Protein AF-0000000075725945 (afdb_homodimer)

Sequence (470 aa):
MLRYPFTPNKPYTALALNFTFPRFFDKMWDQAKTRVAADGGVNRIHKYFLEKNINNYKVPDFVGGDFDSVKPDIRKIMESRGSKFIHTENQDYCDVQKTINLIIERKILDPIIVMGGYGGRFDHTAGVLNAALWAEKAPIFLLDNTNIMTWIKPGMKGIEIPPTWTTGKCSLLPLVNPVRNIRTSGLKINLNGPLELGKHISVSNKMTGNSVLIKTTDPILFTCQIPEDPFKNRKMLRYPFTPNKPYTALALNFTFPRFFDKMWDQAKTRVAADGGVNRIHKYFLEKNINNYKVPDFVGGDFDSVKPDIRKIMESRGSKFIHTENQDYCDVQKTINLIIERKILDPIIVMGGYGGRFDHTAGVLNAALWAEKAPIFLLDNTNIMTWIKPGMKGIEIPPTWTTGKCSLLPLVNPVRNIRTSGLKINLNGPLELGKHISVSNKMTGNSVLIKTTDPILFTCQIPEDPFKNRK

Radius of gyration: 21.98 Å; Cα contacts (8 Å, |Δi|>4): 1126; chains: 2; bounding box: 49×60×53 Å

pLDDT: mean 92.09, std 8.53, range [37.72, 98.56]

InterPro domains:
  IPR006282 Thiamin pyrophosphokinase [TIGR01378] (22-221)
  IPR006282 Thiamin pyrophosphokinase [cd07995] (13-225)
  IPR007371 Thiamin pyrophosphokinase, catalytic domain [PF04263] (25-137)
  IPR007373 Thiamin pyrophosphokinase, thiamin-binding domain [PF04265] (168-221)
  IPR007373 Thiamin pyrophosphokinase, thiamin-binding domain [SM00983] (168-220)
  IPR036371 Thiamin pyrophosphokinase, thiamin-binding domain superfamily [SSF63862] (147-230)
  IPR036759 Thiamin pyrophosphokinase, catalytic domain superfamily [G3DSA:3.40.50.10240] (10-227)
  IPR036759 Thiamin pyrophosphokinase, catalytic domain superfamily [SSF63999] (8-138)

Structure (mmCIF, N/CA/C/O backbone):
data_AF-0000000075725945-model_v1
#
loop_
_entity.id
_entity.type
_entity.pdbx_description
1 polymer 'Thiamin pyrophosphokinase, catalytic domain containing protein'
#
loop_
_atom_site.group_PDB
_atom_site.id
_atom_site.type_symbol
_atom_site.label_atom_id
_atom_site.label_alt_id
_atom_site.label_comp_id
_atom_site.label_asym_id
_atom_site.label_entity_id
_atom_site.label_seq_id
_atom_site.pdbx_PDB_ins_code
_atom_site.Cartn_x
_atom_site.Cartn_y
_atom_site.Cartn_z
_atom_site.occupancy
_atom_site.B_iso_or_equiv
_atom_site.auth_seq_id
_atom_site.auth_comp_id
_atom_site.auth_asym_id
_atom_site.auth_atom_id
_atom_site.pdbx_PDB_model_num
ATOM 1 N N . MET A 1 1 ? 14.117 -22.672 3.342 1 85.62 1 MET A N 1
ATOM 2 C CA . MET A 1 1 ? 14.289 -21.328 2.818 1 85.62 1 MET A CA 1
ATOM 3 C C . MET A 1 1 ? 13.359 -21.062 1.638 1 85.62 1 MET A C 1
ATOM 5 O O . MET A 1 1 ? 13.242 -21.906 0.744 1 85.62 1 MET A O 1
ATOM 9 N N . LEU A 1 2 ? 12.648 -20 1.78 1 86.38 2 LEU A N 1
ATOM 10 C CA . LEU A 1 2 ? 11.758 -19.656 0.676 1 86.38 2 LEU A CA 1
ATOM 11 C C . LEU A 1 2 ? 12.547 -19.109 -0.509 1 86.38 2 LEU A C 1
ATOM 13 O O . LEU A 1 2 ? 13.352 -18.188 -0.351 1 86.38 2 LEU A O 1
ATOM 17 N N . ARG A 1 3 ? 12.391 -19.734 -1.602 1 80.62 3 ARG A N 1
ATOM 18 C CA . ARG A 1 3 ? 13.094 -19.297 -2.803 1 80.62 3 ARG A CA 1
ATOM 19 C C . ARG A 1 3 ? 12.156 -18.547 -3.736 1 80.62 3 ARG A C 1
ATOM 21 O O . ARG A 1 3 ? 11.031 -18.984 -3.986 1 80.62 3 ARG A O 1
ATOM 28 N N . TYR A 1 4 ? 12.633 -17.391 -4.219 1 79.38 4 TYR A N 1
ATOM 29 C CA . TYR A 1 4 ? 11.82 -16.625 -5.16 1 79.38 4 TYR A CA 1
ATOM 30 C C . TYR A 1 4 ? 11.641 -17.391 -6.469 1 79.38 4 TYR A C 1
ATOM 32 O O . TYR A 1 4 ? 12.586 -18.016 -6.965 1 79.38 4 TYR A O 1
ATOM 40 N N . PRO A 1 5 ? 10.453 -17.297 -6.922 1 72.5 5 PRO A N 1
ATOM 41 C CA . PRO A 1 5 ? 10.078 -18.172 -8.031 1 72.5 5 PRO A CA 1
ATOM 42 C C . PRO A 1 5 ? 10.508 -17.625 -9.391 1 72.5 5 PRO A C 1
ATOM 44 O O . PRO A 1 5 ? 9.859 -17.891 -10.406 1 72.5 5 PRO A O 1
ATOM 47 N N . PHE A 1 6 ? 11.578 -16.812 -9.461 1 74.12 6 PHE A N 1
ATOM 48 C CA . PHE A 1 6 ? 11.93 -16.234 -10.75 1 74.12 6 PHE A CA 1
ATOM 49 C C . PHE A 1 6 ? 13.125 -16.938 -11.367 1 74.12 6 PHE A C 1
ATOM 51 O O . PHE A 1 6 ? 13.812 -16.391 -12.219 1 74.12 6 PHE A O 1
ATOM 58 N N . THR A 1 7 ? 13.32 -18.141 -10.828 1 70.19 7 THR A N 1
ATOM 59 C CA . THR A 1 7 ? 14.414 -18.906 -11.406 1 70.19 7 THR A CA 1
ATOM 60 C C . THR A 1 7 ? 13.977 -19.562 -12.711 1 70.19 7 THR A C 1
ATOM 62 O O . THR A 1 7 ? 12.836 -20.016 -12.836 1 70.19 7 THR A O 1
ATOM 65 N N . PRO A 1 8 ? 14.922 -19.484 -13.625 1 66 8 PRO A N 1
ATOM 66 C CA . PRO A 1 8 ? 14.609 -20.172 -14.883 1 66 8 PRO A CA 1
ATOM 67 C C . PRO A 1 8 ? 14.188 -21.625 -14.68 1 66 8 PRO A C 1
ATOM 69 O O . PRO A 1 8 ? 14.727 -22.312 -13.812 1 66 8 PRO A O 1
ATOM 72 N N . ASN A 1 9 ? 13.07 -22.047 -15.234 1 71 9 ASN A N 1
ATOM 73 C CA . ASN A 1 9 ? 12.648 -23.438 -15.375 1 71 9 ASN A CA 1
ATOM 74 C C . ASN A 1 9 ? 11.82 -23.891 -14.18 1 71 9 ASN A C 1
ATOM 76 O O . ASN A 1 9 ? 11.57 -25.094 -14.016 1 71 9 ASN A O 1
ATOM 80 N N . LYS A 1 10 ? 11.641 -23.016 -13.25 1 83.94 10 LYS A N 1
ATOM 81 C CA . LYS A 1 10 ? 10.727 -23.438 -12.188 1 83.94 10 LYS A CA 1
ATOM 82 C C . LYS A 1 10 ? 9.305 -22.953 -12.469 1 83.94 10 LYS A C 1
ATOM 84 O O . LYS A 1 10 ? 9.086 -21.781 -12.766 1 83.94 10 LYS A O 1
ATOM 89 N N . PRO A 1 11 ? 8.461 -23.875 -12.344 1 92.81 11 PRO A N 1
ATOM 90 C CA . PRO A 1 11 ? 7.07 -23.516 -12.648 1 92.81 11 PRO A CA 1
ATOM 91 C C . PRO A 1 11 ? 6.449 -22.594 -11.609 1 92.81 11 PRO A C 1
ATOM 93 O O . PRO A 1 11 ? 6.77 -22.703 -10.422 1 92.81 11 PRO A O 1
ATOM 96 N N . TYR A 1 12 ? 5.617 -21.656 -12.047 1 95.38 12 TYR A N 1
ATOM 97 C CA . TYR A 1 12 ? 4.82 -20.812 -11.172 1 95.38 12 TYR A CA 1
ATOM 98 C C . TYR A 1 12 ? 3.465 -20.5 -11.797 1 95.38 12 TYR A C 1
ATOM 100 O O . TYR A 1 12 ? 3.256 -20.734 -12.984 1 95.38 12 TYR A O 1
ATOM 108 N N . THR A 1 13 ? 2.557 -20.141 -10.945 1 97 13 THR A N 1
ATOM 109 C CA . THR A 1 13 ? 1.25 -19.656 -11.375 1 97 13 THR A CA 1
ATOM 110 C C . THR A 1 13 ? 1.218 -18.125 -11.359 1 97 13 THR A C 1
ATOM 112 O O . THR A 1 13 ? 1.585 -17.5 -10.367 1 97 13 THR A O 1
ATOM 115 N N . ALA A 1 14 ? 0.854 -17.531 -12.539 1 97.38 14 ALA A N 1
ATOM 116 C CA . ALA A 1 14 ? 0.671 -16.078 -12.617 1 97.38 14 ALA A CA 1
ATOM 117 C C . ALA A 1 14 ? -0.78 -15.695 -12.344 1 97.38 14 ALA A C 1
ATOM 119 O O . ALA A 1 14 ? -1.701 -16.25 -12.953 1 97.38 14 ALA A O 1
ATOM 120 N N . LEU A 1 15 ? -0.99 -14.859 -11.398 1 98.19 15 LEU A N 1
ATOM 121 C CA . LEU A 1 15 ? -2.316 -14.352 -11.055 1 98.19 15 LEU A CA 1
ATOM 122 C C . LEU A 1 15 ? -2.418 -12.859 -11.328 1 98.19 15 LEU A C 1
ATOM 124 O O . LEU A 1 15 ? -1.692 -12.062 -10.727 1 98.19 15 LEU A O 1
ATOM 128 N N . ALA A 1 16 ? -3.309 -12.492 -12.219 1 98.38 16 ALA A N 1
ATOM 129 C CA . ALA A 1 16 ? -3.494 -11.102 -12.617 1 98.38 16 ALA A CA 1
ATOM 130 C C . ALA A 1 16 ? -4.695 -10.484 -11.906 1 98.38 16 ALA A C 1
ATOM 132 O O . ALA A 1 16 ? -5.801 -11.023 -11.953 1 98.38 16 ALA A O 1
ATOM 133 N N . LEU A 1 17 ? -4.453 -9.414 -11.289 1 97.25 17 LEU A N 1
ATOM 134 C CA . LEU A 1 17 ? -5.516 -8.633 -10.664 1 97.25 17 LEU A CA 1
ATOM 135 C C . LEU A 1 17 ? -5.785 -7.355 -11.461 1 97.25 17 LEU A C 1
ATOM 137 O O . LEU A 1 17 ? -5.355 -7.23 -12.609 1 97.25 17 LEU A O 1
ATOM 141 N N . ASN A 1 18 ? -6.598 -6.477 -10.914 1 94.12 18 ASN A N 1
ATOM 142 C CA . ASN A 1 18 ? -7.188 -5.426 -11.742 1 94.12 18 ASN A CA 1
ATOM 143 C C . ASN A 1 18 ? -6.539 -4.07 -11.477 1 94.12 18 ASN A C 1
ATOM 145 O O . ASN A 1 18 ? -7.234 -3.078 -11.258 1 94.12 18 ASN A O 1
ATOM 149 N N . PHE A 1 19 ? -5.246 -3.994 -11.453 1 94.69 19 PHE A N 1
ATOM 150 C CA . PHE A 1 19 ? -4.52 -2.732 -11.406 1 94.69 19 PHE A CA 1
ATOM 151 C C . PHE A 1 19 ? -3.283 -2.787 -12.297 1 94.69 19 PHE A C 1
ATOM 153 O O . PHE A 1 19 ? -3.137 -3.701 -13.109 1 94.69 19 PHE A O 1
ATOM 160 N N . THR A 1 20 ? -2.434 -1.782 -12.211 1 94.56 20 THR A N 1
ATOM 161 C CA . THR A 1 20 ? -1.309 -1.648 -13.125 1 94.56 20 THR A CA 1
ATOM 162 C C . THR A 1 20 ? -0.359 -2.836 -12.992 1 94.56 20 THR A C 1
ATOM 164 O O . THR A 1 20 ? -0.006 -3.234 -11.883 1 94.56 20 THR A O 1
ATOM 167 N N . PHE A 1 21 ? 0.004 -3.402 -14.164 1 97.12 21 PHE A N 1
ATOM 168 C CA . PHE A 1 21 ? 0.96 -4.5 -14.219 1 97.12 21 PHE A CA 1
ATOM 169 C C . PHE A 1 21 ? 2.389 -3.973 -14.281 1 97.12 21 PHE A C 1
ATOM 171 O O . PHE A 1 21 ? 2.615 -2.826 -14.672 1 97.12 21 PHE A O 1
ATOM 178 N N . PRO A 1 22 ? 3.371 -4.828 -13.852 1 95.88 22 PRO A N 1
ATOM 179 C CA . PRO A 1 22 ? 4.762 -4.43 -14.07 1 95.88 22 PRO A CA 1
ATOM 180 C C . PRO A 1 22 ? 5.113 -4.301 -15.555 1 95.88 22 PRO A C 1
ATOM 182 O O . PRO A 1 22 ? 4.461 -4.918 -16.406 1 95.88 22 PRO A O 1
ATOM 185 N N . ARG A 1 23 ? 6.113 -3.52 -15.805 1 94.38 23 ARG A N 1
ATOM 186 C CA . ARG A 1 23 ? 6.539 -3.244 -17.172 1 94.38 23 ARG A CA 1
ATOM 187 C C . ARG A 1 23 ? 6.941 -4.527 -17.891 1 94.38 23 ARG A C 1
ATOM 189 O O . ARG A 1 23 ? 6.949 -4.582 -19.125 1 94.38 23 ARG A O 1
ATOM 196 N N . PHE A 1 24 ? 7.27 -5.633 -17.203 1 93.62 24 PHE A N 1
ATOM 197 C CA . PHE A 1 24 ? 7.691 -6.906 -17.781 1 93.62 24 PHE A CA 1
ATOM 198 C C . PHE A 1 24 ? 6.613 -7.965 -17.609 1 93.62 24 PHE A C 1
ATOM 200 O O . PHE A 1 24 ? 6.914 -9.156 -17.484 1 93.62 24 PHE A O 1
ATOM 207 N N . PHE A 1 25 ? 5.422 -7.52 -17.531 1 96.31 25 PHE A N 1
ATOM 208 C CA . PHE A 1 25 ? 4.281 -8.414 -17.328 1 96.31 25 PHE A CA 1
ATOM 209 C C . PHE A 1 25 ? 4.227 -9.469 -18.422 1 96.31 25 PHE A C 1
ATOM 211 O O . PHE A 1 25 ? 3.951 -10.641 -18.156 1 96.31 25 PHE A O 1
ATOM 218 N N . ASP A 1 26 ? 4.41 -9.023 -19.625 1 95.81 26 ASP A N 1
ATOM 219 C CA . ASP A 1 26 ? 4.32 -9.93 -20.766 1 95.81 26 ASP A CA 1
ATOM 220 C C . ASP A 1 26 ? 5.285 -11.102 -20.594 1 95.81 26 ASP A C 1
ATOM 222 O O . ASP A 1 26 ? 4.91 -12.258 -20.828 1 95.81 26 ASP A O 1
ATOM 226 N N . LYS A 1 27 ? 6.512 -10.875 -20.141 1 92.69 27 LYS A N 1
ATOM 227 C CA . LYS A 1 27 ? 7.5 -11.93 -19.953 1 92.69 27 LYS A CA 1
ATOM 228 C C . LYS A 1 27 ? 7.078 -12.883 -18.828 1 92.69 27 LYS A C 1
ATOM 230 O O . LYS A 1 27 ? 7.145 -14.102 -18.984 1 92.69 27 LYS A O 1
ATOM 235 N N . MET A 1 28 ? 6.602 -12.32 -17.734 1 94.31 28 MET A N 1
ATOM 236 C CA . MET A 1 28 ? 6.172 -13.125 -16.594 1 94.31 28 MET A CA 1
ATOM 237 C C . MET A 1 28 ? 4.961 -13.977 -16.953 1 94.31 28 MET A C 1
ATOM 239 O O . MET A 1 28 ? 4.875 -15.141 -16.562 1 94.31 28 MET A O 1
ATOM 243 N N . TRP A 1 29 ? 4.102 -13.359 -17.656 1 96.56 29 TRP A N 1
ATOM 244 C CA . TRP A 1 29 ? 2.857 -14.016 -18.047 1 96.56 29 TRP A CA 1
ATOM 245 C C . TRP A 1 29 ? 3.123 -15.156 -19.016 1 96.56 29 TRP A C 1
ATOM 247 O O . TRP A 1 29 ? 2.613 -16.266 -18.828 1 96.56 29 TRP A O 1
ATOM 257 N N . ASP A 1 30 ? 3.949 -14.914 -19.953 1 94.75 30 ASP A N 1
ATOM 258 C CA . ASP A 1 30 ? 4.25 -15.891 -20.984 1 94.75 30 ASP A CA 1
ATOM 259 C C . ASP A 1 30 ? 4.992 -17.094 -20.406 1 94.75 30 ASP A C 1
ATOM 261 O O . ASP A 1 30 ? 4.789 -18.234 -20.859 1 94.75 30 ASP A O 1
ATOM 265 N N . GLN A 1 31 ? 5.785 -16.891 -19.453 1 93.62 31 GLN A N 1
ATOM 266 C CA . GLN A 1 31 ? 6.645 -17.938 -18.906 1 93.62 31 GLN A CA 1
ATOM 267 C C . GLN A 1 31 ? 5.914 -18.75 -17.844 1 93.62 31 GLN A C 1
ATOM 269 O O . GLN A 1 31 ? 6.383 -19.812 -17.438 1 93.62 31 GLN A O 1
ATOM 274 N N . ALA A 1 32 ? 4.797 -18.312 -17.406 1 96.06 32 ALA A N 1
ATOM 275 C CA . ALA A 1 32 ? 4.074 -18.984 -16.328 1 96.06 32 ALA A CA 1
ATOM 276 C C . ALA A 1 32 ? 3.559 -20.344 -16.781 1 96.06 32 ALA A C 1
ATOM 278 O O . ALA A 1 32 ? 3.143 -20.5 -17.922 1 96.06 32 ALA A O 1
ATOM 279 N N . LYS A 1 33 ? 3.602 -21.297 -15.852 1 96.38 33 LYS A N 1
ATOM 280 C CA . LYS A 1 33 ? 3.004 -22.594 -16.109 1 96.38 33 LYS A CA 1
ATOM 281 C C . LYS A 1 33 ? 1.481 -22.5 -16.172 1 96.38 33 LYS A C 1
ATOM 283 O O . LYS A 1 33 ? 0.848 -23.141 -17.016 1 96.38 33 LYS A O 1
ATOM 288 N N . THR A 1 34 ? 0.964 -21.828 -15.258 1 97.06 34 THR A N 1
ATOM 289 C CA . THR A 1 34 ? -0.471 -21.594 -15.164 1 97.06 34 THR A CA 1
ATOM 290 C C . THR A 1 34 ? -0.763 -20.094 -15.109 1 97.06 34 THR A C 1
ATOM 292 O O . THR A 1 34 ? -0.039 -19.344 -14.453 1 97.06 34 THR A O 1
ATOM 295 N N . ARG A 1 35 ? -1.823 -19.656 -15.859 1 98.25 35 ARG A N 1
ATOM 296 C CA . ARG A 1 35 ? -2.225 -18.25 -15.914 1 98.25 35 ARG A CA 1
ATOM 297 C C . ARG A 1 35 ? -3.658 -18.078 -15.422 1 98.25 35 ARG A C 1
ATOM 299 O O . ARG A 1 35 ? -4.578 -18.719 -15.938 1 98.25 35 ARG A O 1
ATOM 306 N N . VAL A 1 36 ? -3.826 -17.219 -14.438 1 98.25 36 VAL A N 1
ATOM 307 C CA . VAL A 1 36 ? -5.137 -17.016 -13.828 1 98.25 36 VAL A CA 1
ATOM 308 C C . VAL A 1 36 ? -5.43 -15.523 -13.711 1 98.25 36 VAL A C 1
ATOM 310 O O . VAL A 1 36 ? -4.52 -14.719 -13.492 1 98.25 36 VAL A O 1
ATOM 313 N N . ALA A 1 37 ? -6.66 -15.141 -13.883 1 97.94 37 ALA A N 1
ATOM 314 C CA . ALA A 1 37 ? -7.102 -13.766 -13.641 1 97.94 37 ALA A CA 1
ATOM 315 C C . ALA A 1 37 ? -8.227 -13.727 -12.609 1 97.94 37 ALA A C 1
ATOM 317 O O . ALA A 1 37 ? -9.047 -14.641 -12.539 1 97.94 37 ALA A O 1
ATOM 318 N N . ALA A 1 38 ? -8.18 -12.688 -11.797 1 95.69 38 ALA A N 1
ATOM 319 C CA . ALA A 1 38 ? -9.281 -12.445 -10.867 1 95.69 38 ALA A CA 1
ATOM 320 C C . ALA A 1 38 ? -10.18 -11.32 -11.367 1 95.69 38 ALA A C 1
ATOM 322 O O . ALA A 1 38 ? -9.75 -10.172 -11.484 1 95.69 38 ALA A O 1
ATOM 323 N N . ASP A 1 39 ? -11.359 -11.656 -11.664 1 92.5 39 ASP A N 1
ATOM 324 C CA . ASP A 1 39 ? -12.398 -10.703 -12.031 1 92.5 39 ASP A CA 1
ATOM 325 C C . ASP A 1 39 ? -11.906 -9.727 -13.094 1 92.5 39 ASP A C 1
ATOM 327 O O . ASP A 1 39 ? -11.445 -10.148 -14.156 1 92.5 39 ASP A O 1
ATOM 331 N N . GLY A 1 40 ? -11.891 -8.445 -12.766 1 92.31 40 GLY A N 1
ATOM 332 C CA . GLY A 1 40 ? -11.5 -7.406 -13.703 1 92.31 40 GLY A CA 1
ATOM 333 C C . GLY A 1 40 ? -10.055 -7.508 -14.141 1 92.31 40 GLY A C 1
ATOM 334 O O . GLY A 1 40 ? -9.617 -6.797 -15.047 1 92.31 40 GLY A O 1
ATOM 335 N N . GLY A 1 41 ? -9.375 -8.453 -13.578 1 96.06 41 GLY A N 1
ATOM 336 C CA . GLY A 1 41 ? -8.016 -8.703 -14.031 1 96.06 41 GLY A CA 1
ATOM 337 C C . GLY A 1 41 ? -7.93 -9.039 -15.516 1 96.06 41 GLY A C 1
ATOM 338 O O . GLY A 1 41 ? -6.938 -8.719 -16.172 1 96.06 41 GLY A O 1
ATOM 339 N N . VAL A 1 42 ? -8.969 -9.625 -16 1 96.38 42 VAL A N 1
ATOM 340 C CA . VAL A 1 42 ? -8.992 -10.023 -17.406 1 96.38 42 VAL A CA 1
ATOM 341 C C . VAL A 1 42 ? -9.039 -8.789 -18.297 1 96.38 42 VAL A C 1
ATOM 343 O O . VAL A 1 42 ? -8.438 -8.766 -19.375 1 96.38 42 VAL A O 1
ATOM 346 N N . ASN A 1 43 ? -9.758 -7.754 -17.875 1 96.81 43 ASN A N 1
ATOM 347 C CA . ASN A 1 43 ? -9.789 -6.492 -18.609 1 96.81 43 ASN A CA 1
ATOM 348 C C . ASN A 1 43 ? -8.391 -5.871 -18.703 1 96.81 43 ASN A C 1
ATOM 350 O O . ASN A 1 43 ? -8.008 -5.359 -19.75 1 96.81 43 ASN A O 1
ATOM 354 N N . ARG A 1 44 ? -7.68 -5.965 -17.641 1 96.75 44 ARG A N 1
ATOM 355 C CA . ARG A 1 44 ? -6.348 -5.379 -17.562 1 96.75 44 ARG A CA 1
ATOM 356 C C . ARG A 1 44 ? -5.367 -6.129 -18.469 1 96.75 44 ARG A C 1
ATOM 358 O O . ARG A 1 44 ? -4.492 -5.523 -19.078 1 96.75 44 ARG A O 1
ATOM 365 N N . ILE A 1 45 ? -5.508 -7.426 -18.484 1 98.06 45 ILE A N 1
ATOM 366 C CA . ILE A 1 45 ? -4.672 -8.25 -19.344 1 98.06 45 ILE A CA 1
ATOM 367 C C . ILE A 1 45 ? -4.859 -7.828 -20.797 1 98.06 45 ILE A C 1
ATOM 369 O O . ILE A 1 45 ? -3.885 -7.543 -21.5 1 98.06 45 ILE A O 1
ATOM 373 N N . HIS A 1 46 ? -6.074 -7.777 -21.141 1 97.38 46 HIS A N 1
ATOM 374 C CA . HIS A 1 46 ? -6.387 -7.402 -22.516 1 97.38 46 HIS A CA 1
ATOM 375 C C . HIS A 1 46 ? -5.848 -6.012 -22.844 1 97.38 46 HIS A C 1
ATOM 377 O O . HIS A 1 46 ? -5.219 -5.816 -23.891 1 97.38 46 HIS A O 1
ATOM 383 N N . LYS A 1 47 ? -6.121 -5.109 -22 1 96.75 47 LYS A N 1
ATOM 384 C CA . LYS A 1 47 ? -5.66 -3.736 -22.188 1 96.75 47 LYS A CA 1
ATOM 385 C C . LYS A 1 47 ? -4.141 -3.676 -22.312 1 96.75 47 LYS A C 1
ATOM 387 O O . LYS A 1 47 ? -3.602 -2.973 -23.172 1 96.75 47 LYS A O 1
ATOM 392 N N . TYR A 1 48 ? -3.461 -4.375 -21.469 1 97.5 48 TYR A N 1
ATOM 393 C CA . TYR A 1 48 ? -2.002 -4.395 -21.453 1 97.5 48 TYR A CA 1
ATOM 394 C C . TYR A 1 48 ? -1.444 -4.852 -22.797 1 97.5 48 TYR A C 1
ATOM 396 O O . TYR A 1 48 ? -0.581 -4.191 -23.375 1 97.5 48 TYR A O 1
ATOM 404 N N . PHE A 1 49 ? -1.913 -5.934 -23.25 1 97.31 49 PHE A N 1
ATOM 405 C CA . PHE A 1 49 ? -1.374 -6.504 -24.484 1 97.31 49 PHE A CA 1
ATOM 406 C C . PHE A 1 49 ? -1.787 -5.676 -25.688 1 97.31 49 PHE A C 1
ATOM 408 O O . PHE A 1 49 ? -1.027 -5.551 -26.656 1 97.31 49 PHE A O 1
ATOM 415 N N . LEU A 1 50 ? -2.959 -5.098 -25.641 1 95.38 50 LEU A N 1
ATOM 416 C CA . LEU A 1 50 ? -3.385 -4.188 -26.688 1 95.38 50 LEU A CA 1
ATOM 417 C C . LEU A 1 50 ? -2.459 -2.98 -26.781 1 95.38 50 LEU A C 1
ATOM 419 O O . LEU A 1 50 ? -2.068 -2.566 -27.875 1 95.38 50 LEU A O 1
ATOM 423 N N . GLU A 1 51 ? -2.182 -2.418 -25.641 1 96.25 51 GLU A N 1
ATOM 424 C CA . GLU A 1 51 ? -1.306 -1.252 -25.578 1 96.25 51 GLU A CA 1
ATOM 425 C C . GLU A 1 51 ? 0.091 -1.585 -26.094 1 96.25 51 GLU A C 1
ATOM 427 O O . GLU A 1 51 ? 0.793 -0.711 -26.609 1 96.25 51 GLU A O 1
ATOM 432 N N . LYS A 1 52 ? 0.51 -2.82 -26 1 95.31 52 LYS A N 1
ATOM 433 C CA . LYS A 1 52 ? 1.808 -3.277 -26.5 1 95.31 52 LYS A CA 1
ATOM 434 C C . LYS A 1 52 ? 1.711 -3.76 -27.938 1 95.31 52 LYS A C 1
ATOM 436 O O . LYS A 1 52 ? 2.693 -4.242 -28.5 1 95.31 52 LYS A O 1
ATOM 441 N N . ASN A 1 53 ? 0.61 -3.701 -28.484 1 95.19 53 ASN A N 1
ATOM 442 C CA . ASN A 1 53 ? 0.333 -4.137 -29.859 1 95.19 53 ASN A CA 1
ATOM 443 C C . ASN A 1 53 ? 0.625 -5.621 -30.031 1 95.19 53 ASN A C 1
ATOM 445 O O . ASN A 1 53 ? 1.25 -6.02 -31.031 1 95.19 53 ASN A O 1
ATOM 449 N N . ILE A 1 54 ? 0.274 -6.41 -29.031 1 94 54 ILE A N 1
ATOM 450 C CA . ILE A 1 54 ? 0.397 -7.863 -29.078 1 94 54 ILE A CA 1
ATOM 451 C C . ILE A 1 54 ? -0.991 -8.5 -29.094 1 94 54 ILE A C 1
ATOM 453 O O . ILE A 1 54 ? -1.69 -8.492 -28.078 1 94 54 ILE A O 1
ATOM 457 N N . ASN A 1 55 ? -1.318 -9.07 -30.141 1 88.75 55 ASN A N 1
ATOM 458 C CA . ASN A 1 55 ? -2.666 -9.609 -30.297 1 88.75 55 ASN A CA 1
ATOM 459 C C . ASN A 1 55 ? -2.719 -11.094 -29.953 1 88.75 55 ASN A C 1
ATOM 461 O O . ASN A 1 55 ? -3.752 -11.594 -29.5 1 88.75 55 ASN A O 1
ATOM 465 N N . ASN A 1 56 ? -1.622 -11.812 -30.156 1 92.25 56 ASN A N 1
ATOM 466 C CA . ASN A 1 56 ? -1.6 -13.258 -29.953 1 92.25 56 ASN A CA 1
ATOM 467 C C . ASN A 1 56 ? -1.016 -13.617 -28.594 1 92.25 56 ASN A C 1
ATOM 469 O O . ASN A 1 56 ? -0.216 -14.547 -28.484 1 92.25 56 ASN A O 1
ATOM 473 N N . TYR A 1 57 ? -1.458 -12.844 -27.594 1 95.88 57 TYR A N 1
ATOM 474 C CA . TYR A 1 57 ? -0.994 -13.141 -26.25 1 95.88 57 TYR A CA 1
ATOM 475 C C . TYR A 1 57 ? -1.744 -14.328 -25.656 1 95.88 57 TYR A C 1
ATOM 477 O O . TYR A 1 57 ? -2.855 -14.641 -26.094 1 95.88 57 TYR A O 1
ATOM 485 N N . LYS A 1 58 ? -1.104 -15.039 -24.734 1 97.69 58 LYS A N 1
ATOM 486 C CA . LYS A 1 58 ? -1.748 -16.141 -24.031 1 97.69 58 LYS A CA 1
ATOM 487 C C . LYS A 1 58 ? -2.848 -15.641 -23.109 1 97.69 58 LYS A C 1
ATOM 489 O O . LYS A 1 58 ? -2.643 -14.695 -22.344 1 97.69 58 LYS A O 1
ATOM 494 N N . VAL A 1 59 ? -3.965 -16.234 -23.219 1 98.12 59 VAL A N 1
ATOM 495 C CA . VAL A 1 59 ? -5.086 -15.852 -22.359 1 98.12 59 VAL A CA 1
ATOM 496 C C . VAL A 1 59 ? -5.023 -16.625 -21.047 1 98.12 59 VAL A C 1
ATOM 498 O O . VAL A 1 59 ? -4.293 -17.60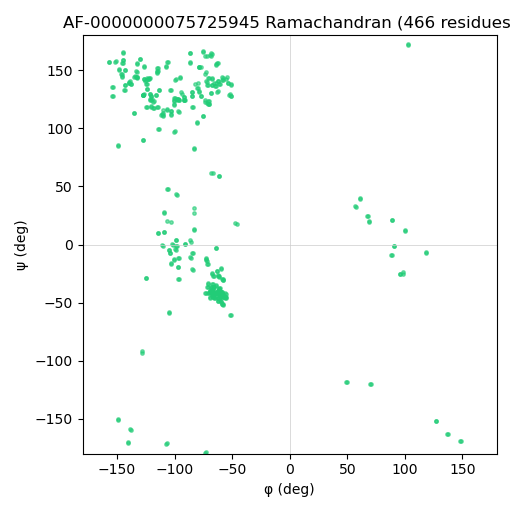9 -20.938 1 98.12 59 VAL A O 1
ATOM 501 N N . PRO A 1 60 ? -5.785 -16.172 -20.016 1 98.5 60 PRO A N 1
ATOM 502 C CA . PRO A 1 60 ? -5.824 -16.953 -18.766 1 98.5 60 PRO A CA 1
ATOM 503 C C . PRO A 1 60 ? -6.395 -18.344 -18.953 1 98.5 60 PRO A C 1
ATOM 505 O O . PRO A 1 60 ? -7.34 -18.531 -19.734 1 98.5 60 PRO A O 1
ATOM 508 N N . ASP A 1 61 ? -5.73 -19.312 -18.219 1 98 61 ASP A N 1
ATOM 509 C CA . ASP A 1 61 ? -6.309 -20.656 -18.172 1 98 61 ASP A CA 1
ATOM 510 C C . ASP A 1 61 ? -7.707 -20.625 -17.562 1 98 61 ASP A C 1
ATOM 512 O O . ASP A 1 61 ? -8.625 -21.281 -18.062 1 98 61 ASP A O 1
ATOM 516 N N . PHE A 1 62 ? -7.848 -19.875 -16.5 1 96.88 62 PHE A N 1
ATOM 517 C CA . PHE A 1 62 ? -9.18 -19.656 -15.945 1 96.88 62 PHE A CA 1
ATOM 518 C C . PHE A 1 62 ? -9.242 -18.297 -15.242 1 96.88 62 PHE A C 1
ATOM 520 O O . PHE A 1 62 ? -8.211 -17.703 -14.93 1 96.88 62 PHE A O 1
ATOM 527 N N . VAL A 1 63 ? -10.492 -17.781 -15.109 1 96.5 63 VAL A N 1
ATOM 528 C CA . VAL A 1 63 ? -10.828 -16.516 -14.453 1 96.5 63 VAL A CA 1
ATOM 529 C C . VAL A 1 63 ? -11.805 -16.781 -13.305 1 96.5 63 VAL A C 1
ATOM 531 O O . VAL A 1 63 ? -12.82 -17.453 -13.492 1 96.5 63 VAL A O 1
ATOM 534 N N . GLY A 1 64 ? -11.352 -16.297 -12.141 1 94.31 64 GLY A N 1
ATOM 535 C CA . GLY A 1 64 ? -12.234 -16.453 -10.992 1 94.31 64 GLY A CA 1
ATOM 536 C C . GLY A 1 64 ? -12.867 -15.141 -10.547 1 94.31 64 GLY A C 1
ATOM 537 O O . GLY A 1 64 ? -12.258 -14.078 -10.688 1 94.31 64 GLY A O 1
ATOM 538 N N . GLY A 1 65 ? -14.047 -15.164 -9.93 1 91.06 65 GLY A N 1
ATOM 539 C CA . GLY A 1 65 ? -14.703 -14 -9.359 1 91.06 65 GLY A CA 1
ATOM 540 C C . GLY A 1 65 ? -16.188 -13.953 -9.641 1 91.06 65 GLY A C 1
ATOM 541 O O . GLY A 1 65 ? -16.797 -14.977 -9.984 1 91.06 65 GLY A O 1
ATOM 542 N N . ASP A 1 66 ? -16.781 -12.82 -9.469 1 86.62 66 ASP A N 1
ATOM 543 C CA . ASP A 1 66 ? -18.219 -12.68 -9.734 1 86.62 66 ASP A CA 1
ATOM 544 C C . ASP A 1 66 ? -18.453 -11.93 -11.047 1 86.62 66 ASP A C 1
ATOM 546 O O . ASP A 1 66 ? -19.609 -11.734 -11.453 1 86.62 66 ASP A O 1
ATOM 550 N N . PHE A 1 67 ? -17.5 -11.453 -11.688 1 88.81 67 PHE A N 1
ATOM 551 C CA . PHE A 1 67 ? -17.422 -10.961 -13.062 1 88.81 67 PHE A CA 1
ATOM 552 C C . PHE A 1 67 ? -18.219 -9.672 -13.227 1 88.81 67 PHE A C 1
ATOM 554 O O . PHE A 1 67 ? -18.641 -9.336 -14.336 1 88.81 67 PHE A O 1
ATOM 561 N N . ASP A 1 68 ? -18.484 -8.992 -12.086 1 83.44 68 ASP A N 1
ATOM 562 C CA . ASP A 1 68 ? -19.203 -7.727 -12.172 1 83.44 68 ASP A CA 1
ATOM 563 C C . ASP A 1 68 ? -18.375 -6.656 -12.859 1 83.44 68 ASP A C 1
ATOM 565 O O . ASP A 1 68 ? -18.906 -5.715 -13.445 1 83.44 68 ASP A O 1
ATOM 569 N N . SER A 1 69 ? -17.125 -6.797 -12.812 1 85.38 69 SER A N 1
ATOM 570 C CA . SER A 1 69 ? -16.219 -5.793 -13.367 1 85.38 69 SER A CA 1
ATOM 571 C C . SER A 1 69 ? -15.68 -6.219 -14.727 1 85.38 69 SER A C 1
ATOM 573 O O . SER A 1 69 ? -14.883 -5.5 -15.344 1 85.38 69 SER A O 1
ATOM 575 N N . VAL A 1 70 ? -16.062 -7.363 -15.203 1 92.62 70 VAL A N 1
ATOM 576 C CA . VAL A 1 70 ? -15.547 -7.867 -16.469 1 92.62 70 VAL A CA 1
ATOM 577 C C . VAL A 1 70 ? -16.375 -7.293 -17.625 1 92.62 70 VAL A C 1
ATOM 579 O O . VAL A 1 70 ? -17.594 -7.363 -17.609 1 92.62 70 VAL A O 1
ATOM 582 N N . LYS A 1 71 ? -15.703 -6.734 -18.562 1 94.69 71 LYS A N 1
ATOM 583 C CA . LYS A 1 71 ? -16.375 -6.23 -19.75 1 94.69 71 LYS A CA 1
ATOM 584 C C . LYS A 1 71 ? -16.859 -7.379 -20.625 1 94.69 71 LYS A C 1
ATOM 586 O O . LYS A 1 71 ? -16.094 -8.281 -20.969 1 94.69 71 LYS A O 1
ATOM 591 N N . PRO A 1 72 ? -18.062 -7.246 -21.125 1 95.5 72 PRO A N 1
ATOM 592 C CA . PRO A 1 72 ? -18.656 -8.344 -21.891 1 95.5 72 PRO A CA 1
ATOM 593 C C . PRO A 1 72 ? -17.859 -8.672 -23.156 1 95.5 72 PRO A C 1
ATOM 595 O O . PRO A 1 72 ? -17.703 -9.844 -23.5 1 95.5 72 PRO A O 1
ATOM 598 N N . ASP A 1 73 ? -17.438 -7.723 -23.812 1 96.19 73 ASP A N 1
ATOM 599 C CA . ASP A 1 73 ? -16.688 -7.941 -25.047 1 96.19 73 ASP A CA 1
ATOM 600 C C . ASP A 1 73 ? -15.375 -8.664 -24.766 1 96.19 73 ASP A C 1
ATOM 602 O O . ASP A 1 73 ? -14.977 -9.547 -25.531 1 96.19 73 ASP A O 1
ATOM 606 N N . ILE A 1 74 ? -14.828 -8.352 -23.703 1 95.75 74 ILE A N 1
ATOM 607 C CA . ILE A 1 74 ? -13.555 -8.969 -23.328 1 95.75 74 ILE A CA 1
ATOM 608 C C . ILE A 1 74 ? -13.789 -10.414 -22.906 1 95.75 74 ILE A C 1
ATOM 610 O O . ILE A 1 74 ? -13.023 -11.312 -23.266 1 95.75 74 ILE A O 1
ATOM 614 N N . ARG A 1 75 ? -14.828 -10.625 -22.172 1 96.44 75 ARG A N 1
ATOM 615 C CA . ARG A 1 75 ? -15.164 -11.992 -21.766 1 96.44 75 ARG A CA 1
ATOM 616 C C . ARG A 1 75 ? -15.344 -12.891 -22.984 1 96.44 75 ARG A C 1
ATOM 618 O O . ARG A 1 75 ? -14.805 -14 -23.031 1 96.44 75 ARG A O 1
ATOM 625 N N . LYS A 1 76 ? -16.047 -12.383 -23.922 1 96.44 76 LYS A N 1
ATOM 626 C CA . LYS A 1 76 ? -16.297 -13.148 -25.141 1 96.44 76 LYS A CA 1
ATOM 627 C C . LYS A 1 76 ? -15 -13.516 -25.859 1 96.44 76 LYS A C 1
ATOM 629 O O . LYS A 1 76 ? -14.82 -14.656 -26.281 1 96.44 76 LYS A O 1
ATOM 634 N N . ILE A 1 77 ? -14.156 -12.547 -25.938 1 95.31 77 ILE A N 1
ATOM 635 C CA . ILE A 1 77 ? -12.867 -12.75 -26.594 1 95.31 77 ILE A CA 1
ATOM 636 C C . ILE A 1 77 ? -12.07 -13.82 -25.844 1 95.31 77 ILE A C 1
ATOM 638 O O . ILE A 1 77 ? -11.562 -14.758 -26.453 1 95.31 77 ILE A O 1
ATOM 642 N N . MET A 1 78 ? -12.023 -13.742 -24.531 1 96.69 78 MET A N 1
ATOM 643 C CA . MET A 1 78 ? -11.242 -14.656 -23.703 1 96.69 78 MET A CA 1
ATOM 644 C C . MET A 1 78 ? -11.812 -16.062 -23.75 1 96.69 78 MET A C 1
ATOM 646 O O . MET A 1 78 ? -11.062 -17.047 -23.875 1 96.69 78 MET A O 1
ATOM 650 N N . GLU A 1 79 ? -13.055 -16.172 -23.703 1 96.94 79 GLU A N 1
ATOM 651 C CA . GLU A 1 79 ? -13.719 -17.469 -23.75 1 96.94 79 GLU A CA 1
ATOM 652 C C . GLU A 1 79 ? -13.492 -18.141 -25.109 1 96.94 79 GLU A C 1
ATOM 654 O O . GLU A 1 79 ? -13.25 -19.344 -25.172 1 96.94 79 GLU A O 1
ATOM 659 N N . SER A 1 80 ? -13.594 -17.375 -26.125 1 96.94 80 SER A N 1
ATOM 660 C CA . SER A 1 80 ? -13.406 -17.906 -27.469 1 96.94 80 SER A CA 1
ATOM 661 C C . SER A 1 80 ? -11.992 -18.438 -27.656 1 96.94 80 SER A C 1
ATOM 663 O O . SER A 1 80 ? -11.758 -19.328 -28.484 1 96.94 80 SER A O 1
ATOM 665 N N . ARG A 1 81 ? -11.125 -17.938 -26.859 1 96.88 81 ARG A N 1
ATOM 666 C CA . ARG A 1 81 ? -9.727 -18.328 -26.984 1 96.88 81 ARG A CA 1
ATOM 667 C C . ARG A 1 81 ? -9.375 -19.406 -25.969 1 96.88 81 ARG A C 1
ATOM 669 O O . ARG A 1 81 ? -8.211 -19.797 -25.844 1 96.88 81 ARG A O 1
ATOM 676 N N . GLY A 1 82 ? -10.383 -19.781 -25.125 1 96.69 82 GLY A N 1
ATOM 677 C CA . GLY A 1 82 ? -10.164 -20.984 -24.328 1 96.69 82 GLY A CA 1
ATOM 678 C C . GLY A 1 82 ? -10.18 -20.703 -22.828 1 96.69 82 GLY A C 1
ATOM 679 O O . GLY A 1 82 ? -10.102 -21.641 -22.031 1 96.69 82 GLY A O 1
ATOM 680 N N . SER A 1 83 ? -10.242 -19.469 -22.422 1 97.62 83 SER A N 1
ATOM 681 C CA . SER A 1 83 ? -10.297 -19.156 -20.984 1 97.62 83 SER A CA 1
ATOM 682 C C . SER A 1 83 ? -11.586 -19.703 -20.359 1 97.62 83 SER A C 1
ATOM 684 O O . SER A 1 83 ? -12.656 -19.594 -20.953 1 97.62 83 SER A O 1
ATOM 686 N N . LYS A 1 84 ? -11.445 -20.297 -19.203 1 97.25 84 LYS A N 1
ATOM 687 C CA . LYS A 1 84 ? -12.609 -20.75 -18.453 1 97.25 84 LYS A CA 1
ATOM 688 C C . LYS A 1 84 ? -13 -19.719 -17.391 1 97.25 84 LYS A C 1
ATOM 690 O O . LYS A 1 84 ? -12.156 -19.281 -16.609 1 97.25 84 LYS A O 1
ATOM 695 N N . PHE A 1 85 ? -14.242 -19.297 -17.422 1 96.19 85 PHE A N 1
ATOM 696 C CA . PHE A 1 85 ? -14.758 -18.391 -16.406 1 96.19 85 PHE A CA 1
ATOM 697 C C . PHE A 1 85 ? -15.5 -19.156 -15.312 1 96.19 85 PHE A C 1
ATOM 699 O O . PHE A 1 85 ? -16.516 -19.797 -15.586 1 96.19 85 PHE A O 1
ATOM 706 N N . ILE A 1 86 ? -14.93 -19.094 -14.133 1 94.56 86 ILE A N 1
ATOM 707 C CA . ILE A 1 86 ? -15.461 -19.859 -13.016 1 94.56 86 ILE A CA 1
ATOM 708 C C . ILE A 1 86 ? -16.094 -18.906 -11.992 1 94.56 86 ILE A C 1
ATOM 710 O O . ILE A 1 86 ? -15.375 -18.172 -11.305 1 94.56 86 ILE A O 1
ATOM 714 N N . HIS A 1 87 ? -17.359 -18.938 -11.875 1 90.75 87 HIS A N 1
ATOM 715 C CA . HIS A 1 87 ? -18.078 -18.078 -10.93 1 90.75 87 HIS A CA 1
ATOM 716 C C . HIS A 1 87 ? -17.844 -18.531 -9.492 1 90.75 87 HIS A C 1
ATOM 718 O O . HIS A 1 87 ? -17.984 -19.703 -9.164 1 90.75 87 HIS A O 1
ATOM 724 N N . THR A 1 88 ? -17.344 -17.625 -8.766 1 82.88 88 THR A N 1
ATOM 725 C CA . THR A 1 88 ? -17.141 -17.906 -7.352 1 82.88 88 THR A CA 1
ATOM 726 C C . THR A 1 88 ? -18.109 -17.109 -6.488 1 82.88 88 THR A C 1
ATOM 728 O O . THR A 1 88 ? -18.25 -15.898 -6.672 1 82.88 88 THR A O 1
ATOM 731 N N . GLU A 1 89 ? -19 -17.75 -5.77 1 70.62 89 GLU A N 1
ATOM 732 C CA . GLU A 1 89 ? -20.047 -17.125 -4.973 1 70.62 89 GLU A CA 1
ATOM 733 C C . GLU A 1 89 ? -19.453 -16.125 -3.979 1 70.62 89 GLU A C 1
ATOM 735 O O . GLU A 1 89 ? -18.297 -16.25 -3.578 1 70.62 89 GLU A O 1
ATOM 740 N N . ASN A 1 90 ? -20.25 -15.031 -3.836 1 62.19 90 ASN A N 1
ATOM 741 C CA . ASN A 1 90 ? -19.922 -13.891 -2.99 1 62.19 90 ASN A CA 1
ATOM 742 C C . ASN A 1 90 ? -19.797 -14.297 -1.524 1 62.19 90 ASN A C 1
ATOM 744 O O . ASN A 1 90 ? -20.781 -14.297 -0.787 1 62.19 90 ASN A O 1
ATOM 748 N N . GLN A 1 91 ? -18.859 -15.234 -1.267 1 61.38 91 GLN A N 1
ATOM 749 C CA . GLN A 1 91 ? -18.609 -15.453 0.153 1 61.38 91 GLN A CA 1
ATOM 750 C C . GLN A 1 91 ? -17.906 -14.25 0.777 1 61.38 91 GLN A C 1
ATOM 752 O O . GLN A 1 91 ? -17.594 -13.281 0.085 1 61.38 91 GLN A O 1
ATOM 757 N N . ASP A 1 92 ? -17.859 -14.047 2.064 1 64.31 92 ASP A N 1
ATOM 758 C CA . ASP A 1 92 ? -17.219 -13.055 2.92 1 64.31 92 ASP A CA 1
ATOM 759 C C . ASP A 1 92 ? -15.75 -12.859 2.531 1 64.31 92 ASP A C 1
ATOM 761 O O . ASP A 1 92 ? -14.961 -12.344 3.322 1 64.31 92 ASP A O 1
ATOM 765 N N . TYR A 1 93 ? -15.477 -13.359 1.196 1 76.56 93 TYR A N 1
ATOM 766 C CA . TYR A 1 93 ? -14.086 -13.219 0.758 1 76.56 93 TYR A CA 1
ATOM 767 C C . TYR A 1 93 ? -13.984 -12.258 -0.422 1 76.56 93 TYR A C 1
ATOM 769 O O . TYR A 1 93 ? -14.914 -12.164 -1.232 1 76.56 93 TYR A O 1
ATOM 777 N N . CYS A 1 94 ? -12.891 -11.562 -0.486 1 81.38 94 CYS A N 1
ATOM 778 C CA . CYS A 1 94 ? -12.641 -10.703 -1.634 1 81.38 94 CYS A CA 1
ATOM 779 C C . CYS A 1 94 ? -12.227 -11.516 -2.852 1 81.38 94 CYS A C 1
ATOM 781 O O . CYS A 1 94 ? -11.891 -12.695 -2.729 1 81.38 94 CYS A O 1
ATOM 783 N N . ASP A 1 95 ? -12.227 -10.992 -4.012 1 83.25 95 ASP A N 1
ATOM 784 C CA . ASP A 1 95 ? -12.031 -11.68 -5.285 1 83.25 95 ASP A CA 1
ATOM 785 C C . ASP A 1 95 ? -10.664 -12.352 -5.348 1 83.25 95 ASP A C 1
ATOM 787 O O . ASP A 1 95 ? -10.531 -13.453 -5.867 1 83.25 95 ASP A O 1
ATOM 791 N N . VAL A 1 96 ? -9.703 -11.727 -4.82 1 90 96 VAL A N 1
ATOM 792 C CA . VAL A 1 96 ? -8.359 -12.305 -4.871 1 90 96 VAL A CA 1
ATOM 793 C C . VAL A 1 96 ? -8.312 -13.562 -4.004 1 90 96 VAL A C 1
ATOM 795 O O . VAL A 1 96 ? -7.719 -14.57 -4.395 1 90 96 VAL A O 1
ATOM 798 N N . GLN A 1 97 ? -8.93 -13.5 -2.881 1 89.62 97 GLN A N 1
ATOM 799 C CA . GLN A 1 97 ? -8.953 -14.656 -1.988 1 89.62 97 GLN A CA 1
ATOM 800 C C . GLN A 1 97 ? -9.711 -15.82 -2.611 1 89.62 97 GLN A C 1
ATOM 802 O O . GLN A 1 97 ? -9.273 -16.969 -2.531 1 89.62 97 GLN A O 1
ATOM 807 N N . LYS A 1 98 ? -10.805 -15.523 -3.225 1 89.88 98 LYS A N 1
ATOM 808 C CA . LYS A 1 98 ? -11.586 -16.547 -3.908 1 89.88 98 LYS A CA 1
ATOM 809 C C . LYS A 1 98 ? -10.781 -17.203 -5.027 1 89.88 98 LYS A C 1
ATOM 811 O O . LYS A 1 98 ? -10.812 -18.422 -5.191 1 89.88 98 LYS A O 1
ATOM 816 N N . THR A 1 99 ? -10.125 -16.406 -5.742 1 93.31 99 THR A N 1
ATOM 817 C CA . THR A 1 99 ? -9.352 -16.906 -6.875 1 93.31 99 THR A CA 1
ATOM 818 C C . THR A 1 99 ? -8.18 -17.766 -6.395 1 93.31 99 THR A C 1
ATOM 820 O O . THR A 1 99 ? -7.887 -18.812 -6.973 1 93.31 99 THR A O 1
ATOM 823 N N . ILE A 1 100 ? -7.535 -17.375 -5.355 1 93.12 100 ILE A N 1
ATOM 824 C CA . ILE A 1 100 ? -6.445 -18.156 -4.781 1 93.12 100 ILE A CA 1
ATOM 825 C C . ILE A 1 100 ? -6.977 -19.5 -4.285 1 93.12 100 ILE A C 1
ATOM 827 O O . ILE A 1 100 ? -6.344 -20.531 -4.488 1 93.12 100 ILE A O 1
ATOM 831 N N . ASN A 1 101 ? -8.125 -19.453 -3.674 1 89.62 101 ASN A N 1
ATOM 832 C CA . ASN A 1 101 ? -8.742 -20.703 -3.232 1 89.62 101 ASN A CA 1
ATOM 833 C C . ASN A 1 101 ? -9.023 -21.641 -4.406 1 89.62 101 ASN A C 1
ATOM 835 O O . ASN A 1 101 ? -8.828 -22.859 -4.297 1 89.62 101 ASN A O 1
ATOM 839 N N . LEU A 1 102 ? -9.461 -21.094 -5.461 1 91.88 102 LEU A N 1
ATOM 840 C CA . LEU A 1 102 ? -9.711 -21.859 -6.668 1 91.88 102 LEU A CA 1
ATOM 841 C C . LEU A 1 102 ? -8.438 -22.531 -7.16 1 91.88 102 LEU A C 1
ATOM 843 O O . LEU A 1 102 ? -8.453 -23.703 -7.562 1 91.88 102 LEU A O 1
ATOM 847 N N . ILE A 1 103 ? -7.316 -21.828 -7.176 1 93.94 103 ILE A N 1
ATOM 848 C CA . ILE A 1 103 ? -6.02 -22.344 -7.59 1 93.94 103 ILE A CA 1
ATOM 849 C C . ILE A 1 103 ? -5.625 -23.516 -6.695 1 93.94 103 ILE A C 1
ATOM 851 O O . ILE A 1 103 ? -5.238 -24.578 -7.188 1 93.94 103 ILE A O 1
ATOM 855 N N . ILE A 1 104 ? -5.805 -23.328 -5.445 1 91.31 104 ILE A N 1
ATOM 856 C CA . ILE A 1 104 ? -5.391 -24.328 -4.461 1 91.31 104 ILE A CA 1
ATOM 857 C C . ILE A 1 104 ? -6.289 -25.547 -4.555 1 91.31 104 ILE A C 1
ATOM 859 O O . ILE A 1 104 ? -5.812 -26.688 -4.461 1 91.31 104 ILE A O 1
ATOM 863 N N . GLU A 1 105 ? -7.555 -25.312 -4.703 1 90.5 105 GLU A N 1
ATOM 864 C CA . GLU A 1 105 ? -8.516 -26.406 -4.809 1 90.5 105 GLU A CA 1
ATOM 865 C C . GLU A 1 105 ? -8.227 -27.281 -6.027 1 90.5 105 GLU A C 1
ATOM 867 O O . GLU A 1 105 ? -8.523 -28.469 -6.027 1 90.5 105 GLU A O 1
ATOM 872 N N . ARG A 1 106 ? -7.672 -26.734 -6.988 1 92.38 106 ARG A N 1
ATOM 873 C CA . ARG A 1 106 ? -7.328 -27.453 -8.211 1 92.38 106 ARG A CA 1
ATOM 874 C C . ARG A 1 106 ? -5.965 -28.141 -8.078 1 92.38 106 ARG A C 1
ATOM 876 O O . ARG A 1 106 ? -5.434 -28.656 -9.062 1 92.38 106 ARG A O 1
ATOM 883 N N . LYS A 1 107 ? -5.371 -28.031 -6.938 1 91.94 107 LYS A N 1
ATOM 884 C CA . LYS A 1 107 ? -4.121 -28.688 -6.562 1 91.94 107 LYS A CA 1
ATOM 885 C C . LYS A 1 107 ? -2.945 -28.125 -7.355 1 91.94 107 LYS A C 1
ATOM 887 O O . LYS A 1 107 ? -2.023 -28.859 -7.715 1 91.94 107 LYS A O 1
ATOM 892 N N . ILE A 1 108 ? -3.111 -26.938 -7.793 1 91.31 108 ILE A N 1
ATOM 893 C CA . ILE A 1 108 ? -1.984 -26.188 -8.344 1 91.31 108 ILE A CA 1
ATOM 894 C C . ILE A 1 108 ? -1.155 -25.594 -7.211 1 91.31 108 ILE A C 1
ATOM 896 O O . ILE A 1 108 ? -1.51 -24.547 -6.656 1 91.31 108 ILE A O 1
ATOM 900 N N . LEU A 1 109 ? -0.039 -26.172 -6.953 1 88.12 109 LEU A N 1
ATOM 901 C CA . LEU A 1 109 ? 0.658 -25.859 -5.707 1 88.12 109 LEU A CA 1
ATOM 902 C C . LEU A 1 109 ? 1.977 -25.156 -5.984 1 88.12 109 LEU A C 1
ATOM 904 O O . LEU A 1 109 ? 2.785 -24.953 -5.07 1 88.12 109 LEU A O 1
ATOM 908 N N . ASP A 1 110 ? 2.117 -24.781 -7.312 1 91.88 110 ASP A N 1
ATOM 909 C CA . ASP A 1 110 ? 3.262 -23.938 -7.633 1 91.88 110 ASP A CA 1
ATOM 910 C C . ASP A 1 110 ? 3.158 -22.578 -6.93 1 91.88 110 ASP A C 1
ATOM 912 O O . ASP A 1 110 ? 2.066 -22.172 -6.539 1 91.88 110 ASP A O 1
ATOM 916 N N . PRO A 1 111 ? 4.348 -21.969 -6.73 1 93.81 111 PRO A N 1
ATOM 917 C CA . PRO A 1 111 ? 4.266 -20.609 -6.211 1 93.81 111 PRO A CA 1
ATOM 918 C C . PRO A 1 111 ? 3.373 -19.703 -7.062 1 93.81 111 PRO A C 1
ATOM 920 O O . PRO A 1 111 ? 3.352 -19.828 -8.289 1 93.81 111 PRO A O 1
ATOM 923 N N . ILE A 1 112 ? 2.615 -18.906 -6.379 1 96.38 112 ILE A N 1
ATOM 924 C CA . ILE A 1 112 ? 1.726 -17.969 -7.066 1 96.38 112 ILE A CA 1
ATOM 925 C C . ILE A 1 112 ? 2.348 -16.578 -7.082 1 96.38 112 ILE A C 1
ATOM 927 O O . ILE A 1 112 ? 2.727 -16.047 -6.035 1 96.38 112 ILE A O 1
ATOM 931 N N . ILE A 1 113 ? 2.514 -16 -8.258 1 96.69 113 ILE A N 1
ATOM 932 C CA . ILE A 1 113 ? 2.971 -14.625 -8.414 1 96.69 113 ILE A CA 1
ATOM 933 C C . ILE A 1 113 ? 1.787 -13.727 -8.758 1 96.69 113 ILE A C 1
ATOM 935 O O . ILE A 1 113 ? 1.22 -13.82 -9.844 1 96.69 113 ILE A O 1
ATOM 939 N N . VAL A 1 114 ? 1.472 -12.891 -7.828 1 97.69 114 VAL A N 1
ATOM 940 C CA . VAL A 1 114 ? 0.341 -11.984 -7.996 1 97.69 114 VAL A CA 1
ATOM 941 C C . VAL A 1 114 ? 0.821 -10.664 -8.594 1 97.69 114 VAL A C 1
ATOM 943 O O . VAL A 1 114 ? 1.729 -10.031 -8.055 1 97.69 114 VAL A O 1
ATOM 946 N N . MET A 1 115 ? 0.24 -10.266 -9.703 1 97.94 115 MET A N 1
ATOM 947 C CA . MET A 1 115 ? 0.549 -9 -10.359 1 97.94 115 MET A CA 1
ATOM 948 C C . MET A 1 115 ? -0.706 -8.148 -10.508 1 97.94 115 MET A C 1
ATOM 950 O O . MET A 1 115 ? -1.797 -8.68 -10.734 1 97.94 115 MET A O 1
ATOM 954 N N . GLY A 1 116 ? -0.55 -6.836 -10.328 1 97.12 116 GLY A N 1
ATOM 955 C CA . GLY A 1 116 ? -1.682 -5.93 -10.438 1 97.12 116 GLY A CA 1
ATOM 956 C C . GLY A 1 116 ? -2.418 -5.742 -9.117 1 97.12 116 GLY A C 1
ATOM 957 O O . GLY A 1 116 ? -3.604 -5.406 -9.109 1 97.12 116 GLY A O 1
ATOM 958 N N . GLY A 1 117 ? -1.73 -6.027 -8.008 1 95.44 117 GLY A N 1
ATOM 959 C CA . GLY A 1 117 ? -2.4 -6.004 -6.719 1 95.44 117 GLY A CA 1
ATOM 960 C C . GLY A 1 117 ? -1.954 -4.855 -5.836 1 95.44 117 GLY A C 1
ATOM 961 O O . GLY A 1 117 ? -2.418 -4.723 -4.703 1 95.44 117 GLY A O 1
ATOM 962 N N . TYR A 1 118 ? -1.04 -4.055 -6.289 1 94.94 118 TYR A N 1
ATOM 963 C CA . TYR A 1 118 ? -0.511 -2.949 -5.496 1 94.94 118 TYR A CA 1
ATOM 964 C C . TYR A 1 118 ? -0.675 -1.623 -6.23 1 94.94 118 TYR A C 1
ATOM 966 O O . TYR A 1 118 ? -0.336 -1.513 -7.41 1 94.94 118 TYR A O 1
ATOM 974 N N . GLY A 1 119 ? -1.142 -0.697 -5.449 1 92.94 119 GLY A N 1
ATOM 975 C CA . GLY A 1 119 ? -1.48 0.606 -6 1 92.94 119 GLY A CA 1
ATOM 976 C C . GLY A 1 119 ? -2.973 0.803 -6.191 1 92.94 119 GLY A C 1
ATOM 977 O O . GLY A 1 119 ? -3.754 -0.135 -6.023 1 92.94 119 GLY A O 1
ATOM 978 N N . GLY A 1 120 ? -3.471 1.98 -6.52 1 93.19 120 GLY A N 1
ATOM 979 C CA . GLY A 1 120 ? -4.898 2.252 -6.621 1 93.19 120 GLY A CA 1
ATOM 980 C C . GLY A 1 120 ? -5.602 2.262 -5.277 1 93.19 120 GLY A C 1
ATOM 981 O O . GLY A 1 120 ? -5.215 3.012 -4.375 1 93.19 120 GLY A O 1
ATOM 982 N N . ARG A 1 121 ? -6.531 1.365 -5.223 1 94.19 121 ARG A N 1
ATOM 983 C CA . ARG A 1 121 ? -7.242 1.25 -3.953 1 94.19 121 ARG A CA 1
ATOM 984 C C . ARG A 1 121 ? -6.406 0.497 -2.924 1 94.19 121 ARG A C 1
ATOM 986 O O . ARG A 1 121 ? -5.973 -0.629 -3.172 1 94.19 121 ARG A O 1
ATOM 993 N N . PHE A 1 122 ? -6.23 1.067 -1.758 1 96.69 122 PHE A N 1
ATOM 994 C CA . PHE A 1 122 ? -5.383 0.474 -0.731 1 96.69 122 PHE A CA 1
ATOM 995 C C . PHE A 1 122 ? -6.035 -0.772 -0.145 1 96.69 122 PHE A C 1
ATOM 997 O O . PHE A 1 122 ? -5.344 -1.73 0.213 1 96.69 122 PHE A O 1
ATOM 1004 N N . ASP A 1 123 ? -7.355 -0.78 0.011 1 95.25 123 ASP A N 1
ATOM 1005 C CA . ASP A 1 123 ? -8.023 -1.941 0.594 1 95.25 123 ASP A CA 1
ATOM 1006 C C . ASP A 1 123 ? -7.906 -3.156 -0.324 1 95.25 123 ASP A C 1
ATOM 1008 O O . ASP A 1 123 ? -7.949 -4.297 0.14 1 95.25 123 ASP A O 1
ATOM 1012 N N . HIS A 1 124 ? -7.766 -2.92 -1.644 1 93.06 124 HIS A N 1
ATOM 1013 C CA . HIS A 1 124 ? -7.457 -4.027 -2.541 1 93.06 124 HIS A CA 1
ATOM 1014 C C . HIS A 1 124 ? -6.066 -4.59 -2.262 1 93.06 124 HIS A C 1
ATOM 1016 O O . HIS A 1 124 ? -5.879 -5.809 -2.238 1 93.06 124 HIS A O 1
ATOM 1022 N N . THR A 1 125 ? -5.074 -3.695 -2.098 1 95.44 125 THR A N 1
ATOM 1023 C CA . THR A 1 125 ? -3.732 -4.129 -1.719 1 95.44 125 THR A CA 1
ATOM 1024 C C . THR A 1 125 ? -3.771 -4.941 -0.428 1 95.44 125 THR A C 1
ATOM 1026 O O . THR A 1 125 ? -3.166 -6.012 -0.345 1 95.44 125 THR A O 1
ATOM 1029 N N . ALA A 1 126 ? -4.508 -4.445 0.549 1 95.5 126 ALA A N 1
ATOM 1030 C CA . ALA A 1 126 ? -4.648 -5.152 1.82 1 95.5 126 ALA A CA 1
ATOM 1031 C C . ALA A 1 126 ? -5.297 -6.52 1.62 1 95.5 126 ALA A C 1
ATOM 1033 O O . ALA A 1 126 ? -4.945 -7.484 2.301 1 95.5 126 ALA A O 1
ATOM 1034 N N . GLY A 1 127 ? -6.27 -6.555 0.717 1 93.75 127 GLY A N 1
ATOM 1035 C CA . GLY A 1 127 ? -6.898 -7.824 0.39 1 93.75 127 GLY A CA 1
ATOM 1036 C C . GLY A 1 127 ? -5.918 -8.859 -0.136 1 93.75 127 GLY A C 1
ATOM 1037 O O . GLY A 1 127 ? -6.012 -10.039 0.207 1 93.75 127 GLY A O 1
ATOM 1038 N N . VAL A 1 128 ? -5 -8.422 -0.972 1 94.69 128 VAL A N 1
ATOM 1039 C CA . VAL A 1 128 ? -3.986 -9.312 -1.526 1 94.69 128 VAL A CA 1
ATOM 1040 C C . VAL A 1 128 ? -3.08 -9.82 -0.409 1 94.69 128 VAL A C 1
ATOM 1042 O O . VAL A 1 128 ? -2.795 -11.016 -0.331 1 94.69 128 VAL A O 1
ATOM 1045 N N . LEU A 1 129 ? -2.654 -8.922 0.451 1 95.94 129 LEU A N 1
ATOM 1046 C CA . LEU A 1 129 ? -1.807 -9.297 1.576 1 95.94 129 LEU A CA 1
ATOM 1047 C C . LEU A 1 129 ? -2.527 -10.281 2.492 1 95.94 129 LEU A C 1
ATOM 1049 O O . LEU A 1 129 ? -1.924 -11.242 2.973 1 95.94 129 LEU A O 1
ATOM 1053 N N . ASN A 1 130 ? -3.779 -10.031 2.691 1 95.12 130 ASN A N 1
ATOM 1054 C CA . ASN A 1 130 ? -4.613 -10.906 3.514 1 95.12 130 ASN A CA 1
ATOM 1055 C C . ASN A 1 130 ? -4.715 -12.305 2.918 1 95.12 130 ASN A C 1
ATOM 1057 O O . ASN A 1 130 ? -4.527 -13.297 3.625 1 95.12 130 ASN A O 1
ATOM 1061 N N . ALA A 1 131 ? -5 -12.32 1.67 1 93.69 131 ALA A N 1
ATOM 1062 C CA . ALA A 1 131 ? -5.152 -13.594 0.978 1 93.69 131 ALA A CA 1
ATOM 1063 C C . ALA A 1 131 ? -3.848 -14.391 0.997 1 93.69 131 ALA A C 1
ATOM 1065 O O . ALA A 1 131 ? -3.859 -15.609 1.189 1 93.69 131 ALA A O 1
ATOM 1066 N N . ALA A 1 132 ? -2.76 -13.719 0.785 1 94.38 132 ALA A N 1
ATOM 1067 C CA . ALA A 1 132 ? -1.448 -14.359 0.787 1 94.38 132 ALA A CA 1
ATOM 1068 C C . ALA A 1 132 ? -1.131 -14.953 2.154 1 94.38 132 ALA A C 1
ATOM 1070 O O . ALA A 1 132 ? -0.513 -16.016 2.246 1 94.38 132 ALA A O 1
ATOM 1071 N N . LEU A 1 133 ? -1.496 -14.227 3.145 1 94.12 133 LEU A N 1
ATOM 1072 C CA . LEU A 1 133 ? -1.284 -14.703 4.508 1 94.12 133 LEU A CA 1
ATOM 1073 C C . LEU A 1 133 ? -2.197 -15.883 4.816 1 94.12 133 LEU A C 1
ATOM 1075 O O . LEU A 1 133 ? -1.777 -16.844 5.469 1 94.12 133 LEU A O 1
ATOM 1079 N N . TRP A 1 134 ? -3.361 -15.766 4.355 1 90.94 134 TRP A N 1
ATOM 1080 C CA . TRP A 1 134 ? -4.402 -16.766 4.598 1 90.94 134 TRP A CA 1
ATOM 1081 C C . TRP A 1 134 ? -4.059 -18.078 3.922 1 90.94 134 TRP A C 1
ATOM 1083 O O . TRP A 1 134 ? -4.305 -19.156 4.48 1 90.94 134 TRP A O 1
ATOM 1093 N N . ALA A 1 135 ? -3.461 -17.953 2.756 1 88.31 135 ALA A N 1
ATOM 1094 C CA . ALA A 1 135 ? -3.148 -19.141 1.974 1 88.31 135 ALA A CA 1
ATOM 1095 C C . ALA A 1 135 ? -2.025 -19.953 2.623 1 88.31 135 ALA A C 1
ATOM 1097 O O . ALA A 1 135 ? -0.979 -19.406 2.969 1 88.31 135 ALA A O 1
ATOM 1098 N N . GLU A 1 136 ? -2.215 -21.172 2.975 1 79.88 136 GLU A N 1
ATOM 1099 C CA . GLU A 1 136 ? -1.222 -21.969 3.674 1 79.88 136 GLU A CA 1
ATOM 1100 C C . GLU A 1 136 ? -0.544 -22.953 2.725 1 79.88 136 GLU A C 1
ATOM 1102 O O . GLU A 1 136 ? 0.559 -23.438 3 1 79.88 136 GLU A O 1
ATOM 1107 N N . LYS A 1 137 ? -1.046 -23.219 1.631 1 80.62 137 LYS A N 1
ATOM 1108 C CA . LYS A 1 137 ? -0.596 -24.359 0.85 1 80.62 137 LYS A CA 1
ATOM 1109 C C . LYS A 1 137 ? 0.343 -23.938 -0.273 1 80.62 137 LYS A C 1
ATOM 1111 O O . LYS A 1 137 ? 0.986 -24.766 -0.909 1 80.62 137 LYS A O 1
ATOM 1116 N N . ALA A 1 138 ? 0.45 -22.703 -0.575 1 83.69 138 ALA A N 1
ATOM 1117 C CA . ALA A 1 138 ? 1.342 -22.219 -1.622 1 83.69 138 ALA A CA 1
ATOM 1118 C C . ALA A 1 138 ? 1.96 -20.875 -1.233 1 83.69 138 ALA A C 1
ATOM 1120 O O . ALA A 1 138 ? 1.277 -20 -0.689 1 83.69 138 ALA A O 1
ATOM 1121 N N . PRO A 1 139 ? 3.271 -20.828 -1.53 1 88.69 139 PRO A N 1
ATOM 1122 C CA . PRO A 1 139 ? 3.855 -19.5 -1.324 1 88.69 139 PRO A CA 1
ATOM 1123 C C . PRO A 1 139 ? 3.316 -18.469 -2.303 1 88.69 139 PRO A C 1
ATOM 1125 O O . PRO A 1 139 ? 3.105 -18.766 -3.48 1 88.69 139 PRO A O 1
ATOM 1128 N N . ILE A 1 140 ? 3.033 -17.328 -1.83 1 95.56 140 ILE A N 1
ATOM 1129 C CA . ILE A 1 140 ? 2.471 -16.266 -2.666 1 95.56 140 ILE A CA 1
ATOM 1130 C C . ILE A 1 140 ? 3.391 -15.055 -2.65 1 95.56 140 ILE A C 1
ATOM 1132 O O . ILE A 1 140 ? 3.826 -14.609 -1.584 1 95.56 140 ILE A O 1
ATOM 1136 N N . PHE A 1 141 ? 3.732 -14.602 -3.822 1 96.19 141 PHE A N 1
ATOM 1137 C CA . PHE A 1 141 ? 4.543 -13.406 -4.008 1 96.19 141 PHE A CA 1
ATOM 1138 C C . PHE A 1 141 ? 3.736 -12.305 -4.68 1 96.19 141 PHE A C 1
ATOM 1140 O O . PHE A 1 141 ? 2.986 -12.562 -5.621 1 96.19 141 PHE A O 1
ATOM 1147 N N . LEU A 1 142 ? 3.82 -11.133 -4.137 1 97.06 142 LEU A N 1
ATOM 1148 C CA . LEU A 1 142 ? 3.275 -9.953 -4.789 1 97.06 142 LEU A CA 1
ATOM 1149 C C . LEU A 1 142 ? 4.359 -9.211 -5.562 1 97.06 142 LEU A C 1
ATOM 1151 O O . LEU A 1 142 ? 5.402 -8.859 -5 1 97.06 142 LEU A O 1
ATOM 1155 N N . LEU A 1 143 ? 4.117 -9.008 -6.844 1 96.44 143 LEU A N 1
ATOM 1156 C CA . LEU A 1 143 ? 5.125 -8.422 -7.723 1 96.44 143 LEU A CA 1
ATOM 1157 C C . LEU A 1 143 ? 4.566 -7.215 -8.461 1 96.44 143 LEU A C 1
ATOM 1159 O O . LEU A 1 143 ? 3.451 -7.262 -8.992 1 96.44 143 LEU A O 1
ATOM 1163 N N . ASP A 1 144 ? 5.25 -6.098 -8.438 1 96.25 144 ASP A N 1
ATOM 1164 C CA . ASP A 1 144 ? 4.965 -4.945 -9.289 1 96.25 144 ASP A CA 1
ATOM 1165 C C . ASP A 1 144 ? 6.254 -4.328 -9.82 1 96.25 144 ASP A C 1
ATOM 1167 O O . ASP A 1 144 ? 7.281 -5.004 -9.922 1 96.25 144 ASP A O 1
ATOM 1171 N N . ASN A 1 145 ? 6.211 -3.061 -10.242 1 95.62 145 ASN A N 1
ATOM 1172 C CA . ASN A 1 145 ? 7.367 -2.432 -10.875 1 95.62 145 ASN A CA 1
ATOM 1173 C C . ASN A 1 145 ? 8.477 -2.152 -9.859 1 95.62 145 ASN A C 1
ATOM 1175 O O . ASN A 1 145 ? 9.633 -1.949 -10.234 1 95.62 145 ASN A O 1
ATOM 1179 N N . THR A 1 146 ? 8.086 -2.191 -8.602 1 96.06 146 THR A N 1
ATOM 1180 C CA . THR A 1 146 ? 9.008 -1.68 -7.59 1 96.06 146 THR A CA 1
ATOM 1181 C C . THR A 1 146 ? 9.273 -2.729 -6.516 1 96.06 146 THR A C 1
ATOM 1183 O O . THR A 1 146 ? 10.352 -2.762 -5.922 1 96.06 146 THR A O 1
ATOM 1186 N N . ASN A 1 147 ? 8.305 -3.57 -6.316 1 96.81 147 ASN A N 1
ATOM 1187 C CA . ASN A 1 147 ? 8.352 -4.402 -5.121 1 96.81 147 ASN A CA 1
ATOM 1188 C C . ASN A 1 147 ? 8.203 -5.883 -5.461 1 96.81 147 ASN A C 1
ATOM 1190 O O . ASN A 1 147 ? 7.438 -6.242 -6.359 1 96.81 147 ASN A O 1
ATOM 1194 N N . ILE A 1 148 ? 8.922 -6.68 -4.758 1 95.5 148 ILE A N 1
ATOM 1195 C CA . ILE A 1 148 ? 8.539 -8.07 -4.52 1 95.5 148 ILE A CA 1
ATOM 1196 C C . ILE A 1 148 ? 8.281 -8.289 -3.031 1 95.5 148 ILE A C 1
ATOM 1198 O O . ILE A 1 148 ? 9.117 -7.938 -2.193 1 95.5 148 ILE A O 1
ATOM 1202 N N . MET A 1 149 ? 7.129 -8.859 -2.689 1 97.19 149 MET A N 1
ATOM 1203 C CA . MET A 1 149 ? 6.727 -9.008 -1.295 1 97.19 149 MET A CA 1
ATOM 1204 C C . MET A 1 149 ? 6.223 -10.422 -1.021 1 97.19 149 MET A C 1
ATOM 1206 O O . MET A 1 149 ? 5.582 -11.031 -1.876 1 97.19 149 MET A O 1
ATOM 1210 N N . THR A 1 150 ? 6.496 -10.961 0.133 1 96.88 150 THR A N 1
ATOM 1211 C CA . THR A 1 150 ? 5.953 -12.242 0.562 1 96.88 150 THR A CA 1
ATOM 1212 C C . THR A 1 150 ? 5.961 -12.352 2.084 1 96.88 150 THR A C 1
ATOM 1214 O O . THR A 1 150 ? 6.68 -11.617 2.762 1 96.88 150 THR A O 1
ATOM 1217 N N . TRP A 1 151 ? 5.094 -13.219 2.588 1 96.69 151 TRP A N 1
ATOM 1218 C CA . TRP A 1 151 ? 5.055 -13.469 4.027 1 96.69 151 TRP A CA 1
ATOM 1219 C C . TRP A 1 151 ? 6.086 -14.516 4.426 1 96.69 151 TRP A C 1
ATOM 1221 O O . TRP A 1 151 ? 6.219 -15.547 3.768 1 96.69 151 TRP A O 1
ATOM 1231 N N . ILE A 1 152 ? 6.832 -14.219 5.418 1 96.5 152 ILE A N 1
ATOM 1232 C CA . ILE A 1 152 ? 7.652 -15.203 6.113 1 96.5 152 ILE A CA 1
ATOM 1233 C C . ILE A 1 152 ? 6.957 -15.625 7.41 1 96.5 152 ILE A C 1
ATOM 1235 O O . ILE A 1 152 ? 6.668 -14.789 8.266 1 96.5 152 ILE A O 1
ATOM 1239 N N . LYS A 1 153 ? 6.68 -16.875 7.527 1 94.75 153 LYS A N 1
ATOM 1240 C CA . LYS A 1 153 ? 5.93 -17.406 8.664 1 94.75 153 LYS A CA 1
ATOM 1241 C C . LYS A 1 153 ? 6.84 -18.172 9.617 1 94.75 153 LYS A C 1
ATOM 1243 O O . LYS A 1 153 ? 7.93 -18.594 9.242 1 94.75 153 LYS A O 1
ATOM 1248 N N . PRO A 1 154 ? 6.34 -18.266 10.93 1 95.06 154 PRO A N 1
ATOM 1249 C CA . PRO A 1 154 ? 7.129 -19.062 11.875 1 95.06 154 PRO A CA 1
ATOM 1250 C C . PRO A 1 154 ? 7.465 -20.453 11.336 1 95.06 154 PRO A C 1
ATOM 1252 O O . PRO A 1 154 ? 6.609 -21.109 10.742 1 95.06 154 PRO A O 1
ATOM 1255 N N . GLY A 1 155 ? 8.703 -20.859 11.57 1 93.94 155 GLY A N 1
ATOM 1256 C CA . GLY A 1 155 ? 9.133 -22.172 11.102 1 93.94 155 GLY A CA 1
ATOM 1257 C C . GLY A 1 155 ? 9.906 -22.109 9.789 1 93.94 155 GLY A C 1
ATOM 1258 O O . GLY A 1 155 ? 10.656 -23.031 9.469 1 93.94 155 GLY A O 1
ATOM 1259 N N . MET A 1 156 ? 9.672 -21.094 9.023 1 91.94 156 MET A N 1
ATOM 1260 C CA . MET A 1 156 ? 10.438 -20.906 7.797 1 91.94 156 MET A CA 1
ATOM 1261 C C . MET A 1 156 ? 11.867 -20.469 8.109 1 91.94 156 MET A C 1
ATOM 1263 O O . MET A 1 156 ? 12.133 -19.953 9.195 1 91.94 156 MET A O 1
ATOM 1267 N N . LYS A 1 157 ? 12.773 -20.594 7.168 1 93.06 157 LYS A N 1
ATOM 1268 C CA . LYS A 1 157 ? 14.188 -20.328 7.418 1 93.06 157 LYS A CA 1
ATOM 1269 C C . LYS A 1 157 ? 14.609 -18.984 6.824 1 93.06 157 LYS A C 1
ATOM 1271 O O . LYS A 1 157 ? 15.734 -18.531 7.035 1 93.06 157 LYS A O 1
ATOM 1276 N N . GLY A 1 158 ? 13.75 -18.375 6.094 1 95 158 GLY A N 1
ATOM 1277 C CA . GLY A 1 158 ? 14.086 -17.109 5.453 1 95 158 GLY A CA 1
ATOM 1278 C C . GLY A 1 158 ? 13.82 -17.109 3.961 1 95 158 GLY A C 1
ATOM 1279 O O . GLY A 1 158 ? 12.867 -17.75 3.494 1 95 158 GLY A O 1
ATOM 1280 N N . ILE A 1 159 ? 14.625 -16.281 3.262 1 95.19 159 ILE A N 1
ATOM 1281 C CA . ILE A 1 159 ? 14.312 -16.109 1.847 1 95.19 159 ILE A CA 1
ATOM 1282 C C . ILE A 1 159 ? 15.609 -15.914 1.055 1 95.19 159 ILE A C 1
ATOM 1284 O O . ILE A 1 159 ? 16.594 -15.383 1.575 1 95.19 159 ILE A O 1
ATOM 1288 N N . GLU A 1 160 ? 15.531 -16.422 -0.139 1 93.94 160 GLU A N 1
ATOM 1289 C CA . GLU A 1 160 ? 16.594 -16.219 -1.113 1 93.94 160 GLU A CA 1
ATOM 1290 C C . GLU A 1 160 ? 16.078 -15.539 -2.371 1 93.94 160 GLU A C 1
ATOM 1292 O O . GLU A 1 160 ? 15.055 -15.945 -2.928 1 93.94 160 GLU A O 1
ATOM 1297 N N . ILE A 1 161 ? 16.719 -14.492 -2.801 1 91.44 161 ILE A N 1
ATOM 1298 C CA . ILE A 1 161 ? 16.359 -13.758 -4.008 1 91.44 161 ILE A CA 1
ATOM 1299 C C . ILE A 1 161 ? 17.578 -13.625 -4.918 1 91.44 161 ILE A C 1
ATOM 1301 O O . ILE A 1 161 ? 18.656 -13.195 -4.477 1 91.44 161 ILE A O 1
ATOM 1305 N N . PRO A 1 162 ? 17.438 -13.992 -6.164 1 87.94 162 PRO A N 1
ATOM 1306 C CA . PRO A 1 162 ? 18.562 -13.805 -7.086 1 87.94 162 PRO A CA 1
ATOM 1307 C C . PRO A 1 162 ? 19 -12.352 -7.184 1 87.94 162 PRO A C 1
ATOM 1309 O O . PRO A 1 162 ? 18.156 -11.445 -7.199 1 87.94 162 PRO A O 1
ATOM 1312 N N . PRO A 1 163 ? 20.25 -12.117 -7.324 1 86.75 163 PRO A N 1
ATOM 1313 C CA . PRO A 1 163 ? 20.797 -10.75 -7.355 1 86.75 163 PRO A CA 1
ATOM 1314 C C . PRO A 1 163 ? 20.188 -9.906 -8.477 1 86.75 163 PRO A C 1
ATOM 1316 O O . PRO A 1 163 ? 20.062 -8.688 -8.336 1 86.75 163 PRO A O 1
ATOM 1319 N N . THR A 1 164 ? 19.828 -10.523 -9.531 1 88.31 164 THR A N 1
ATOM 1320 C CA . THR A 1 164 ? 19.281 -9.789 -10.672 1 88.31 164 THR A CA 1
ATOM 1321 C C . THR A 1 164 ? 17.891 -9.273 -10.367 1 88.31 164 THR A C 1
ATOM 1323 O O . THR A 1 164 ? 17.375 -8.406 -11.078 1 88.31 164 THR A O 1
ATOM 1326 N N . TRP A 1 165 ? 17.281 -9.773 -9.297 1 90.81 165 TRP A N 1
ATOM 1327 C CA . TRP A 1 165 ? 15.891 -9.453 -9.008 1 90.81 165 TRP A CA 1
ATOM 1328 C C . TRP A 1 165 ? 15.781 -8.531 -7.801 1 90.81 165 TRP A C 1
ATOM 1330 O O . TRP A 1 165 ? 14.68 -8.266 -7.312 1 90.81 165 TRP A O 1
ATOM 1340 N N . THR A 1 166 ? 16.938 -8.016 -7.379 1 92.81 166 THR A N 1
ATOM 1341 C CA . THR A 1 166 ? 16.875 -7.16 -6.199 1 92.81 166 THR A CA 1
ATOM 1342 C C . THR A 1 166 ? 17.906 -6.031 -6.289 1 92.81 166 THR A C 1
ATOM 1344 O O . THR A 1 166 ? 19 -6.23 -6.805 1 92.81 166 THR A O 1
ATOM 1347 N N . THR A 1 167 ? 17.531 -4.859 -5.777 1 93.56 167 THR A N 1
ATOM 1348 C CA . THR A 1 167 ? 18.469 -3.764 -5.602 1 93.56 167 THR A CA 1
ATOM 1349 C C . THR A 1 167 ? 19.234 -3.908 -4.285 1 93.56 167 THR A C 1
ATOM 1351 O O . THR A 1 167 ? 20.172 -3.162 -4.02 1 93.56 167 THR A O 1
ATOM 1354 N N . GLY A 1 168 ? 18.781 -4.895 -3.516 1 93.69 168 GLY A N 1
ATOM 1355 C CA . GLY A 1 168 ? 19.328 -5.066 -2.178 1 93.69 168 GLY A CA 1
ATOM 1356 C C . GLY A 1 168 ? 18.484 -4.402 -1.102 1 93.69 168 GLY A C 1
ATOM 1357 O O . GLY A 1 168 ? 18.547 -4.797 0.065 1 93.69 168 GLY A O 1
ATOM 1358 N N . LYS A 1 169 ? 17.703 -3.375 -1.418 1 95.06 169 LYS A N 1
ATOM 1359 C CA . LYS A 1 169 ? 16.859 -2.688 -0.452 1 95.06 169 LYS A CA 1
ATOM 1360 C C . LYS A 1 169 ? 15.68 -3.566 -0.032 1 95.06 169 LYS A C 1
ATOM 1362 O O . LYS A 1 169 ? 14.953 -4.082 -0.88 1 95.06 169 LYS A O 1
ATOM 1367 N N . CYS A 1 170 ? 15.594 -3.775 1.263 1 96.38 170 CYS A N 1
ATOM 1368 C CA . CYS A 1 170 ? 14.539 -4.652 1.757 1 96.38 170 CYS A CA 1
ATOM 1369 C C . CYS A 1 170 ? 14.008 -4.164 3.1 1 96.38 170 CYS A C 1
ATOM 1371 O O . CYS A 1 170 ? 14.57 -3.244 3.697 1 96.38 170 CYS A O 1
ATOM 1373 N N . SER A 1 171 ? 12.891 -4.66 3.512 1 96.88 171 SER A N 1
ATOM 1374 C CA . SER A 1 171 ? 12.25 -4.285 4.77 1 96.88 171 SER A CA 1
ATOM 1375 C C . SER A 1 171 ? 11.469 -5.453 5.363 1 96.88 171 SER A C 1
ATOM 1377 O O . SER A 1 171 ? 11.086 -6.375 4.645 1 96.88 171 SER A O 1
ATOM 1379 N N . LEU A 1 172 ? 11.352 -5.488 6.621 1 97.25 172 LEU A N 1
ATOM 1380 C CA . LEU A 1 172 ? 10.531 -6.434 7.371 1 97.25 172 LEU A CA 1
ATOM 1381 C C . LEU A 1 172 ? 9.453 -5.703 8.164 1 97.25 172 LEU A C 1
ATOM 1383 O O . LEU A 1 172 ? 9.758 -4.941 9.078 1 97.25 172 LEU A O 1
ATOM 1387 N N . LEU A 1 173 ? 8.203 -6.008 7.816 1 96.88 173 LEU A N 1
ATOM 1388 C CA . LEU A 1 173 ? 7.094 -5.195 8.297 1 96.88 173 LEU A CA 1
ATOM 1389 C C . LEU A 1 173 ? 6.117 -6.035 9.109 1 96.88 173 LEU A C 1
ATOM 1391 O O . LEU A 1 173 ? 5.523 -6.984 8.594 1 96.88 173 LEU A O 1
ATOM 1395 N N . PRO A 1 174 ? 5.906 -5.715 10.391 1 96.88 174 PRO A N 1
ATOM 1396 C CA . PRO A 1 174 ? 4.969 -6.441 11.25 1 96.88 174 PRO A CA 1
ATOM 1397 C C . PRO A 1 174 ? 3.527 -5.965 11.086 1 96.88 174 PRO A C 1
ATOM 1399 O O . PRO A 1 174 ? 3 -5.273 11.953 1 96.88 174 PRO A O 1
ATOM 1402 N N . LEU A 1 175 ? 2.799 -6.449 10.07 1 94.25 175 LEU A N 1
ATOM 1403 C CA . LEU A 1 175 ? 1.495 -5.906 9.703 1 94.25 175 LEU A CA 1
ATOM 1404 C C . LEU A 1 175 ? 0.369 -6.754 10.289 1 94.25 175 LEU A C 1
ATOM 1406 O O . LEU A 1 175 ? -0.807 -6.414 10.148 1 94.25 175 LEU A O 1
ATOM 1410 N N . VAL A 1 176 ? 0.588 -7.82 10.922 1 89.81 176 VAL A N 1
ATOM 1411 C CA . VAL A 1 176 ? -0.444 -8.719 11.43 1 89.81 176 VAL A CA 1
ATOM 1412 C C . VAL A 1 176 ? -0.572 -8.555 12.945 1 89.81 176 VAL A C 1
ATOM 1414 O O . VAL A 1 176 ? -1.667 -8.305 13.461 1 89.81 176 VAL A O 1
ATOM 1417 N N . ASN A 1 177 ? 0.469 -8.758 13.594 1 88.25 177 ASN A N 1
ATOM 1418 C CA . ASN A 1 177 ? 0.69 -8.633 15.031 1 88.25 177 ASN A CA 1
ATOM 1419 C C . ASN A 1 177 ? 2.107 -8.156 15.336 1 88.25 177 ASN A C 1
ATOM 1421 O O . ASN A 1 177 ? 2.988 -8.219 14.477 1 88.25 177 ASN A O 1
ATOM 1425 N N . PRO A 1 178 ? 2.137 -7.566 16.547 1 91.81 178 PRO A N 1
ATOM 1426 C CA . PRO A 1 178 ? 3.533 -7.383 16.953 1 91.81 178 PRO A CA 1
ATOM 1427 C C . PRO A 1 178 ? 4.352 -8.664 16.844 1 91.81 178 PRO A C 1
ATOM 1429 O O . PRO A 1 178 ? 3.854 -9.75 17.156 1 91.81 178 PRO A O 1
ATOM 1432 N N . VAL A 1 179 ? 5.477 -8.531 16.141 1 95.06 179 VAL A N 1
ATOM 1433 C CA . VAL A 1 179 ? 6.426 -9.641 16.141 1 95.06 179 VAL A CA 1
ATOM 1434 C C . VAL A 1 179 ? 7.172 -9.68 17.469 1 95.06 179 VAL A C 1
ATOM 1436 O O . VAL A 1 179 ? 8 -8.812 17.75 1 95.06 179 VAL A O 1
ATOM 1439 N N . ARG A 1 180 ? 6.906 -10.695 18.281 1 95.62 180 ARG A N 1
ATOM 1440 C CA . ARG A 1 180 ? 7.438 -10.766 19.625 1 95.62 180 ARG A CA 1
ATOM 1441 C C . ARG A 1 180 ? 8.953 -10.93 19.609 1 95.62 180 ARG A C 1
ATOM 1443 O O . ARG A 1 180 ? 9.656 -10.375 20.469 1 95.62 180 ARG A O 1
ATOM 1450 N N . ASN A 1 181 ? 9.328 -11.672 18.688 1 96.81 181 ASN A N 1
ATOM 1451 C CA . ASN A 1 181 ? 10.766 -11.836 18.531 1 96.81 181 ASN A CA 1
ATOM 1452 C C . ASN A 1 181 ? 11.133 -12.195 17.094 1 96.81 181 ASN A C 1
ATOM 1454 O O . ASN A 1 181 ? 10.469 -13.031 16.469 1 96.81 181 ASN A O 1
ATOM 1458 N N . ILE A 1 182 ? 12.164 -11.539 16.609 1 97.62 182 ILE A N 1
ATOM 1459 C CA . ILE A 1 182 ? 12.719 -11.859 15.297 1 97.62 182 ILE A CA 1
ATOM 1460 C C . ILE A 1 182 ? 14.242 -11.797 15.344 1 97.62 182 ILE A C 1
ATOM 1462 O O . ILE A 1 182 ? 14.812 -10.938 16.016 1 97.62 182 ILE A O 1
ATOM 1466 N N . ARG A 1 183 ? 14.859 -12.711 14.711 1 98.19 183 ARG A N 1
ATOM 1467 C CA . ARG A 1 183 ? 16.312 -12.727 14.516 1 98.19 183 ARG A CA 1
ATOM 1468 C C . ARG A 1 183 ? 16.656 -12.898 13.039 1 98.19 183 ARG A C 1
ATOM 1470 O O . ARG A 1 183 ? 16.125 -13.781 12.367 1 98.19 183 ARG A O 1
ATOM 1477 N N . THR A 1 184 ? 17.484 -12.031 12.578 1 98.12 184 THR A N 1
ATOM 1478 C CA . THR A 1 184 ? 17.828 -12.109 11.164 1 98.12 184 THR A CA 1
ATOM 1479 C C . THR A 1 184 ? 19.344 -12.156 10.984 1 98.12 184 THR A C 1
ATOM 1481 O O . THR A 1 184 ? 20.094 -11.758 11.883 1 98.12 184 THR A O 1
ATOM 1484 N N . SER A 1 185 ? 19.781 -12.711 9.969 1 98.12 185 SER A N 1
ATOM 1485 C CA . SER A 1 185 ? 21.141 -12.594 9.43 1 98.12 185 SER A CA 1
ATOM 1486 C C . SER A 1 185 ? 21.109 -12.352 7.926 1 98.12 185 SER A C 1
ATOM 1488 O O . SER A 1 185 ? 20.172 -12.766 7.242 1 98.12 185 SER A O 1
ATOM 1490 N N . GLY A 1 186 ? 22.125 -11.633 7.465 1 97.38 186 GLY A N 1
ATOM 1491 C CA . GLY A 1 186 ? 22.188 -11.344 6.039 1 97.38 186 GLY A CA 1
ATOM 1492 C C . GLY A 1 186 ? 21.688 -9.953 5.691 1 97.38 186 GLY A C 1
ATOM 1493 O O . GLY A 1 186 ? 21.438 -9.656 4.523 1 97.38 186 GLY A O 1
ATOM 1494 N N . LEU A 1 187 ? 21.5 -9.141 6.688 1 97.25 187 LEU A N 1
ATOM 1495 C CA . LEU A 1 187 ? 21.094 -7.75 6.496 1 97.25 187 LEU A CA 1
ATOM 1496 C C . LEU A 1 187 ? 22.188 -6.793 6.953 1 97.25 187 LEU A C 1
ATOM 1498 O O . LEU A 1 187 ? 23.016 -7.148 7.789 1 97.25 187 LEU A O 1
ATOM 1502 N N . LYS A 1 188 ? 22.203 -5.641 6.34 1 96.38 188 LYS A N 1
ATOM 1503 C CA . LYS A 1 188 ? 23.109 -4.602 6.832 1 96.38 188 LYS A CA 1
ATOM 1504 C C . LYS A 1 188 ? 22.859 -4.32 8.312 1 96.38 188 LYS A C 1
ATOM 1506 O O . LYS A 1 188 ? 23.812 -4.168 9.086 1 96.38 188 LYS A O 1
ATOM 1511 N N . ILE A 1 189 ? 21.578 -4.184 8.711 1 95 189 ILE A N 1
ATOM 1512 C CA . ILE A 1 189 ? 21.172 -4.086 10.109 1 95 189 ILE A CA 1
ATOM 1513 C C . ILE A 1 189 ? 20.344 -5.309 10.492 1 95 189 ILE A C 1
ATOM 1515 O O . ILE A 1 189 ? 19.125 -5.348 10.258 1 95 189 ILE A O 1
ATOM 1519 N N . ASN A 1 190 ? 21.031 -6.188 11.117 1 97.5 190 ASN A N 1
ATOM 1520 C CA . ASN A 1 190 ? 20.312 -7.383 11.57 1 97.5 190 ASN A CA 1
ATOM 1521 C C . ASN A 1 190 ? 19.406 -7.082 12.758 1 97.5 190 ASN A C 1
ATOM 1523 O O . ASN A 1 190 ? 19.734 -6.234 13.594 1 97.5 190 ASN A O 1
ATOM 1527 N N . LEU A 1 191 ? 18.375 -7.832 12.727 1 96.69 191 LEU A N 1
ATOM 1528 C CA . LEU A 1 191 ? 17.359 -7.633 13.758 1 96.69 191 LEU A CA 1
ATOM 1529 C C . LEU A 1 191 ? 17.5 -8.672 14.867 1 96.69 191 LEU A C 1
ATOM 1531 O O . LEU A 1 191 ? 17.844 -9.828 14.594 1 96.69 191 LEU A O 1
ATOM 1535 N N . ASN A 1 192 ? 17.297 -8.273 16.062 1 96.75 192 ASN A N 1
ATOM 1536 C CA . ASN A 1 192 ? 17.266 -9.102 17.266 1 96.75 192 ASN A CA 1
ATOM 1537 C C . ASN A 1 192 ? 16.328 -8.531 18.312 1 96.75 192 ASN A C 1
ATOM 1539 O O . ASN A 1 192 ? 16.766 -7.875 19.266 1 96.75 192 ASN A O 1
ATOM 1543 N N . GLY A 1 193 ? 15.094 -8.82 18.234 1 94.5 193 GLY A N 1
ATOM 1544 C CA . GLY A 1 193 ? 14.102 -8.281 19.156 1 94.5 193 GLY A CA 1
ATOM 1545 C C . GLY A 1 193 ? 12.742 -8.094 18.516 1 94.5 193 GLY A C 1
ATOM 1546 O O . GLY A 1 193 ? 12.461 -8.648 17.453 1 94.5 193 GLY A O 1
ATOM 1547 N N . PRO A 1 194 ? 11.891 -7.43 19.203 1 95.25 194 PRO A N 1
ATOM 1548 C CA . PRO A 1 194 ? 10.516 -7.281 18.734 1 95.25 194 PRO A CA 1
ATOM 1549 C C . PRO A 1 194 ? 10.367 -6.223 17.641 1 95.25 194 PRO A C 1
ATOM 1551 O O . PRO A 1 194 ? 11.219 -5.332 17.531 1 95.25 194 PRO A O 1
ATOM 1554 N N . LEU A 1 195 ? 9.422 -6.324 16.797 1 94.81 195 LEU A N 1
ATOM 1555 C CA . LEU A 1 195 ? 8.945 -5.328 15.836 1 94.81 195 LEU A CA 1
ATOM 1556 C C . LEU A 1 195 ? 7.449 -5.09 16.016 1 94.81 195 LEU A C 1
ATOM 1558 O O . LEU A 1 195 ? 6.688 -6.027 16.25 1 94.81 195 LEU A O 1
ATOM 1562 N N . GLU A 1 196 ? 7.043 -3.877 15.891 1 94.38 196 GLU A N 1
ATOM 1563 C CA . GLU A 1 196 ? 5.637 -3.525 16.047 1 94.38 196 GLU A CA 1
ATOM 1564 C C . GLU A 1 196 ? 5.297 -2.254 15.273 1 94.38 196 GLU A C 1
ATOM 1566 O O . GLU A 1 196 ? 5.992 -1.244 15.391 1 94.38 196 GLU A O 1
ATOM 1571 N N . LEU A 1 197 ? 4.246 -2.393 14.469 1 93.12 197 LEU A N 1
ATOM 1572 C CA . LEU A 1 197 ? 3.777 -1.195 13.781 1 93.12 197 LEU A CA 1
ATOM 1573 C C . LEU A 1 197 ? 3.334 -0.133 14.781 1 93.12 197 LEU A C 1
ATOM 1575 O O . LEU A 1 197 ? 2.643 -0.441 15.758 1 93.12 197 LEU A O 1
ATOM 1579 N N . GLY A 1 198 ? 3.684 1.121 14.531 1 90.12 198 GLY A N 1
ATOM 1580 C CA . GLY A 1 198 ? 3.428 2.203 15.469 1 90.12 198 GLY A CA 1
ATOM 1581 C C . GLY A 1 198 ? 4.551 2.4 16.469 1 90.12 198 GLY A C 1
ATOM 1582 O O . GLY A 1 198 ? 4.535 3.361 17.25 1 90.12 198 GLY A O 1
ATOM 1583 N N . LYS A 1 199 ? 5.488 1.528 16.516 1 89.56 199 LYS A N 1
ATOM 1584 C CA . LYS A 1 199 ? 6.66 1.612 17.391 1 89.56 199 LYS A CA 1
ATOM 1585 C C . LYS A 1 199 ? 7.949 1.423 16.594 1 89.56 199 LYS A C 1
ATOM 1587 O O . LYS A 1 199 ? 8.398 2.344 15.906 1 89.56 199 LYS A O 1
ATOM 1592 N N . HIS A 1 200 ? 8.445 0.168 16.484 1 87.38 200 HIS A N 1
ATOM 1593 C CA . HIS A 1 200 ? 9.68 -0.119 15.773 1 87.38 200 HIS A CA 1
ATOM 1594 C C . HIS A 1 200 ? 9.438 -1.06 14.602 1 87.38 200 HIS A C 1
ATOM 1596 O O . HIS A 1 200 ? 8.891 -2.15 14.773 1 87.38 200 HIS A O 1
ATOM 1602 N N . ILE A 1 201 ? 9.82 -0.604 13.398 1 89.31 201 ILE A N 1
ATOM 1603 C CA . ILE A 1 201 ? 9.766 -1.438 12.203 1 89.31 201 ILE A CA 1
ATOM 1604 C C . ILE A 1 201 ? 11.102 -1.377 11.469 1 89.31 201 ILE A C 1
ATOM 1606 O O . ILE A 1 201 ? 11.922 -0.497 11.734 1 89.31 201 ILE A O 1
ATOM 1610 N N . SER A 1 202 ? 11.352 -2.322 10.656 1 91.44 202 SER A N 1
ATOM 1611 C CA . SER A 1 202 ? 12.555 -2.342 9.836 1 91.44 202 SER A CA 1
ATOM 1612 C C . SER A 1 202 ? 12.266 -1.873 8.414 1 91.44 202 SER A C 1
ATOM 1614 O O . SER A 1 202 ? 11.797 -2.652 7.582 1 91.44 202 SER A O 1
ATOM 1616 N N . VAL A 1 203 ? 12.523 -0.63 8.117 1 91.06 203 VAL A N 1
ATOM 1617 C CA . VAL A 1 203 ? 12.312 -0.081 6.781 1 91.06 203 VAL A CA 1
ATOM 1618 C C . VAL A 1 203 ? 13.656 0.337 6.18 1 91.06 203 VAL A C 1
ATOM 1620 O O . VAL A 1 203 ? 14.57 0.738 6.906 1 91.06 203 VAL A O 1
ATOM 1623 N N . SER A 1 204 ? 13.75 0.255 4.91 1 89.94 204 SER A N 1
ATOM 1624 C CA . SER A 1 204 ? 14.906 0.697 4.137 1 89.94 204 SER A CA 1
ATOM 1625 C C . SER A 1 204 ? 16.188 0.003 4.602 1 89.94 204 SER A C 1
ATOM 1627 O O . SER A 1 204 ? 17.234 0.637 4.715 1 89.94 204 SER A O 1
ATOM 1629 N N . ASN A 1 205 ? 16.062 -1.237 5.043 1 93.56 205 ASN A N 1
ATOM 1630 C CA . ASN A 1 205 ? 17.219 -2.074 5.309 1 93.56 205 ASN A CA 1
ATOM 1631 C C . ASN A 1 205 ? 17.875 -2.547 4.012 1 93.56 205 ASN A C 1
ATOM 1633 O O . ASN A 1 205 ? 17.484 -2.123 2.924 1 93.56 205 ASN A O 1
ATOM 1637 N N . LYS A 1 206 ? 18.969 -3.357 4.156 1 95.44 206 LYS A N 1
ATOM 1638 C CA . LYS A 1 206 ? 19.672 -3.812 2.963 1 95.44 206 LYS A CA 1
ATOM 1639 C C . LYS A 1 206 ? 20.172 -5.25 3.127 1 95.44 206 LYS A C 1
ATOM 1641 O O . LYS A 1 206 ? 20.703 -5.613 4.176 1 95.44 206 LYS A O 1
ATOM 1646 N N . MET A 1 207 ? 19.891 -5.984 2.09 1 95.81 207 MET A N 1
ATOM 1647 C CA . MET A 1 207 ? 20.469 -7.324 2.049 1 95.81 207 MET A CA 1
ATOM 1648 C C . MET A 1 207 ? 21.969 -7.262 1.775 1 95.81 207 MET A C 1
ATOM 1650 O O . MET A 1 207 ? 22.406 -6.469 0.946 1 95.81 207 MET A O 1
ATOM 1654 N N . THR A 1 208 ? 22.75 -8.039 2.381 1 95.56 208 THR A N 1
ATOM 1655 C CA . THR A 1 208 ? 24.188 -8.062 2.174 1 95.56 208 THR A CA 1
ATOM 1656 C C . THR A 1 208 ? 24.578 -9.148 1.181 1 95.56 208 THR A C 1
ATOM 1658 O O . THR A 1 208 ? 25.719 -9.188 0.703 1 95.56 208 THR A O 1
ATOM 1661 N N . GLY A 1 209 ? 23.766 -10.039 0.791 1 92.62 209 GLY A N 1
ATOM 1662 C CA . GLY A 1 209 ? 23.891 -11.117 -0.176 1 92.62 209 GLY A CA 1
ATOM 1663 C C . GLY A 1 209 ? 22.594 -11.461 -0.865 1 92.62 209 GLY A C 1
ATOM 1664 O O . GLY A 1 209 ? 21.75 -10.594 -1.07 1 92.62 209 GLY A O 1
ATOM 1665 N N . ASN A 1 210 ? 22.531 -12.773 -1.232 1 90.44 210 ASN A N 1
ATOM 1666 C CA . ASN A 1 210 ? 21.344 -13.172 -1.986 1 90.44 210 ASN A CA 1
ATOM 1667 C C . ASN A 1 210 ? 20.312 -13.836 -1.088 1 90.44 210 ASN A C 1
ATOM 1669 O O . ASN A 1 210 ? 19.281 -14.312 -1.569 1 90.44 210 ASN A O 1
ATOM 1673 N N . SER A 1 211 ? 20.656 -13.852 0.188 1 94.81 211 SER A N 1
ATOM 1674 C CA . SER A 1 211 ? 19.719 -14.508 1.097 1 94.81 211 SER A CA 1
ATOM 1675 C C . SER A 1 211 ? 19.656 -13.781 2.436 1 94.81 211 SER A C 1
ATOM 1677 O O . SER A 1 211 ? 20.594 -13.086 2.82 1 94.81 211 SER A O 1
ATOM 1679 N N . VAL A 1 212 ? 18.547 -13.844 3.047 1 96.94 212 VAL A N 1
ATOM 1680 C CA . VAL A 1 212 ? 18.312 -13.367 4.406 1 96.94 212 VAL A CA 1
ATOM 1681 C C . VAL A 1 212 ? 17.75 -14.5 5.258 1 96.94 212 VAL A C 1
ATOM 1683 O O . VAL A 1 212 ? 16.703 -15.07 4.926 1 96.94 212 VAL A O 1
ATOM 1686 N N . LEU A 1 213 ? 18.469 -14.875 6.281 1 98.06 213 LEU A N 1
ATOM 1687 C CA . LEU A 1 213 ? 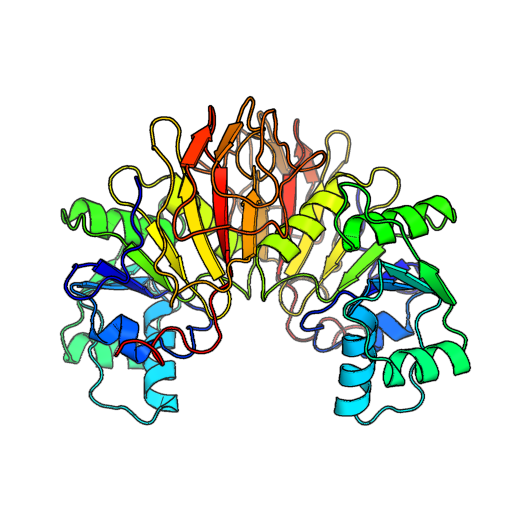17.906 -15.789 7.266 1 98.06 213 LEU A CA 1
ATOM 1688 C C . LEU A 1 213 ? 16.969 -15.055 8.227 1 98.06 213 LEU A C 1
ATOM 1690 O O . LEU A 1 213 ? 17.328 -13.992 8.742 1 98.06 213 LEU A O 1
ATOM 1694 N N . ILE A 1 214 ? 15.828 -15.633 8.398 1 98 214 ILE A N 1
ATOM 1695 C CA . ILE A 1 214 ? 14.812 -14.992 9.227 1 98 214 ILE A CA 1
ATOM 1696 C C . ILE A 1 214 ? 14.188 -16.016 10.164 1 98 214 ILE A C 1
ATOM 1698 O O . ILE A 1 214 ? 13.547 -16.969 9.711 1 98 214 ILE A O 1
ATOM 1702 N N . LYS A 1 215 ? 14.406 -15.875 11.391 1 97.56 215 LYS A N 1
ATOM 1703 C CA . LYS A 1 215 ? 13.688 -16.594 12.43 1 97.56 215 LYS A CA 1
ATOM 1704 C C . LYS A 1 215 ? 12.703 -15.688 13.156 1 97.56 215 LYS A C 1
ATOM 1706 O O . LYS A 1 215 ? 13.109 -14.727 13.82 1 97.56 215 LYS A O 1
ATOM 1711 N N . THR A 1 216 ? 11.461 -16 13.031 1 97.19 216 THR A N 1
ATOM 1712 C CA . THR A 1 216 ? 10.445 -15.109 13.562 1 97.19 216 THR A CA 1
ATOM 1713 C C . THR A 1 216 ? 9.391 -15.891 14.344 1 97.19 216 THR A C 1
ATOM 1715 O O . THR A 1 216 ? 9.055 -17.016 13.977 1 97.19 216 THR A O 1
ATOM 1718 N N . THR A 1 217 ? 8.859 -15.32 15.414 1 97.12 217 THR A N 1
ATOM 1719 C CA . THR A 1 217 ? 7.832 -15.953 16.234 1 97.12 217 THR A CA 1
ATOM 1720 C C . THR A 1 217 ? 6.445 -15.703 15.648 1 97.12 217 THR A C 1
ATOM 1722 O O . THR A 1 217 ? 5.484 -16.391 15.992 1 97.12 217 THR A O 1
ATOM 1725 N N . ASP A 1 218 ? 6.285 -14.695 14.844 1 96.25 218 ASP A N 1
ATOM 1726 C CA . ASP A 1 218 ? 5.039 -14.266 14.219 1 96.25 218 ASP A CA 1
ATOM 1727 C C . ASP A 1 218 ? 5.234 -14 12.727 1 96.25 218 ASP A C 1
ATOM 1729 O O . ASP A 1 218 ? 6.355 -13.758 12.273 1 96.25 218 ASP A O 1
ATOM 1733 N N . PRO A 1 219 ? 4.137 -14.094 11.969 1 95.44 219 PRO A N 1
ATOM 1734 C CA . PRO A 1 219 ? 4.289 -13.766 10.547 1 95.44 219 PRO A CA 1
ATOM 1735 C C . PRO A 1 219 ? 4.816 -12.352 10.312 1 95.44 219 PRO A C 1
ATOM 1737 O O . PRO A 1 219 ? 4.445 -11.43 11.039 1 95.44 219 PRO A O 1
ATOM 1740 N N . ILE A 1 220 ? 5.68 -12.203 9.328 1 97.12 220 ILE A N 1
ATOM 1741 C CA . ILE A 1 220 ? 6.25 -10.906 8.984 1 97.12 220 ILE A CA 1
ATOM 1742 C C . ILE A 1 220 ? 6.285 -10.734 7.473 1 97.12 220 ILE A C 1
ATOM 1744 O O . ILE A 1 220 ? 6.551 -11.695 6.738 1 97.12 220 ILE A O 1
ATOM 1748 N N . LEU A 1 221 ? 5.945 -9.562 7.004 1 97.56 221 LEU A N 1
ATOM 1749 C CA . LEU A 1 221 ? 6.004 -9.289 5.574 1 97.56 221 LEU A CA 1
ATOM 1750 C C . LEU A 1 221 ? 7.41 -8.867 5.156 1 97.56 221 LEU A C 1
ATOM 1752 O O . LEU A 1 221 ? 7.945 -7.887 5.672 1 97.56 221 LEU A O 1
ATOM 1756 N N . PHE A 1 222 ? 7.996 -9.641 4.305 1 97.69 222 PHE A N 1
ATOM 1757 C CA . PHE A 1 222 ? 9.266 -9.281 3.688 1 97.69 222 PHE A CA 1
ATOM 1758 C C . PHE A 1 222 ? 9.047 -8.539 2.375 1 97.69 222 PHE A C 1
ATOM 1760 O O . PHE A 1 222 ? 8.258 -8.977 1.535 1 97.69 222 PHE A O 1
ATOM 1767 N N . THR A 1 223 ? 9.648 -7.387 2.221 1 97.44 223 THR A N 1
ATOM 1768 C CA . THR A 1 223 ? 9.586 -6.629 0.976 1 97.44 223 THR A CA 1
ATOM 1769 C C . THR A 1 223 ? 10.992 -6.348 0.451 1 97.44 223 THR A C 1
ATOM 1771 O O . THR A 1 223 ? 11.914 -6.102 1.231 1 97.44 223 THR A O 1
ATOM 1774 N N . CYS A 1 224 ? 11.109 -6.391 -0.819 1 96.31 224 CYS A N 1
ATOM 1775 C CA . CYS A 1 224 ? 12.375 -6.094 -1.479 1 96.31 224 CYS A CA 1
ATOM 1776 C C . CYS A 1 224 ? 12.156 -5.266 -2.738 1 96.31 224 CYS A C 1
ATOM 1778 O O . CYS A 1 224 ? 11.195 -5.5 -3.48 1 96.31 224 CYS A O 1
ATOM 1780 N N . GLN A 1 225 ? 13.039 -4.297 -2.963 1 96.12 225 GLN A N 1
ATOM 1781 C CA . GLN A 1 225 ? 12.945 -3.471 -4.16 1 96.12 225 GLN A CA 1
ATOM 1782 C C . GLN A 1 225 ? 13.523 -4.188 -5.375 1 96.12 225 GLN A C 1
ATOM 1784 O O . GLN A 1 225 ? 14.586 -4.801 -5.289 1 96.12 225 GLN A O 1
ATOM 1789 N N . ILE A 1 226 ? 12.789 -4.113 -6.43 1 94.19 226 ILE A N 1
ATOM 1790 C CA . ILE A 1 226 ? 13.234 -4.734 -7.672 1 94.19 226 ILE A CA 1
ATOM 1791 C C . ILE A 1 226 ? 13.93 -3.695 -8.547 1 94.19 226 ILE A C 1
ATOM 1793 O O . ILE A 1 226 ? 13.523 -2.531 -8.578 1 94.19 226 ILE A O 1
ATOM 1797 N N . PRO A 1 227 ? 14.969 -4.172 -9.242 1 93 227 PRO A N 1
ATOM 1798 C CA . PRO A 1 227 ? 15.609 -3.236 -10.172 1 93 227 PRO A CA 1
ATOM 1799 C C . PRO A 1 227 ? 14.711 -2.875 -11.352 1 93 227 PRO A C 1
ATOM 1801 O O . PRO A 1 227 ? 13.711 -3.553 -11.602 1 93 227 PRO A O 1
ATOM 1804 N N . GLU A 1 228 ? 15.062 -1.837 -12.055 1 89.25 228 GLU A N 1
ATOM 1805 C CA . GLU A 1 228 ? 14.289 -1.349 -13.188 1 89.25 228 GLU A CA 1
ATOM 1806 C C . GLU A 1 228 ? 14.141 -2.428 -14.258 1 89.25 228 GLU A C 1
ATOM 1808 O O . GLU A 1 228 ? 13.07 -2.562 -14.867 1 89.25 228 GLU A O 1
ATOM 1813 N N . ASP A 1 229 ? 15.172 -3.168 -14.562 1 85.94 229 ASP A N 1
ATOM 1814 C CA . ASP A 1 229 ? 15.133 -4.258 -15.531 1 85.94 229 ASP A CA 1
ATOM 1815 C C . ASP A 1 229 ? 15.688 -5.547 -14.93 1 85.94 229 ASP A C 1
ATOM 1817 O O . ASP A 1 229 ? 16.875 -5.828 -15.055 1 85.94 229 ASP A O 1
ATOM 1821 N N . PRO A 1 230 ? 14.758 -6.32 -14.32 1 84.75 230 PRO A N 1
ATOM 1822 C CA . PRO A 1 230 ? 15.242 -7.559 -13.703 1 84.75 230 PRO A CA 1
ATOM 1823 C C . PRO A 1 230 ? 15.609 -8.625 -14.734 1 84.75 230 PRO A C 1
ATOM 1825 O O . PRO A 1 230 ? 16.25 -9.625 -14.398 1 84.75 230 PRO A O 1
ATOM 1828 N N . PHE A 1 231 ? 15.242 -8.484 -16.016 1 82.25 231 PHE A N 1
ATOM 1829 C CA . PHE A 1 231 ? 15.523 -9.461 -17.047 1 82.25 2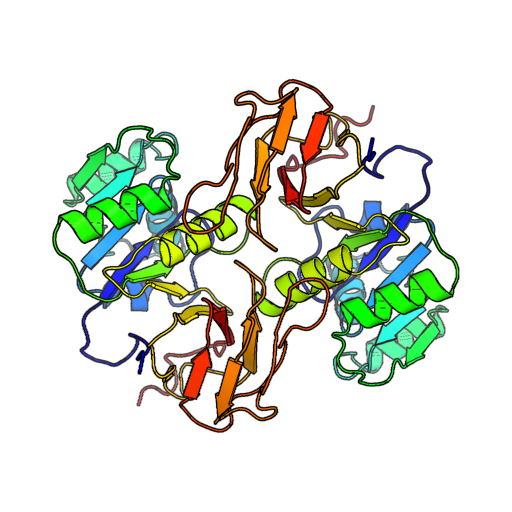31 PHE A CA 1
ATOM 1830 C C . PHE A 1 231 ? 16.781 -9.086 -17.828 1 82.25 231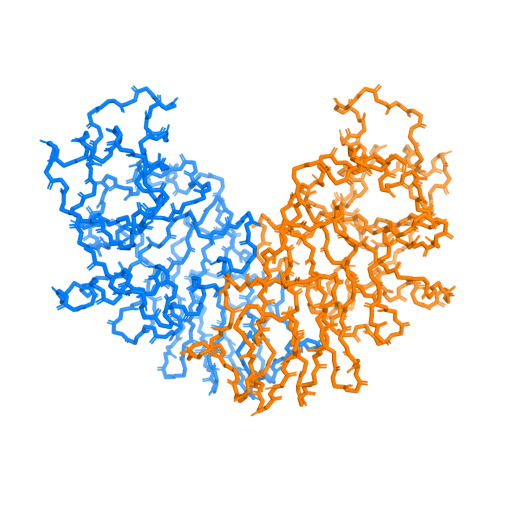 PHE A C 1
ATOM 1832 O O . PHE A 1 231 ? 17.234 -9.844 -18.688 1 82.25 231 PHE A O 1
ATOM 1839 N N . LYS A 1 232 ? 17.297 -7.816 -17.828 1 69.94 232 LYS A N 1
ATOM 1840 C CA . LYS A 1 232 ? 18.484 -7.441 -18.578 1 69.94 232 LYS A CA 1
ATOM 1841 C C . LYS A 1 232 ? 19.641 -8.406 -18.281 1 69.94 232 LYS A C 1
ATOM 1843 O O . LYS A 1 232 ? 20.375 -8.789 -19.203 1 69.94 232 LYS A O 1
ATOM 1848 N N . ASN A 1 233 ? 20.125 -8.562 -17.094 1 52.47 233 ASN A N 1
ATOM 1849 C CA . ASN A 1 233 ? 21.375 -9.305 -16.922 1 52.47 233 ASN A CA 1
ATOM 1850 C C . ASN A 1 233 ? 21.125 -10.805 -16.875 1 52.47 233 ASN A C 1
ATOM 1852 O O . ASN A 1 233 ? 21.953 -11.562 -16.359 1 52.47 233 ASN A O 1
ATOM 1856 N N . ARG A 1 234 ? 20.031 -11.336 -17.188 1 47.22 234 ARG A N 1
ATOM 1857 C CA . ARG A 1 234 ? 19.891 -12.773 -17.375 1 47.22 234 ARG A CA 1
ATOM 1858 C C . ARG A 1 234 ? 20.672 -13.258 -18.578 1 47.22 234 ARG A C 1
ATOM 1860 O O . ARG A 1 234 ? 20.234 -13.094 -19.719 1 47.22 234 ARG A O 1
ATOM 1867 N N . LYS A 1 235 ? 21.984 -13.102 -18.578 1 37.75 235 LYS A N 1
ATOM 1868 C CA . LYS A 1 235 ? 22.812 -13.844 -19.531 1 37.75 235 LYS A CA 1
ATOM 1869 C C . LYS A 1 235 ? 22.75 -15.344 -19.25 1 37.75 235 LYS A C 1
ATOM 1871 O O . LYS A 1 235 ? 22.797 -15.773 -18.094 1 37.75 235 LYS A O 1
ATOM 1876 N N . MET B 1 1 ? -15.656 12.578 17.297 1 85.56 1 MET B N 1
ATOM 1877 C CA . MET B 1 1 ? -15.664 12.117 15.914 1 85.56 1 MET B CA 1
ATOM 1878 C C . MET B 1 1 ? -14.562 12.789 15.102 1 85.56 1 MET B C 1
ATOM 1880 O O . MET B 1 1 ? -14.383 14.008 15.188 1 85.56 1 MET B O 1
ATOM 1884 N N . LEU B 1 2 ? -13.812 11.945 14.492 1 86.25 2 LEU B N 1
ATOM 1885 C CA . LEU B 1 2 ? -12.758 12.508 13.648 1 86.25 2 LEU B CA 1
ATOM 1886 C C . LEU B 1 2 ? -13.336 13.094 12.367 1 86.25 2 LEU B C 1
ATOM 1888 O O . LEU B 1 2 ? -14.109 12.438 11.672 1 86.25 2 LEU B O 1
ATOM 1892 N N . ARG B 1 3 ? -13.047 14.32 12.164 1 79.88 3 ARG B N 1
ATOM 1893 C CA . ARG B 1 3 ? -13.555 14.984 10.969 1 79.88 3 ARG B CA 1
ATOM 1894 C C . ARG B 1 3 ? -12.453 15.148 9.922 1 79.88 3 ARG B C 1
ATOM 1896 O O . ARG B 1 3 ? -11.336 15.562 10.25 1 79.88 3 ARG B O 1
ATOM 1903 N N . TYR B 1 4 ? -12.789 14.789 8.695 1 79 4 TYR B N 1
ATOM 1904 C CA . TYR B 1 4 ? -11.82 14.992 7.625 1 79 4 TYR B CA 1
ATOM 1905 C C . TYR B 1 4 ? -11.531 16.469 7.422 1 79 4 TYR B C 1
ATOM 1907 O O . TYR B 1 4 ? -12.445 17.297 7.457 1 79 4 TYR B O 1
ATOM 1915 N N . PRO B 1 5 ? -10.266 16.703 7.215 1 72 5 PRO B N 1
ATOM 1916 C CA . PRO B 1 5 ? -9.82 18.094 7.238 1 72 5 PRO B CA 1
ATOM 1917 C C . PRO B 1 5 ? -10.031 18.812 5.906 1 72 5 PRO B C 1
ATOM 1919 O O . PRO B 1 5 ? -9.227 19.656 5.52 1 72 5 PRO B O 1
ATOM 1922 N N . PHE B 1 6 ? -11.078 18.453 5.137 1 73 6 PHE B N 1
ATOM 1923 C CA . PHE B 1 6 ? -11.219 19.078 3.832 1 73 6 PHE B CA 1
ATOM 1924 C C . PHE B 1 6 ? -12.359 20.094 3.842 1 73 6 PHE B C 1
ATOM 1926 O O . PHE B 1 6 ? -12.906 20.438 2.791 1 73 6 PHE B O 1
ATOM 1933 N N . THR B 1 7 ? -12.672 20.484 5.047 1 69.12 7 THR B N 1
ATOM 1934 C CA . THR B 1 7 ? -13.711 21.5 5.125 1 69.12 7 THR B CA 1
ATOM 1935 C C . THR B 1 7 ? -13.133 22.891 4.891 1 69.12 7 THR B C 1
ATOM 1937 O O . THR B 1 7 ? -12.008 23.172 5.305 1 69.12 7 THR B O 1
ATOM 1940 N N . PRO B 1 8 ? -13.93 23.594 4.125 1 65.44 8 PRO B N 1
ATOM 1941 C CA . PRO B 1 8 ? -13.477 24.969 3.904 1 65.44 8 PRO B CA 1
ATOM 1942 C C . PRO B 1 8 ? -13.172 25.703 5.207 1 65.44 8 PRO B C 1
ATOM 1944 O O . PRO B 1 8 ? -13.875 25.516 6.207 1 65.44 8 PRO B O 1
ATOM 1947 N N . ASN B 1 9 ? -12.016 26.312 5.324 1 70.12 9 ASN B N 1
ATOM 1948 C CA . ASN B 1 9 ? -11.656 27.266 6.367 1 70.12 9 ASN B CA 1
ATOM 1949 C C . ASN B 1 9 ? -11.031 26.578 7.574 1 70.12 9 ASN B C 1
ATOM 1951 O O . ASN B 1 9 ? -10.875 27.188 8.633 1 70.12 9 ASN B O 1
ATOM 1955 N N . LYS B 1 10 ? -10.93 25.281 7.512 1 83.75 10 LYS B N 1
ATOM 1956 C CA . LYS B 1 10 ? -10.195 24.656 8.609 1 83.75 10 LYS B CA 1
ATOM 1957 C C . LYS B 1 10 ? -8.719 24.469 8.242 1 83.75 10 LYS B C 1
ATOM 1959 O O . LYS B 1 10 ? -8.398 23.922 7.188 1 83.75 10 LYS B O 1
ATOM 1964 N N . PRO B 1 11 ? -7.949 24.922 9.125 1 92.81 11 PRO B N 1
ATOM 1965 C CA . PRO B 1 11 ? -6.516 24.844 8.836 1 92.81 11 PRO B CA 1
ATOM 1966 C C . PRO B 1 11 ? -5.984 23.406 8.875 1 92.81 11 PRO B C 1
ATOM 1968 O O . PRO B 1 11 ? -6.473 22.594 9.656 1 92.81 11 PRO B O 1
ATOM 1971 N N . TYR B 1 12 ? -5.051 23.094 7.992 1 95.38 12 TYR B N 1
ATOM 1972 C CA . TYR B 1 12 ? -4.332 21.828 8.008 1 95.38 12 TYR B CA 1
ATOM 1973 C C . TYR B 1 12 ? -2.885 22.016 7.562 1 95.38 12 TYR B C 1
ATOM 1975 O O . TYR B 1 12 ? -2.525 23.062 7.023 1 95.38 12 TYR B O 1
ATOM 1983 N N . THR B 1 13 ? -2.086 21.078 7.949 1 97 13 THR B N 1
ATOM 1984 C CA . THR B 1 13 ? -0.703 21 7.488 1 97 13 THR B CA 1
ATOM 1985 C C . THR B 1 13 ? -0.571 20.016 6.336 1 97 13 THR B C 1
ATOM 1987 O O . THR B 1 13 ? -1.029 18.875 6.434 1 97 13 THR B O 1
ATOM 1990 N N . ALA B 1 14 ? -0.012 20.5 5.191 1 97.44 14 ALA B N 1
ATOM 1991 C CA . ALA B 1 14 ? 0.275 19.625 4.062 1 97.44 14 ALA B CA 1
ATOM 1992 C C . ALA B 1 14 ? 1.694 19.062 4.145 1 97.44 14 ALA B C 1
ATOM 1994 O O . ALA B 1 14 ? 2.654 19.828 4.305 1 97.44 14 ALA B O 1
ATOM 1995 N N . LEU B 1 15 ? 1.826 17.797 4.125 1 98.19 15 LEU B N 1
ATOM 1996 C CA . LEU B 1 15 ? 3.123 17.125 4.141 1 98.19 15 LEU B CA 1
ATOM 1997 C C . LEU B 1 15 ? 3.357 16.359 2.838 1 98.19 15 LEU B C 1
ATOM 1999 O O . LEU B 1 15 ? 2.607 15.445 2.51 1 98.19 15 LEU B O 1
ATOM 2003 N N . ALA B 1 16 ? 4.387 16.75 2.123 1 98.44 16 ALA B N 1
ATOM 2004 C CA . ALA B 1 16 ? 4.715 16.141 0.832 1 98.44 16 ALA B CA 1
ATOM 2005 C C . ALA B 1 16 ? 5.844 15.125 0.969 1 98.44 16 ALA B C 1
ATOM 2007 O O . ALA B 1 16 ? 6.91 15.438 1.506 1 98.44 16 ALA B O 1
ATOM 2008 N N . LEU B 1 17 ? 5.586 13.992 0.511 1 97.31 17 LEU B N 1
ATOM 2009 C CA . LEU B 1 17 ? 6.602 12.945 0.449 1 97.31 17 LEU B CA 1
ATOM 2010 C C . LEU B 1 17 ? 7.062 12.719 -0.987 1 97.31 17 LEU B C 1
ATOM 2012 O O . LEU B 1 17 ? 6.809 13.547 -1.862 1 97.31 17 LEU B O 1
ATOM 2016 N N . ASN B 1 18 ? 7.844 11.68 -1.21 1 94.31 18 ASN B N 1
ATOM 2017 C CA . ASN B 1 18 ? 8.609 11.609 -2.451 1 94.31 18 ASN B CA 1
ATOM 2018 C C . ASN B 1 18 ? 8.023 10.57 -3.406 1 94.31 18 ASN B C 1
ATOM 2020 O O . ASN B 1 18 ? 8.75 9.727 -3.936 1 94.31 18 ASN B O 1
ATOM 2024 N N . PHE B 1 19 ? 6.746 10.578 -3.629 1 94.81 19 PHE B N 1
ATOM 2025 C CA . PHE B 1 19 ? 6.109 9.781 -4.664 1 94.81 19 PHE B CA 1
ATOM 2026 C C . PHE B 1 19 ? 5 10.562 -5.355 1 94.81 19 PHE B C 1
ATOM 2028 O O . PHE B 1 19 ? 4.914 11.781 -5.203 1 94.81 19 PHE B O 1
ATOM 2035 N N . THR B 1 20 ? 4.203 9.906 -6.172 1 94.62 20 THR B N 1
ATOM 2036 C CA . THR B 1 20 ? 3.227 10.586 -7.012 1 94.62 20 THR B CA 1
ATOM 2037 C C . THR B 1 20 ? 2.191 11.312 -6.156 1 94.62 20 THR B C 1
ATOM 2039 O O . THR B 1 20 ? 1.657 10.742 -5.203 1 94.62 20 THR B O 1
ATOM 2042 N N . PHE B 1 21 ? 1.969 12.594 -6.512 1 97.12 21 PHE B N 1
ATOM 2043 C CA . PHE B 1 21 ? 0.96 13.406 -5.84 1 97.12 21 PHE B CA 1
ATOM 2044 C C . PHE B 1 21 ? -0.408 13.203 -6.48 1 97.12 21 PHE B C 1
ATOM 2046 O O . PHE B 1 21 ? -0.504 12.781 -7.633 1 97.12 21 PHE B O 1
ATOM 2053 N N . PRO B 1 22 ? -1.486 13.484 -5.688 1 95.81 22 PRO B N 1
ATOM 2054 C CA . PRO B 1 22 ? -2.805 13.492 -6.328 1 95.81 22 PRO B CA 1
ATOM 2055 C C . PRO B 1 22 ? -2.934 14.562 -7.406 1 95.81 22 PRO B C 1
ATOM 2057 O O . PRO B 1 22 ? -2.211 15.562 -7.379 1 95.81 22 PRO B O 1
ATOM 2060 N N . ARG B 1 23 ? -3.842 14.328 -8.305 1 94.25 23 ARG B N 1
ATOM 2061 C CA . ARG B 1 23 ? -4.051 15.219 -9.438 1 94.25 23 ARG B CA 1
ATOM 2062 C C . ARG B 1 23 ? -4.43 16.625 -8.961 1 94.25 23 ARG B C 1
ATOM 2064 O O . ARG B 1 23 ? -4.262 17.594 -9.695 1 94.25 23 ARG B O 1
ATOM 2071 N N . PHE B 1 24 ? -4.93 16.828 -7.73 1 93.56 24 PHE B N 1
ATOM 2072 C CA . PHE B 1 24 ? -5.348 18.125 -7.18 1 93.56 24 PHE B CA 1
ATOM 2073 C C . PHE B 1 24 ? -4.371 18.594 -6.109 1 93.56 24 PHE B C 1
ATOM 2075 O O . PHE B 1 24 ? -4.762 19.297 -5.172 1 93.56 24 PHE B O 1
ATOM 2082 N N . PHE B 1 25 ? -3.172 18.172 -6.23 1 96.31 25 PHE B N 1
ATOM 2083 C CA . PHE B 1 25 ? -2.133 18.516 -5.27 1 96.31 25 PHE B CA 1
ATOM 2084 C C . PHE B 1 25 ? -1.997 20.031 -5.141 1 96.31 25 PHE B C 1
ATOM 2086 O O . PHE B 1 25 ? -1.844 20.547 -4.035 1 96.31 25 PHE B O 1
ATOM 2093 N N . ASP B 1 26 ? -1.98 20.672 -6.266 1 95.81 26 ASP B N 1
ATOM 2094 C CA . ASP B 1 26 ? -1.792 22.109 -6.277 1 95.81 26 ASP B CA 1
ATOM 2095 C C . ASP B 1 26 ? -2.844 22.812 -5.418 1 95.81 26 ASP B C 1
ATOM 2097 O O . ASP B 1 26 ? -2.518 23.703 -4.625 1 95.81 26 ASP B O 1
ATOM 2101 N N . LYS B 1 27 ? -4.109 22.391 -5.473 1 92.69 27 LYS B N 1
ATOM 2102 C CA . LYS B 1 27 ? -5.184 23 -4.684 1 92.69 27 LYS B CA 1
ATOM 2103 C C . LYS B 1 27 ? -4.984 22.719 -3.193 1 92.69 27 LYS B C 1
ATOM 2105 O O . LYS B 1 27 ? -5.105 23.625 -2.369 1 92.69 27 LYS B O 1
ATOM 2110 N N . MET B 1 28 ? -4.629 21.5 -2.852 1 94.25 28 MET B N 1
ATOM 2111 C CA . MET B 1 28 ? -4.418 21.109 -1.459 1 94.25 28 MET B CA 1
ATOM 2112 C C . MET B 1 28 ? -3.225 21.859 -0.864 1 94.25 28 MET B C 1
ATOM 2114 O O . MET B 1 28 ? -3.27 22.281 0.287 1 94.25 28 MET B O 1
ATOM 2118 N N . TRP B 1 29 ? -2.242 21.938 -1.662 1 96.56 29 TRP B N 1
ATOM 2119 C CA . TRP B 1 29 ? -0.999 22.578 -1.24 1 96.56 29 TRP B CA 1
ATOM 2120 C C . TRP B 1 29 ? -1.2 24.062 -1.015 1 96.56 29 TRP B C 1
ATOM 2122 O O . TRP B 1 29 ? -0.795 24.609 0.019 1 96.56 29 TRP B O 1
ATOM 2132 N N . ASP B 1 30 ? -1.865 24.688 -1.909 1 94.69 30 ASP B N 1
ATOM 2133 C CA . ASP B 1 30 ? -2.08 26.125 -1.859 1 94.69 30 ASP B CA 1
ATOM 2134 C C . ASP B 1 30 ? -2.969 26.5 -0.679 1 94.69 30 ASP B C 1
ATOM 2136 O O . ASP B 1 30 ? -2.777 27.562 -0.066 1 94.69 30 ASP B O 1
ATOM 2140 N N . GLN B 1 31 ? -3.881 25.688 -0.339 1 93.62 31 GLN B N 1
ATOM 2141 C CA . GLN B 1 31 ? -4.871 26 0.684 1 93.62 31 GLN B CA 1
ATOM 2142 C C . GLN B 1 31 ? -4.352 25.656 2.078 1 93.62 31 GLN B C 1
ATOM 2144 O O . GLN B 1 31 ? -4.938 26.062 3.082 1 93.62 31 GLN B O 1
ATOM 2149 N N . ALA B 1 32 ? -3.275 24.969 2.178 1 96.06 32 ALA B N 1
ATOM 2150 C CA . ALA B 1 32 ? -2.754 24.531 3.469 1 96.06 32 ALA B CA 1
ATOM 2151 C C . ALA B 1 32 ? -2.271 25.719 4.297 1 96.06 32 ALA B C 1
ATOM 2153 O O . ALA B 1 32 ? -1.719 26.672 3.758 1 96.06 32 ALA B O 1
ATOM 2154 N N . LYS B 1 33 ? -2.508 25.625 5.59 1 96.38 33 LYS B N 1
ATOM 2155 C CA . LYS B 1 33 ? -1.969 26.625 6.504 1 96.38 33 LYS B CA 1
ATOM 2156 C C . LYS B 1 33 ? -0.45 26.516 6.609 1 96.38 33 LYS B C 1
ATOM 2158 O O . LYS B 1 33 ? 0.251 27.531 6.656 1 96.38 33 LYS B O 1
ATOM 2163 N N . THR B 1 34 ? -0.016 25.344 6.746 1 97.12 34 THR B N 1
ATOM 2164 C CA . THR B 1 34 ? 1.406 25.016 6.816 1 97.12 34 THR B CA 1
ATOM 2165 C C . THR B 1 34 ? 1.783 24 5.754 1 97.12 34 THR B C 1
ATOM 2167 O O . THR B 1 34 ? 1.025 23.062 5.488 1 97.12 34 THR B O 1
ATOM 2170 N N . ARG B 1 35 ? 2.961 24.234 5.102 1 98.31 35 ARG B N 1
ATOM 2171 C CA . ARG B 1 35 ? 3.457 23.344 4.055 1 98.31 35 ARG B CA 1
ATOM 2172 C C . ARG B 1 35 ? 4.816 22.766 4.43 1 98.31 35 ARG B C 1
ATOM 2174 O O . ARG B 1 35 ? 5.758 23.5 4.715 1 98.31 35 ARG B O 1
ATOM 2181 N N . VAL B 1 36 ? 4.906 21.438 4.41 1 98.25 36 VAL B N 1
ATOM 2182 C CA . VAL B 1 36 ? 6.129 20.766 4.82 1 98.25 36 VAL B CA 1
ATOM 2183 C C . VAL B 1 36 ? 6.496 19.688 3.799 1 98.25 36 VAL B C 1
ATOM 2185 O O . VAL B 1 36 ? 5.617 19.062 3.199 1 98.25 36 VAL B O 1
ATOM 2188 N N . ALA B 1 37 ? 7.762 19.5 3.555 1 97.94 37 ALA B N 1
ATOM 2189 C CA . ALA B 1 37 ? 8.25 18.406 2.721 1 97.94 37 ALA B CA 1
ATOM 2190 C C . ALA B 1 37 ? 9.219 17.516 3.496 1 97.94 37 ALA B C 1
ATOM 2192 O O . ALA B 1 37 ? 9.961 18 4.355 1 97.94 37 ALA B O 1
ATOM 2193 N N . ALA B 1 38 ? 9.133 16.234 3.207 1 95.75 38 ALA B N 1
ATOM 2194 C CA . ALA B 1 38 ? 10.102 15.297 3.768 1 95.75 38 ALA B CA 1
ATOM 2195 C C . ALA B 1 38 ? 11.133 14.891 2.723 1 95.75 38 ALA B C 1
ATOM 2197 O O . ALA B 1 38 ? 10.797 14.266 1.714 1 95.75 38 ALA B O 1
ATOM 2198 N N . ASP B 1 39 ? 12.312 15.258 2.949 1 92.56 39 ASP B N 1
ATOM 2199 C CA . ASP B 1 39 ? 13.461 14.852 2.141 1 92.56 39 ASP B CA 1
ATOM 2200 C C . ASP B 1 39 ? 13.188 15.062 0.653 1 92.56 39 ASP B C 1
ATOM 2202 O O . ASP B 1 39 ? 12.859 16.172 0.231 1 92.56 39 ASP B O 1
ATOM 2206 N N . GLY B 1 40 ? 13.203 13.992 -0.117 1 92.5 40 GLY B N 1
ATOM 2207 C CA . GLY B 1 40 ? 13.016 14.07 -1.557 1 92.5 40 GLY B CA 1
ATOM 2208 C C . GLY B 1 40 ? 11.641 14.57 -1.954 1 92.5 40 GLY B C 1
ATOM 2209 O O . GLY B 1 40 ? 11.383 14.836 -3.131 1 92.5 40 GLY B O 1
ATOM 2210 N N . GLY B 1 41 ? 10.828 14.789 -0.973 1 96.19 41 GLY B N 1
ATOM 2211 C CA . GLY B 1 41 ? 9.531 15.383 -1.258 1 96.19 41 GLY B CA 1
ATOM 2212 C C . GLY B 1 41 ? 9.641 16.734 -1.945 1 96.19 41 GLY B C 1
ATOM 2213 O O . GLY B 1 41 ? 8.773 17.094 -2.742 1 96.19 41 GLY B O 1
ATOM 2214 N N . VAL B 1 42 ? 10.695 17.422 -1.648 1 96.44 42 VAL B N 1
ATOM 2215 C CA . VAL B 1 42 ? 10.891 18.75 -2.221 1 96.44 42 VAL B CA 1
ATOM 2216 C C . VAL B 1 42 ? 11.141 18.641 -3.723 1 96.44 42 VAL B C 1
ATOM 2218 O O . VAL B 1 42 ? 10.703 19.484 -4.5 1 96.44 42 VAL B O 1
ATOM 2221 N N . ASN B 1 43 ? 11.875 17.609 -4.156 1 96.88 43 ASN B N 1
ATOM 2222 C CA . ASN B 1 43 ? 12.078 17.344 -5.578 1 96.88 43 ASN B CA 1
ATOM 2223 C C . ASN B 1 43 ? 10.758 17.109 -6.305 1 96.88 43 ASN B C 1
ATOM 2225 O O . ASN B 1 43 ? 10.555 17.609 -7.41 1 96.88 43 ASN B O 1
ATOM 2229 N N . ARG B 1 44 ? 9.906 16.406 -5.664 1 96.81 44 ARG B N 1
ATOM 2230 C CA . ARG B 1 44 ? 8.617 16.062 -6.25 1 96.81 44 ARG B CA 1
ATOM 2231 C C . ARG B 1 44 ? 7.723 17.297 -6.379 1 96.81 44 ARG B C 1
ATOM 2233 O O . ARG B 1 44 ? 6.984 17.438 -7.355 1 96.81 44 ARG B O 1
ATOM 2240 N N . ILE B 1 45 ? 7.766 18.125 -5.375 1 98.06 45 ILE B N 1
ATOM 2241 C CA . ILE B 1 45 ? 7.004 19.375 -5.41 1 98.06 45 ILE B CA 1
ATOM 2242 C C . ILE B 1 45 ? 7.418 20.203 -6.625 1 98.06 45 ILE B C 1
ATOM 2244 O O . ILE B 1 45 ? 6.57 20.609 -7.418 1 98.06 45 ILE B O 1
ATOM 2248 N N . HIS B 1 46 ? 8.68 20.359 -6.715 1 97.38 46 HIS B N 1
ATOM 2249 C CA . HIS B 1 46 ? 9.203 21.141 -7.824 1 97.38 46 HIS B CA 1
ATOM 2250 C C . HIS B 1 46 ? 8.805 20.531 -9.164 1 97.38 46 HIS B C 1
ATOM 2252 O O . HIS B 1 46 ? 8.344 21.25 -10.062 1 97.38 46 HIS B O 1
ATOM 2258 N N . LYS B 1 47 ? 9.023 19.297 -9.289 1 96.81 47 LYS B N 1
ATOM 2259 C CA . LYS B 1 47 ? 8.688 18.594 -10.523 1 96.81 47 LYS B CA 1
ATOM 2260 C C . LYS B 1 47 ? 7.203 18.734 -10.852 1 96.81 47 LYS B C 1
ATOM 2262 O O . LYS B 1 47 ? 6.836 18.969 -12 1 96.81 47 LYS B O 1
ATOM 2267 N N . TYR B 1 48 ? 6.367 18.594 -9.883 1 97.44 48 TYR B N 1
ATOM 2268 C CA . TYR B 1 48 ? 4.922 18.672 -10.062 1 97.44 48 TYR B CA 1
ATOM 2269 C C . TYR B 1 48 ? 4.523 20.031 -10.633 1 97.44 48 TYR B C 1
ATOM 2271 O O . TYR B 1 48 ? 3.797 20.094 -11.625 1 97.44 48 TYR B O 1
ATOM 2279 N N . PHE B 1 49 ? 4.973 21.047 -10.023 1 97.31 49 PHE B N 1
ATOM 2280 C CA . PHE B 1 49 ? 4.57 22.391 -10.438 1 97.31 49 PHE B CA 1
ATOM 2281 C C . PHE B 1 49 ? 5.199 22.75 -11.781 1 97.31 49 PHE B C 1
ATOM 2283 O O . PHE B 1 49 ? 4.59 23.453 -12.586 1 97.31 49 PHE B O 1
ATOM 2290 N N . LEU B 1 50 ? 6.402 22.266 -12.023 1 95.38 50 LEU B N 1
ATOM 2291 C CA . LEU B 1 50 ? 7.027 22.453 -13.328 1 95.38 50 LEU B CA 1
ATOM 2292 C C . LEU B 1 50 ? 6.203 21.812 -14.43 1 95.38 50 LEU B C 1
ATOM 2294 O O . LEU B 1 50 ? 6 22.391 -15.492 1 95.38 50 LEU B O 1
ATOM 2298 N N . GLU B 1 51 ? 5.809 20.594 -14.18 1 96.19 51 GLU B N 1
ATOM 2299 C CA . GLU B 1 51 ? 5.012 19.859 -15.156 1 96.19 51 GLU B CA 1
ATOM 2300 C C . GLU B 1 51 ? 3.68 20.547 -15.422 1 96.19 51 GLU B C 1
ATOM 2302 O O . GLU B 1 51 ? 3.115 20.422 -16.516 1 96.19 51 GLU B O 1
ATOM 2307 N N . LYS B 1 52 ? 3.166 21.297 -14.484 1 95.31 52 LYS B N 1
ATOM 2308 C CA . LYS B 1 52 ? 1.921 22.047 -14.625 1 95.31 52 LYS B CA 1
ATOM 2309 C C . LYS B 1 52 ? 2.184 23.453 -15.156 1 95.31 52 LYS B C 1
ATOM 2311 O O . LYS B 1 52 ? 1.257 24.25 -15.273 1 95.31 52 LYS B O 1
ATOM 2316 N N . ASN B 1 53 ? 3.365 23.766 -15.391 1 95.19 53 ASN B N 1
ATOM 2317 C CA . ASN B 1 53 ? 3.799 25.078 -15.883 1 95.19 53 ASN B CA 1
ATOM 2318 C C . ASN B 1 53 ? 3.441 26.188 -14.906 1 95.19 53 ASN B C 1
ATOM 2320 O O . ASN B 1 53 ? 2.938 27.234 -15.312 1 95.19 53 ASN B O 1
ATOM 2324 N N . ILE B 1 54 ? 3.58 25.906 -13.609 1 93.94 54 ILE B N 1
ATOM 2325 C CA . ILE B 1 54 ? 3.373 26.875 -12.547 1 93.94 54 ILE B CA 1
ATOM 2326 C C . ILE B 1 54 ? 4.707 27.203 -11.883 1 93.94 54 ILE B C 1
ATOM 2328 O O . ILE B 1 54 ? 5.258 26.375 -11.148 1 93.94 54 ILE B O 1
ATOM 2332 N N . ASN B 1 55 ? 5.152 28.359 -12.047 1 88.81 55 ASN B N 1
ATOM 2333 C CA . ASN B 1 55 ? 6.473 28.719 -11.547 1 88.81 55 ASN B CA 1
ATOM 2334 C C . ASN B 1 55 ? 6.383 29.406 -10.188 1 88.81 55 ASN B C 1
ATOM 2336 O O . ASN B 1 55 ? 7.316 29.328 -9.391 1 88.81 55 ASN B O 1
ATOM 2340 N N . ASN B 1 56 ? 5.285 30.109 -9.93 1 92.19 56 ASN B N 1
ATOM 2341 C CA . ASN B 1 56 ? 5.145 30.891 -8.703 1 92.19 56 ASN B CA 1
ATOM 2342 C C . ASN B 1 56 ? 4.355 30.125 -7.645 1 92.19 56 ASN B C 1
ATOM 2344 O O . ASN B 1 56 ? 3.5 30.688 -6.965 1 92.19 56 ASN B O 1
ATOM 2348 N N . TYR B 1 57 ? 4.688 28.844 -7.555 1 95.88 57 TYR B N 1
ATOM 2349 C CA . TYR B 1 57 ? 4.02 28.031 -6.543 1 95.88 57 TYR B CA 1
ATOM 2350 C C . TYR B 1 57 ? 4.598 28.297 -5.156 1 95.88 57 TYR B C 1
ATOM 2352 O O . TYR B 1 57 ? 5.738 28.75 -5.031 1 95.88 57 TYR B O 1
ATOM 2360 N N . LYS B 1 58 ? 3.789 28.094 -4.113 1 97.69 58 LYS B N 1
ATOM 2361 C CA . LYS B 1 58 ? 4.254 28.234 -2.736 1 97.69 58 LYS B CA 1
ATOM 2362 C C . LYS B 1 58 ? 5.242 27.125 -2.379 1 97.69 58 LYS B C 1
ATOM 2364 O O . LYS B 1 58 ? 4.992 25.953 -2.654 1 97.69 58 LYS B O 1
ATOM 2369 N N . VAL B 1 59 ? 6.328 27.5 -1.851 1 98.12 59 VAL B N 1
ATOM 2370 C CA . VAL B 1 59 ? 7.344 26.531 -1.45 1 98.12 59 VAL B CA 1
ATOM 2371 C C . VAL B 1 59 ? 7.047 26.031 -0.039 1 98.12 59 VAL B C 1
ATOM 2373 O O . VAL B 1 59 ? 6.246 26.625 0.685 1 98.12 59 VAL B O 1
ATOM 2376 N N . PRO B 1 60 ? 7.684 24.906 0.374 1 98.56 60 PRO B N 1
ATOM 2377 C CA . PRO B 1 60 ? 7.5 24.438 1.752 1 98.56 60 PRO B CA 1
ATOM 2378 C C . PRO B 1 60 ? 8 25.453 2.783 1 98.56 60 PRO B C 1
ATOM 2380 O O . PRO B 1 60 ? 9.023 26.094 2.57 1 98.56 60 PRO B O 1
ATOM 2383 N N . ASP B 1 61 ? 7.176 25.547 3.9 1 98.06 61 ASP B N 1
ATOM 2384 C CA . ASP B 1 61 ? 7.66 26.344 5.023 1 98.06 61 ASP B CA 1
ATOM 2385 C C . ASP B 1 61 ? 8.953 25.766 5.59 1 98.06 61 ASP B C 1
ATOM 2387 O O . ASP B 1 61 ? 9.891 26.516 5.902 1 98.06 61 ASP B O 1
ATOM 2391 N N . PHE B 1 62 ? 9 24.469 5.695 1 96.88 62 PHE B N 1
ATOM 2392 C CA . PHE B 1 62 ? 10.25 23.797 6.055 1 96.88 62 PHE B CA 1
ATOM 2393 C C . PHE B 1 62 ? 10.305 22.391 5.48 1 96.88 62 PHE B C 1
ATOM 2395 O O . PHE B 1 62 ? 9.273 21.844 5.074 1 96.88 62 PHE B O 1
ATOM 2402 N N . VAL B 1 63 ? 11.539 21.875 5.336 1 96.5 63 VAL B N 1
ATOM 2403 C CA . VAL B 1 63 ? 11.859 20.547 4.84 1 96.5 63 VAL B CA 1
ATOM 2404 C C . VAL B 1 63 ? 12.648 19.766 5.895 1 96.5 63 VAL B C 1
ATOM 2406 O O . VAL B 1 63 ? 13.633 20.281 6.438 1 96.5 63 VAL B O 1
ATOM 2409 N N . GLY B 1 64 ? 12.07 18.594 6.203 1 94.31 64 GLY B N 1
ATOM 2410 C CA . GLY B 1 64 ? 12.773 17.766 7.16 1 94.31 64 GLY B CA 1
ATOM 2411 C C . GLY B 1 64 ? 13.422 16.547 6.531 1 94.31 64 GLY B C 1
ATOM 2412 O O . GLY B 1 64 ? 12.914 16.016 5.539 1 94.31 64 GLY B O 1
ATOM 2413 N N . GLY B 1 65 ? 14.492 16 7.109 1 91.19 65 GLY B N 1
ATOM 2414 C CA . GLY B 1 65 ? 15.133 14.773 6.668 1 91.19 65 GLY B CA 1
ATOM 2415 C C . GLY B 1 65 ? 16.641 14.859 6.664 1 91.19 65 GLY B C 1
ATOM 2416 O O . GLY B 1 65 ? 17.234 15.734 7.312 1 91.19 65 GLY B O 1
ATOM 2417 N N . ASP B 1 66 ? 17.297 13.961 5.98 1 86.88 66 ASP B N 1
ATOM 2418 C CA . ASP B 1 66 ? 18.75 13.977 5.898 1 86.88 66 ASP B CA 1
ATOM 2419 C C . ASP B 1 66 ? 19.219 14.484 4.535 1 86.88 66 ASP B C 1
ATOM 2421 O O . ASP B 1 66 ? 20.422 14.586 4.285 1 86.88 66 ASP B O 1
ATOM 2425 N N . PHE B 1 67 ? 18.391 14.734 3.631 1 89 67 PHE B N 1
ATOM 2426 C CA . PHE B 1 67 ? 18.531 15.477 2.381 1 89 67 PHE B CA 1
ATOM 2427 C C . PHE B 1 67 ? 19.422 14.719 1.403 1 89 67 PHE B C 1
ATOM 2429 O O . PHE B 1 67 ? 20.016 15.32 0.501 1 89 67 PHE B O 1
ATOM 2436 N N . ASP B 1 68 ? 19.578 13.391 1.639 1 83.56 68 ASP B N 1
ATOM 2437 C CA . ASP B 1 68 ? 20.391 12.594 0.722 1 83.56 68 ASP B CA 1
ATOM 2438 C C . ASP B 1 68 ? 19.719 12.484 -0.649 1 83.56 68 ASP B C 1
ATOM 2440 O O . ASP B 1 68 ? 20.406 12.289 -1.66 1 83.56 68 ASP B O 1
ATOM 2444 N N . SER B 1 69 ? 18.469 12.625 -0.686 1 85.56 69 SER B N 1
ATOM 2445 C CA . SER B 1 69 ? 17.734 12.461 -1.928 1 85.56 69 SER B CA 1
ATOM 2446 C C . SER B 1 69 ? 17.359 13.812 -2.537 1 85.56 69 SER B C 1
ATOM 2448 O O . SER B 1 69 ? 16.719 13.875 -3.582 1 85.56 69 SER B O 1
ATOM 2450 N N . VAL B 1 70 ? 17.734 14.898 -1.902 1 92.81 70 VAL B N 1
ATOM 2451 C CA . VAL B 1 70 ? 17.375 16.219 -2.391 1 92.81 70 VAL B CA 1
ATOM 2452 C C . VAL B 1 70 ? 18.375 16.688 -3.439 1 92.81 70 VAL B C 1
ATOM 2454 O O . VAL B 1 70 ? 19.594 16.625 -3.209 1 92.81 70 VAL B O 1
ATOM 2457 N N . LYS B 1 71 ? 17.891 17.078 -4.551 1 94.88 71 LYS B N 1
ATOM 2458 C CA . LYS B 1 71 ? 18.766 17.625 -5.594 1 94.88 71 LYS B CA 1
ATOM 2459 C C . LYS B 1 71 ? 19.297 19 -5.207 1 94.88 71 LYS B C 1
ATOM 2461 O O . LYS B 1 71 ? 18.516 19.891 -4.832 1 94.88 71 LYS B O 1
ATOM 2466 N N . PRO B 1 72 ? 20.547 19.219 -5.453 1 95.56 72 PRO B N 1
ATOM 2467 C CA . PRO B 1 72 ? 21.172 20.469 -5.012 1 95.56 72 PRO B CA 1
ATOM 2468 C C . PRO B 1 72 ? 20.547 21.688 -5.668 1 95.56 72 PRO B C 1
ATOM 2470 O O . PRO B 1 72 ? 20.375 22.719 -5.012 1 95.56 72 PRO B O 1
ATOM 2473 N N . ASP B 1 73 ? 20.281 21.609 -6.871 1 96.25 73 ASP B N 1
ATOM 2474 C CA . ASP B 1 73 ? 19.703 22.734 -7.582 1 96.25 73 ASP B CA 1
ATOM 2475 C C . ASP B 1 73 ? 18.312 23.078 -7.039 1 96.25 73 ASP B C 1
ATOM 2477 O O . ASP B 1 73 ? 17.969 24.266 -6.898 1 96.25 73 ASP B O 1
ATOM 2481 N N . ILE B 1 74 ? 17.641 22.094 -6.668 1 95.81 74 ILE B N 1
ATOM 2482 C CA . ILE B 1 74 ? 16.297 22.297 -6.145 1 95.81 74 ILE B CA 1
ATOM 2483 C C . ILE B 1 74 ? 16.375 22.891 -4.734 1 95.81 74 ILE B C 1
ATOM 2485 O O . ILE B 1 74 ? 15.609 23.781 -4.383 1 95.81 74 ILE B O 1
ATOM 2489 N N . ARG B 1 75 ? 17.281 22.391 -3.973 1 96.5 75 ARG B N 1
ATOM 2490 C CA . ARG B 1 75 ? 17.484 22.938 -2.633 1 96.5 75 ARG B CA 1
ATOM 2491 C C . ARG B 1 75 ? 17.766 24.438 -2.688 1 96.5 75 ARG B C 1
ATOM 2493 O O . ARG B 1 75 ? 17.172 25.219 -1.944 1 96.5 75 ARG B O 1
ATOM 2500 N N . LYS B 1 76 ? 18.625 24.797 -3.564 1 96.5 76 LYS B N 1
ATOM 2501 C CA . LYS B 1 76 ? 19 26.188 -3.707 1 96.5 76 LYS B CA 1
ATOM 2502 C C . LYS B 1 76 ? 17.797 27.047 -4.059 1 96.5 76 LYS B C 1
ATOM 2504 O O . LYS B 1 76 ? 17.594 28.125 -3.488 1 96.5 76 LYS B O 1
ATOM 2509 N N . ILE B 1 77 ? 17.016 26.547 -4.969 1 95.31 77 ILE B N 1
ATOM 2510 C CA . ILE B 1 77 ? 15.828 27.266 -5.406 1 95.31 77 ILE B CA 1
ATOM 2511 C C . ILE B 1 77 ? 14.867 27.438 -4.23 1 95.31 77 ILE B C 1
ATOM 2513 O O . ILE B 1 77 ? 14.383 28.531 -3.965 1 95.31 77 ILE B O 1
ATOM 2517 N N . MET B 1 78 ? 14.641 26.375 -3.467 1 96.81 78 MET B N 1
ATOM 2518 C CA . MET B 1 78 ? 13.688 26.375 -2.361 1 96.81 78 MET B CA 1
ATOM 2519 C C . MET B 1 78 ? 14.164 27.281 -1.235 1 96.81 78 MET B C 1
ATOM 2521 O O . MET B 1 78 ? 13.383 28.062 -0.675 1 96.81 78 MET B O 1
ATOM 2525 N N . GLU B 1 79 ? 15.375 27.234 -0.942 1 97 79 GLU B N 1
ATOM 2526 C CA . GLU B 1 79 ? 15.945 28.062 0.107 1 97 79 GLU B CA 1
ATOM 2527 C C . GLU B 1 79 ? 15.875 29.547 -0.263 1 97 79 GLU B C 1
ATOM 2529 O O . GLU B 1 79 ? 15.562 30.391 0.583 1 97 79 GLU B O 1
ATOM 2534 N N . SER B 1 80 ? 16.172 29.828 -1.48 1 97 80 SER B N 1
ATOM 2535 C CA . SER B 1 80 ? 16.141 31.219 -1.94 1 97 80 SER B CA 1
ATOM 2536 C C . SER B 1 80 ? 14.727 31.781 -1.851 1 97 80 SER B C 1
ATOM 2538 O O . SER B 1 80 ? 14.555 33 -1.731 1 97 80 SER B O 1
ATOM 2540 N N . ARG B 1 81 ? 13.797 30.906 -1.857 1 96.94 81 ARG B N 1
ATOM 2541 C CA . ARG B 1 81 ? 12.406 31.344 -1.826 1 96.94 81 ARG B CA 1
ATOM 2542 C C . ARG B 1 81 ? 11.844 31.281 -0.412 1 96.94 81 ARG B C 1
ATOM 2544 O O . ARG B 1 81 ? 10.648 31.516 -0.201 1 96.94 81 ARG B O 1
ATOM 2551 N N . GLY B 1 82 ? 12.703 30.812 0.548 1 96.69 82 GLY B N 1
ATOM 2552 C CA . GLY B 1 82 ? 12.297 30.984 1.936 1 96.69 82 GLY B CA 1
ATOM 2553 C C . GLY B 1 82 ? 12.125 29.672 2.672 1 96.69 82 GLY B C 1
ATOM 2554 O O . GLY B 1 82 ? 11.875 29.656 3.879 1 96.69 82 GLY B O 1
ATOM 2555 N N . SER B 1 83 ? 12.211 28.547 1.981 1 97.69 83 SER B N 1
ATOM 2556 C CA . SER B 1 83 ? 12.086 27.266 2.658 1 97.69 83 SER B CA 1
ATOM 2557 C C . SER B 1 83 ? 13.234 27.031 3.635 1 97.69 83 SER B C 1
ATOM 2559 O O . SER B 1 83 ? 14.391 27.344 3.328 1 97.69 83 SER B O 1
ATOM 2561 N N . LYS B 1 84 ? 12.906 26.547 4.812 1 97.25 84 LYS B N 1
ATOM 2562 C CA . LYS B 1 84 ? 13.922 26.188 5.793 1 97.25 84 LYS B CA 1
ATOM 2563 C C . LYS B 1 84 ? 14.227 24.688 5.734 1 97.25 84 LYS B C 1
ATOM 2565 O O . LYS B 1 84 ? 13.312 23.859 5.777 1 97.25 84 LYS B O 1
ATOM 2570 N N . PHE B 1 85 ? 15.477 24.359 5.555 1 96.19 85 PHE B N 1
ATOM 2571 C CA . PHE B 1 85 ? 15.906 22.969 5.57 1 96.19 85 PHE B CA 1
ATOM 2572 C C . PHE B 1 85 ? 16.438 22.578 6.945 1 96.19 85 PHE B C 1
ATOM 2574 O O . PHE B 1 85 ? 17.438 23.125 7.406 1 96.19 85 PHE B O 1
ATOM 2581 N N . ILE B 1 86 ? 15.711 21.688 7.566 1 94.62 86 ILE B N 1
ATOM 2582 C CA . ILE B 1 86 ? 16.047 21.281 8.93 1 94.62 86 ILE B CA 1
ATOM 2583 C C . ILE B 1 86 ? 16.578 19.844 8.938 1 94.62 86 ILE B C 1
ATOM 2585 O O . ILE B 1 86 ? 15.82 18.906 8.711 1 94.62 86 ILE B O 1
ATOM 2589 N N . HIS B 1 87 ? 17.797 19.688 9.219 1 90.69 87 HIS B N 1
ATOM 2590 C CA . HIS B 1 87 ? 18.438 18.375 9.258 1 90.69 87 HIS B CA 1
ATOM 2591 C C . HIS B 1 87 ? 17.969 17.562 10.461 1 90.69 87 HIS B C 1
ATOM 2593 O O . HIS B 1 87 ? 18 18.062 11.594 1 90.69 87 HIS B O 1
ATOM 2599 N N . THR B 1 88 ? 17.438 16.484 10.156 1 82.75 88 THR B N 1
ATOM 2600 C CA . THR B 1 88 ? 17 15.586 11.227 1 82.75 88 THR B CA 1
ATOM 2601 C C . THR B 1 88 ? 17.891 14.344 11.281 1 82.75 88 THR B C 1
ATOM 2603 O O . THR B 1 88 ? 18.125 13.695 10.266 1 82.75 88 THR B O 1
ATOM 2606 N N . GLU B 1 89 ? 18.672 14.156 12.344 1 70.38 89 GLU B N 1
ATOM 2607 C CA . GLU B 1 89 ? 19.625 13.07 12.492 1 70.38 89 GLU B CA 1
ATOM 2608 C C . GLU B 1 89 ? 18.969 11.711 12.305 1 70.38 89 GLU B C 1
ATOM 2610 O O . GLU B 1 89 ? 17.766 11.57 12.516 1 70.38 89 GLU B O 1
ATOM 2615 N N . ASN B 1 90 ? 19.797 10.797 11.672 1 62.16 90 ASN B N 1
ATOM 2616 C CA . ASN B 1 90 ? 19.406 9.438 11.312 1 62.16 90 ASN B CA 1
ATOM 2617 C C . ASN B 1 90 ? 19.047 8.617 12.547 1 62.16 90 ASN B C 1
ATOM 2619 O O . ASN B 1 90 ? 19.922 8.016 13.172 1 62.16 90 ASN B O 1
ATOM 2623 N N . GLN B 1 91 ? 18.031 9.141 13.289 1 61 91 GLN B N 1
ATOM 2624 C CA . GLN B 1 91 ? 17.562 8.234 14.328 1 61 91 GLN B CA 1
ATOM 2625 C C . GLN B 1 91 ? 16.859 7.023 13.719 1 61 91 GLN B C 1
ATOM 2627 O O . GLN B 1 91 ? 16.703 6.938 12.5 1 61 91 GLN B O 1
ATOM 2632 N N . ASP B 1 92 ? 16.641 5.898 14.375 1 64.31 92 ASP B N 1
ATOM 2633 C CA . ASP B 1 92 ? 15.938 4.648 14.094 1 64.31 92 ASP B CA 1
ATOM 2634 C C . ASP B 1 92 ? 14.562 4.91 13.484 1 64.31 92 ASP B C 1
ATOM 2636 O O . ASP B 1 92 ? 13.695 4.035 13.492 1 64.31 92 ASP B O 1
ATOM 2640 N N . TYR B 1 93 ? 14.445 6.266 12.961 1 76.88 93 TYR B N 1
ATOM 2641 C CA . TYR B 1 93 ? 13.148 6.598 12.375 1 76.88 93 TYR B CA 1
ATOM 2642 C C . TYR B 1 93 ? 13.281 6.879 10.883 1 76.88 93 TYR B C 1
ATOM 2644 O O . TYR B 1 93 ? 14.32 7.371 10.43 1 76.88 93 TYR B O 1
ATOM 2652 N N . CYS B 1 94 ? 12.258 6.559 10.156 1 81.56 94 CYS B N 1
ATOM 2653 C CA . CYS B 1 94 ? 12.227 6.891 8.734 1 81.56 94 CYS B CA 1
ATOM 2654 C C . CYS B 1 94 ? 11.945 8.375 8.531 1 81.56 94 CYS B C 1
ATOM 2656 O O . CYS B 1 94 ? 11.516 9.062 9.461 1 81.56 94 CYS B O 1
ATOM 2658 N N . ASP B 1 95 ? 12.133 8.922 7.398 1 83.31 95 ASP B N 1
ATOM 2659 C CA . ASP B 1 95 ? 12.078 10.352 7.09 1 83.31 95 ASP B CA 1
ATOM 2660 C C . ASP B 1 95 ? 10.688 10.922 7.367 1 83.31 95 ASP B C 1
ATOM 2662 O O . ASP B 1 95 ? 10.562 12.039 7.867 1 83.31 95 ASP B O 1
ATOM 2666 N N . VAL B 1 96 ? 9.711 10.18 7.09 1 90.06 96 VAL B N 1
ATOM 2667 C CA . VAL B 1 96 ? 8.359 10.68 7.316 1 90.06 96 VAL B CA 1
ATOM 2668 C C . VAL B 1 96 ? 8.109 10.828 8.812 1 90.06 96 VAL B C 1
ATOM 2670 O O . VAL B 1 96 ? 7.512 11.82 9.258 1 90.06 96 VAL B O 1
ATOM 2673 N N . GLN B 1 97 ? 8.562 9.883 9.562 1 89.75 97 GLN B N 1
ATOM 2674 C CA . GLN B 1 97 ? 8.391 9.945 11.008 1 89.75 97 GLN B CA 1
ATOM 2675 C C . GLN B 1 97 ? 9.156 11.117 11.609 1 89.75 97 GLN B C 1
ATOM 2677 O O . GLN B 1 97 ? 8.641 11.82 12.477 1 89.75 97 GLN B O 1
ATOM 2682 N N . LYS B 1 98 ? 10.336 11.328 11.148 1 90 98 LYS B N 1
ATOM 2683 C CA . LYS B 1 98 ? 11.141 12.453 11.609 1 90 98 LYS B CA 1
ATOM 2684 C C . LYS B 1 98 ? 10.461 13.781 11.289 1 90 98 LYS B C 1
ATOM 2686 O O . LYS B 1 98 ? 10.445 14.688 12.125 1 90 98 LYS B O 1
ATOM 2691 N N . THR B 1 99 ? 9.961 13.867 10.141 1 93.38 99 THR B N 1
ATOM 2692 C CA . THR B 1 99 ? 9.328 15.109 9.703 1 93.38 99 THR B CA 1
ATOM 2693 C C . THR B 1 99 ? 8.047 15.367 10.492 1 93.38 99 THR B C 1
ATOM 2695 O O . THR B 1 99 ? 7.777 16.5 10.891 1 93.38 99 THR B O 1
ATOM 2698 N N . ILE B 1 100 ? 7.289 14.359 10.766 1 93.19 100 ILE B N 1
ATOM 2699 C CA . ILE B 1 100 ? 6.082 14.5 11.57 1 93.19 100 ILE B CA 1
ATOM 2700 C C . ILE B 1 100 ? 6.453 14.945 12.984 1 93.19 100 ILE B C 1
ATOM 2702 O O . ILE B 1 100 ? 5.793 15.812 13.562 1 93.19 100 ILE B O 1
ATOM 2706 N N . ASN B 1 101 ? 7.504 14.391 13.508 1 89.75 101 ASN B N 1
ATOM 2707 C CA . ASN B 1 101 ? 7.977 14.812 14.82 1 89.75 101 ASN B CA 1
ATOM 2708 C C . ASN B 1 101 ? 8.359 16.281 14.828 1 89.75 101 ASN B C 1
ATOM 2710 O O . ASN B 1 101 ? 8.078 17 15.797 1 89.75 101 ASN B O 1
ATOM 2714 N N . LEU B 1 102 ? 8.984 16.703 13.805 1 92 102 LEU B N 1
ATOM 2715 C CA . LEU B 1 102 ? 9.352 18.109 13.664 1 92 102 LEU B CA 1
ATOM 2716 C C . LEU B 1 102 ? 8.117 19 13.688 1 92 102 LEU B C 1
ATOM 2718 O O . LEU B 1 102 ? 8.117 20.062 14.32 1 92 102 LEU B O 1
ATOM 2722 N N . ILE B 1 103 ? 7.059 18.625 12.984 1 94 103 ILE B N 1
ATOM 2723 C CA . ILE B 1 103 ? 5.801 19.359 12.938 1 94 103 ILE B CA 1
ATOM 2724 C C . ILE B 1 103 ? 5.211 19.453 14.344 1 94 103 ILE B C 1
ATOM 2726 O O . ILE B 1 103 ? 4.832 20.547 14.789 1 94 103 ILE B O 1
ATOM 2730 N N . ILE B 1 104 ? 5.223 18.375 15.016 1 91.44 104 ILE B N 1
ATOM 2731 C CA . ILE B 1 104 ? 4.613 18.297 16.328 1 91.44 104 ILE B CA 1
ATOM 2732 C C . ILE B 1 104 ? 5.438 19.094 17.344 1 91.44 104 ILE B C 1
ATOM 2734 O O . ILE B 1 104 ? 4.883 19.781 18.203 1 91.44 104 ILE B O 1
ATOM 2738 N N . GLU B 1 105 ? 6.719 18.969 17.234 1 90.56 105 GLU B N 1
ATOM 2739 C CA . GLU B 1 105 ? 7.613 19.688 18.141 1 90.56 105 GLU B CA 1
ATOM 2740 C C . GLU B 1 105 ? 7.445 21.203 17.984 1 90.56 105 GLU B C 1
ATOM 2742 O O . GLU B 1 105 ? 7.66 21.953 18.953 1 90.56 105 GLU B O 1
ATOM 2747 N N . ARG B 1 106 ? 7.059 21.625 16.891 1 92.5 106 ARG B N 1
ATOM 2748 C CA . ARG B 1 106 ? 6.844 23.047 16.625 1 92.5 106 ARG B CA 1
ATOM 2749 C C . ARG B 1 106 ? 5.438 23.469 17.031 1 92.5 106 ARG B C 1
ATOM 2751 O O . ARG B 1 106 ? 5.012 24.594 16.734 1 92.5 106 ARG B O 1
ATOM 2758 N N . LYS B 1 107 ? 4.695 22.562 17.609 1 92.38 107 LYS B N 1
ATOM 2759 C CA . LYS B 1 107 ? 3.367 22.781 18.172 1 92.38 107 LYS B CA 1
ATOM 2760 C C . LYS B 1 107 ? 2.352 23.109 17.078 1 92.38 107 LYS B C 1
ATOM 2762 O O . LYS B 1 107 ? 1.443 23.906 17.281 1 92.38 107 LYS B O 1
ATOM 2767 N N . ILE B 1 108 ? 2.654 22.672 15.914 1 91.75 108 ILE B N 1
ATOM 2768 C CA . ILE B 1 108 ? 1.664 22.688 14.844 1 91.75 108 ILE B CA 1
ATOM 2769 C C . ILE B 1 108 ? 0.727 21.484 14.992 1 91.75 108 ILE B C 1
ATOM 2771 O O . ILE B 1 108 ? 1.071 20.375 14.602 1 91.75 108 ILE B O 1
ATOM 2775 N N . LEU B 1 109 ? -0.452 21.734 15.438 1 88.56 109 LEU B N 1
ATOM 2776 C CA . LEU B 1 109 ? -1.293 20.625 15.891 1 88.56 109 LEU B CA 1
ATOM 2777 C C . LEU B 1 109 ? -2.512 20.469 14.984 1 88.56 109 LEU B C 1
ATOM 2779 O O . LEU B 1 109 ? -3.424 19.703 15.305 1 88.56 109 LEU B O 1
ATOM 2783 N N . ASP B 1 110 ? -2.436 21.25 13.836 1 92 110 ASP B N 1
ATOM 2784 C CA . ASP B 1 110 ? -3.469 21.031 12.828 1 92 110 ASP B CA 1
ATOM 2785 C C . ASP B 1 110 ? -3.383 19.625 12.258 1 92 110 ASP B C 1
ATOM 2787 O O . ASP B 1 110 ? -2.336 18.969 12.336 1 92 110 ASP B O 1
ATOM 2791 N N . PRO B 1 111 ? -4.551 19.156 11.758 1 93.88 111 PRO B N 1
ATOM 2792 C CA . PRO B 1 111 ? -4.457 17.875 11.047 1 93.88 111 PRO B CA 1
ATOM 2793 C C . PRO B 1 111 ? -3.398 17.891 9.945 1 93.88 111 PRO B C 1
ATOM 2795 O O . PRO B 1 111 ? -3.219 18.906 9.266 1 93.88 111 PRO B O 1
ATOM 2798 N N . ILE B 1 112 ? -2.691 16.797 9.875 1 96.38 112 ILE B N 1
ATOM 2799 C CA . ILE B 1 112 ? -1.658 16.672 8.852 1 96.38 112 ILE B CA 1
ATOM 2800 C C . ILE B 1 112 ? -2.182 15.828 7.691 1 96.38 112 ILE B C 1
ATOM 2802 O O . ILE B 1 112 ? -2.67 14.711 7.895 1 96.38 112 ILE B O 1
ATOM 2806 N N . ILE B 1 113 ? -2.148 16.359 6.488 1 96.69 113 ILE B N 1
ATOM 2807 C CA . ILE B 1 113 ? -2.49 15.625 5.273 1 96.69 113 ILE B CA 1
ATOM 2808 C C . ILE B 1 113 ? -1.214 15.234 4.535 1 96.69 113 ILE B C 1
ATOM 2810 O O . ILE B 1 113 ? -0.509 16.094 3.996 1 96.69 113 ILE B O 1
ATOM 2814 N N . VAL B 1 114 ? -0.977 13.977 4.527 1 97.69 114 VAL B N 1
ATOM 2815 C CA . VAL B 1 114 ? 0.222 13.438 3.887 1 97.69 114 VAL B CA 1
ATOM 2816 C C . VAL B 1 114 ? -0.085 13.078 2.434 1 97.69 114 VAL B C 1
ATOM 2818 O O . VAL B 1 114 ? -1.015 12.312 2.162 1 97.69 114 VAL B O 1
ATOM 2821 N N . MET B 1 115 ? 0.675 13.633 1.513 1 97.94 115 MET B N 1
ATOM 2822 C CA . MET B 1 115 ? 0.542 13.336 0.088 1 97.94 115 MET B CA 1
ATOM 2823 C C . MET B 1 115 ? 1.859 12.828 -0.487 1 97.94 115 MET B C 1
ATOM 2825 O O . MET B 1 115 ? 2.934 13.273 -0.08 1 97.94 115 MET B O 1
ATOM 2829 N N . GLY B 1 116 ? 1.767 11.859 -1.393 1 97.19 116 GLY B N 1
ATOM 2830 C CA . GLY B 1 116 ? 2.957 11.281 -1.996 1 97.19 116 GLY B CA 1
ATOM 2831 C C . GLY B 1 116 ? 3.516 10.109 -1.212 1 97.19 116 GLY B C 1
ATOM 2832 O O . GLY B 1 116 ? 4.711 9.812 -1.299 1 97.19 116 GLY B O 1
ATOM 2833 N N . GLY B 1 117 ? 2.674 9.492 -0.394 1 95.5 117 GLY B N 1
ATOM 2834 C CA . GLY B 1 117 ? 3.162 8.445 0.49 1 95.5 117 GLY B CA 1
ATOM 2835 C C . GLY B 1 117 ? 2.66 7.066 0.113 1 95.5 117 GLY B C 1
ATOM 2836 O O . GLY B 1 117 ? 2.961 6.082 0.794 1 95.5 117 GLY B O 1
ATOM 2837 N N . TYR B 1 118 ? 1.874 6.953 -0.915 1 95 118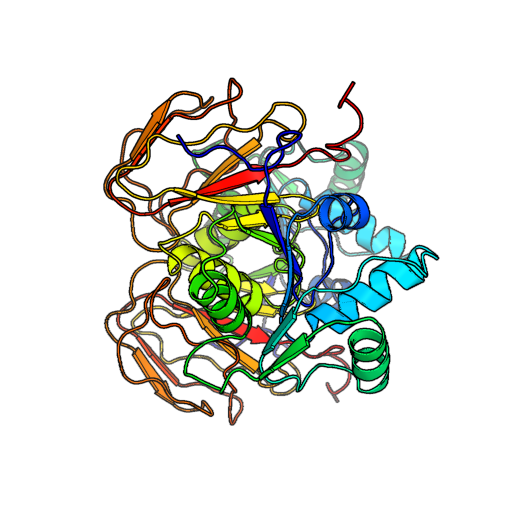 TYR B N 1
ATOM 2838 C CA . TYR B 1 118 ? 1.302 5.676 -1.327 1 95 118 TYR B CA 1
ATOM 2839 C C . TYR B 1 118 ? 1.652 5.363 -2.777 1 95 118 TYR B C 1
ATOM 2841 O O . TYR B 1 118 ? 1.498 6.215 -3.656 1 95 118 TYR B O 1
ATOM 2849 N N . GLY B 1 119 ? 2.064 4.137 -2.914 1 93.12 119 GLY B N 1
ATOM 2850 C CA . GLY B 1 119 ? 2.562 3.688 -4.207 1 93.12 119 GLY B CA 1
ATOM 2851 C C . GLY B 1 119 ? 4.074 3.607 -4.266 1 93.12 119 GLY B C 1
ATOM 2852 O O . GLY B 1 119 ? 4.762 4.027 -3.334 1 93.12 119 GLY B O 1
ATOM 2853 N N . GLY B 1 120 ? 4.684 3.072 -5.316 1 93.38 120 GLY B N 1
ATOM 2854 C CA . GLY B 1 120 ? 6.125 2.881 -5.387 1 93.38 120 GLY B CA 1
ATOM 2855 C C . GLY B 1 120 ? 6.629 1.805 -4.445 1 93.38 120 GLY B C 1
ATOM 2856 O O . GLY B 1 120 ? 6.168 0.663 -4.492 1 93.38 120 GLY B O 1
ATOM 2857 N N . ARG B 1 121 ? 7.488 2.283 -3.594 1 94.38 121 ARG B N 1
ATOM 2858 C CA . ARG B 1 121 ? 8 1.346 -2.602 1 94.38 121 ARG B CA 1
ATOM 2859 C C . ARG B 1 121 ? 6.98 1.101 -1.496 1 94.38 121 ARG B C 1
ATOM 2861 O O . ARG B 1 121 ? 6.512 2.045 -0.857 1 94.38 121 ARG B O 1
ATOM 2868 N N . PHE B 1 122 ? 6.688 -0.146 -1.217 1 96.75 122 PHE B N 1
ATOM 2869 C CA . PHE B 1 122 ? 5.664 -0.491 -0.234 1 96.75 122 PHE B CA 1
ATOM 2870 C C . PHE B 1 122 ? 6.145 -0.179 1.178 1 96.75 122 PHE B C 1
ATOM 2872 O O . PHE B 1 122 ? 5.352 0.21 2.037 1 96.75 122 PHE B O 1
ATOM 2879 N N . ASP B 1 123 ? 7.426 -0.384 1.476 1 95.31 123 ASP B N 1
ATOM 2880 C CA . ASP B 1 123 ? 7.926 -0.123 2.822 1 95.31 123 ASP B CA 1
ATOM 2881 C C . ASP B 1 123 ? 7.859 1.367 3.152 1 95.31 123 ASP B C 1
ATOM 2883 O O . ASP B 1 123 ? 7.758 1.746 4.32 1 95.31 123 ASP B O 1
ATOM 2887 N N . HIS B 1 124 ? 7.922 2.234 2.113 1 93.25 124 HIS B N 1
ATOM 2888 C CA . HIS B 1 124 ? 7.672 3.652 2.342 1 93.25 124 HIS B CA 1
ATOM 2889 C C . HIS B 1 124 ? 6.223 3.895 2.756 1 93.25 124 HIS B C 1
ATOM 2891 O O . HIS B 1 124 ? 5.957 4.672 3.676 1 93.25 124 HIS B O 1
ATOM 2897 N N . THR B 1 125 ? 5.281 3.258 2.037 1 95.56 125 THR B N 1
ATOM 2898 C CA . THR B 1 125 ? 3.875 3.336 2.418 1 95.56 125 THR B CA 1
ATOM 2899 C C . THR B 1 125 ? 3.678 2.869 3.859 1 95.56 125 THR B C 1
ATOM 2901 O O . THR B 1 125 ? 2.996 3.531 4.645 1 95.56 125 THR B O 1
ATOM 2904 N N . ALA B 1 126 ? 4.297 1.76 4.199 1 95.56 126 ALA B N 1
ATOM 2905 C CA . ALA B 1 126 ? 4.215 1.232 5.559 1 95.56 126 ALA B CA 1
ATOM 2906 C C . ALA B 1 126 ? 4.793 2.221 6.57 1 95.56 126 ALA B C 1
ATOM 2908 O O . ALA B 1 126 ? 4.285 2.344 7.688 1 95.56 126 ALA B O 1
ATOM 2909 N N . GLY B 1 127 ? 5.879 2.873 6.164 1 93.88 127 GLY B N 1
ATOM 2910 C CA . GLY B 1 127 ? 6.465 3.898 7.016 1 93.88 127 GLY B CA 1
ATOM 2911 C C . GLY B 1 127 ? 5.504 5.027 7.336 1 93.88 127 GLY B C 1
ATOM 2912 O O . GLY B 1 127 ? 5.469 5.52 8.461 1 93.88 127 GLY B O 1
ATOM 2913 N N . VAL B 1 128 ? 4.742 5.441 6.344 1 94.75 128 VAL B N 1
ATOM 2914 C CA . VAL B 1 128 ? 3.758 6.504 6.531 1 94.75 128 VAL B CA 1
ATOM 2915 C C . VAL B 1 128 ? 2.676 6.039 7.504 1 94.75 128 VAL B C 1
ATOM 2917 O O . VAL B 1 128 ? 2.307 6.766 8.43 1 94.75 128 VAL B O 1
ATOM 2920 N N . LEU B 1 129 ? 2.193 4.832 7.305 1 96 129 LEU B N 1
ATOM 2921 C CA . LEU B 1 129 ? 1.173 4.273 8.18 1 96 129 LEU B CA 1
ATOM 2922 C C . LEU B 1 129 ? 1.692 4.156 9.609 1 96 129 LEU B C 1
ATOM 2924 O O . LEU B 1 129 ? 0.968 4.449 10.57 1 96 129 LEU B O 1
ATOM 2928 N N . ASN B 1 130 ? 2.92 3.76 9.719 1 95.19 130 ASN B N 1
ATOM 2929 C CA . ASN B 1 130 ? 3.576 3.639 11.023 1 95.19 130 ASN B CA 1
ATOM 2930 C C . ASN B 1 130 ? 3.668 4.984 11.734 1 95.19 130 ASN B C 1
ATOM 2932 O O . ASN B 1 130 ? 3.32 5.094 12.906 1 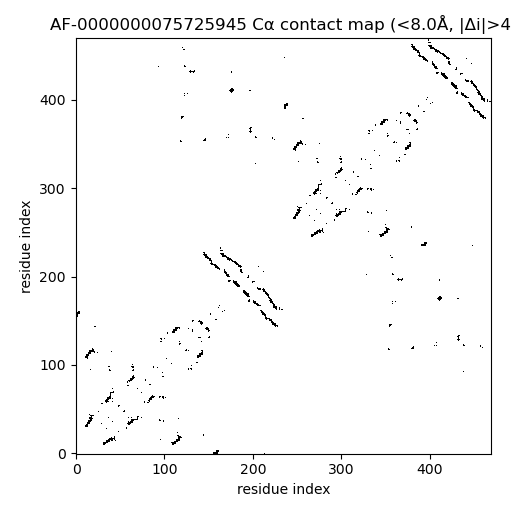95.19 130 ASN B O 1
ATOM 2936 N N . ALA B 1 131 ? 4.117 5.938 11 1 93.75 131 ALA B N 1
ATOM 2937 C CA . ALA B 1 131 ? 4.285 7.277 11.562 1 93.75 131 ALA B CA 1
ATOM 2938 C C . ALA B 1 131 ? 2.941 7.859 11.992 1 93.75 131 ALA B C 1
ATOM 2940 O O . ALA B 1 131 ? 2.848 8.492 13.047 1 93.75 131 ALA B O 1
ATOM 2941 N N . ALA B 1 132 ? 1.944 7.652 11.188 1 94.44 132 ALA B N 1
ATOM 2942 C CA . ALA B 1 132 ? 0.605 8.148 11.5 1 94.44 132 ALA B CA 1
ATOM 2943 C C . ALA B 1 132 ? 0.062 7.508 12.773 1 94.44 132 ALA B C 1
ATOM 2945 O O . ALA B 1 132 ? -0.627 8.164 13.555 1 94.44 132 ALA B O 1
ATOM 2946 N N . LEU B 1 133 ? 0.333 6.262 12.898 1 94.19 133 LEU B N 1
ATOM 2947 C CA . LEU B 1 133 ? -0.097 5.543 14.086 1 94.19 133 LEU B CA 1
ATOM 2948 C C . LEU B 1 133 ? 0.683 6.008 15.312 1 94.19 133 LEU B C 1
ATOM 2950 O O . LEU B 1 133 ? 0.115 6.152 16.406 1 94.19 133 LEU B O 1
ATOM 2954 N N . TRP B 1 134 ? 1.908 6.203 15.094 1 91.12 134 TRP B N 1
ATOM 2955 C CA . TRP B 1 134 ? 2.838 6.59 16.156 1 91.12 134 TRP B CA 1
ATOM 2956 C C . TRP B 1 134 ? 2.506 7.98 16.688 1 91.12 134 TRP B C 1
ATOM 2958 O O . TRP B 1 134 ? 2.607 8.227 17.891 1 91.12 134 TRP B O 1
ATOM 2968 N N . ALA B 1 135 ? 2.082 8.82 15.758 1 88.38 135 ALA B N 1
ATOM 2969 C CA . ALA B 1 135 ? 1.805 10.211 16.125 1 88.38 135 ALA B CA 1
ATOM 2970 C C . ALA B 1 135 ? 0.554 10.305 17 1 88.38 135 ALA B C 1
ATOM 2972 O O . ALA B 1 135 ? -0.489 9.734 16.656 1 88.38 135 ALA B O 1
ATOM 2973 N N . GLU B 1 136 ? 0.607 10.805 18.172 1 79.88 136 GLU B N 1
ATOM 2974 C CA . GLU B 1 136 ? -0.523 10.859 19.094 1 79.88 136 GLU B CA 1
ATOM 2975 C C . GLU B 1 136 ? -1.118 12.266 19.156 1 79.88 136 GLU B C 1
ATOM 2977 O O . GLU B 1 136 ? -2.273 12.438 19.562 1 79.88 136 GLU B O 1
ATOM 2982 N N . LYS B 1 137 ? -0.494 13.234 18.734 1 80.69 137 LYS B N 1
ATOM 2983 C CA . LYS B 1 137 ? -0.899 14.602 19.047 1 80.69 137 LYS B CA 1
ATOM 2984 C C . LYS B 1 137 ? -1.651 15.242 17.891 1 80.69 137 LYS B C 1
ATOM 2986 O O . LYS B 1 137 ? -2.264 16.297 18.047 1 80.69 137 LYS B O 1
ATOM 2991 N N . ALA B 1 138 ? -1.639 14.688 16.734 1 83.69 138 ALA B N 1
ATOM 2992 C CA . ALA B 1 138 ? -2.348 15.227 15.578 1 83.69 138 ALA B CA 1
ATOM 2993 C C . ALA B 1 138 ? -2.92 14.109 14.719 1 83.69 138 ALA B C 1
ATOM 2995 O O . ALA B 1 138 ? -2.262 13.086 14.492 1 83.69 138 ALA B O 1
ATOM 2996 N N . PRO B 1 139 ? -4.164 14.391 14.305 1 88.69 139 PRO B N 1
ATOM 2997 C CA . PRO B 1 139 ? -4.676 13.414 13.344 1 88.69 139 PRO B CA 1
ATOM 2998 C C . PRO B 1 139 ? -3.939 13.461 12.008 1 88.69 139 PRO B C 1
ATOM 3000 O O . PRO B 1 139 ? -3.586 14.539 11.531 1 88.69 139 PRO B O 1
ATOM 3003 N N . ILE B 1 140 ? -3.645 12.344 11.484 1 95.56 140 ILE B N 1
ATOM 3004 C CA . ILE B 1 140 ? -2.902 12.266 10.227 1 95.56 140 ILE B CA 1
ATOM 3005 C C . ILE B 1 140 ? -3.732 11.531 9.18 1 95.56 140 ILE B C 1
ATOM 3007 O O . ILE B 1 140 ? -4.281 10.461 9.453 1 95.56 140 ILE B O 1
ATOM 3011 N N . PHE B 1 141 ? -3.871 12.164 8.055 1 96.12 141 PHE B N 1
ATOM 3012 C CA . PHE B 1 141 ? -4.574 11.594 6.914 1 96.12 141 PHE B CA 1
ATOM 3013 C C . PHE B 1 141 ? -3.609 11.336 5.758 1 96.12 141 PHE B C 1
ATOM 3015 O O . PHE B 1 141 ? -2.748 12.164 5.469 1 96.12 141 PHE B O 1
ATOM 3022 N N . LEU B 1 142 ? -3.701 10.18 5.195 1 97.06 142 LEU B N 1
ATOM 3023 C CA . LEU B 1 142 ? -2.998 9.875 3.951 1 97.06 142 LEU B CA 1
ATOM 3024 C C . LEU B 1 142 ? -3.916 10.062 2.748 1 97.06 142 LEU B C 1
ATOM 3026 O O . LEU B 1 142 ? -5.004 9.477 2.699 1 97.06 142 LEU B O 1
ATOM 3030 N N . LEU B 1 143 ? -3.48 10.891 1.814 1 96.44 143 LEU B N 1
ATOM 3031 C CA . LEU B 1 143 ? -4.32 11.25 0.676 1 96.44 143 LEU B CA 1
ATOM 3032 C C . LEU B 1 143 ? -3.588 11.008 -0.638 1 96.44 143 LEU B C 1
ATOM 3034 O O . LEU B 1 143 ? -2.418 11.367 -0.78 1 96.44 143 LEU B O 1
ATOM 3038 N N . ASP B 1 144 ? -4.191 10.305 -1.565 1 96.19 144 ASP B N 1
ATOM 3039 C CA . ASP B 1 144 ? -3.725 10.195 -2.943 1 96.19 144 ASP B CA 1
ATOM 3040 C C . ASP B 1 144 ? -4.891 10.289 -3.928 1 96.19 144 ASP B C 1
ATOM 3042 O O . ASP B 1 144 ? -5.934 10.859 -3.605 1 96.19 144 ASP B O 1
ATOM 3046 N N . ASN B 1 145 ? -4.711 9.812 -5.16 1 95.62 145 ASN B N 1
ATOM 3047 C CA . ASN B 1 145 ? -5.727 9.961 -6.195 1 95.62 145 ASN B CA 1
ATOM 3048 C C . ASN B 1 145 ? -6.941 9.078 -5.918 1 95.62 145 ASN B C 1
ATOM 3050 O O . ASN B 1 145 ? -8.023 9.305 -6.469 1 95.62 145 ASN B O 1
ATOM 3054 N N . THR B 1 146 ? -6.734 8.117 -5.039 1 96.06 146 THR B N 1
ATOM 3055 C CA . THR B 1 146 ? -7.75 7.078 -4.918 1 96.06 146 THR B CA 1
ATOM 3056 C C . THR B 1 146 ? -8.227 6.949 -3.475 1 96.06 146 THR B C 1
ATOM 3058 O O . THR B 1 146 ? -9.383 6.594 -3.227 1 96.06 146 THR B O 1
ATOM 3061 N N . ASN B 1 147 ? -7.34 7.27 -2.582 1 96.81 147 ASN B N 1
ATOM 3062 C CA . ASN B 1 147 ? -7.609 6.898 -1.197 1 96.81 147 ASN B CA 1
ATOM 3063 C C . ASN B 1 147 ? -7.504 8.102 -0.265 1 96.81 147 ASN B C 1
ATOM 3065 O O . ASN B 1 147 ? -6.645 8.961 -0.453 1 96.81 147 ASN B O 1
ATOM 3069 N N . ILE B 1 148 ? -8.367 8.125 0.689 1 95.38 148 ILE B N 1
ATOM 3070 C CA . ILE B 1 148 ? -8.109 8.812 1.946 1 95.38 148 ILE B CA 1
ATOM 3071 C C . ILE B 1 148 ? -8.086 7.809 3.096 1 95.38 148 ILE B C 1
ATOM 3073 O O . ILE B 1 148 ? -9.008 7.012 3.25 1 95.38 148 ILE B O 1
ATOM 3077 N N . MET B 1 149 ? -7.027 7.836 3.908 1 97.19 149 MET B N 1
ATOM 3078 C CA . MET B 1 149 ? -6.836 6.84 4.961 1 97.19 149 MET B CA 1
ATOM 3079 C C . MET B 1 149 ? -6.473 7.508 6.281 1 97.19 149 MET B C 1
ATOM 3081 O O . MET B 1 149 ? -5.758 8.516 6.297 1 97.19 149 MET B O 1
ATOM 3085 N N . THR B 1 150 ? -6.934 6.988 7.383 1 96.88 150 THR B N 1
ATOM 3086 C CA . THR B 1 150 ? -6.543 7.449 8.711 1 96.88 150 THR B CA 1
ATOM 3087 C C . THR B 1 150 ? -6.77 6.355 9.75 1 96.88 150 THR B C 1
ATOM 3089 O O . THR B 1 150 ? -7.523 5.41 9.508 1 96.88 150 THR B O 1
ATOM 3092 N N . TRP B 1 151 ? -6.043 6.477 10.844 1 96.69 151 TRP B N 1
ATOM 3093 C CA . TRP B 1 151 ? -6.223 5.531 11.945 1 96.69 151 TRP B CA 1
ATOM 3094 C C . TRP B 1 151 ? -7.363 5.969 12.859 1 96.69 151 TRP B C 1
ATOM 3096 O O . TRP B 1 151 ? -7.469 7.145 13.219 1 96.69 151 TRP B O 1
ATOM 3106 N N . ILE B 1 152 ? -8.219 5.074 13.148 1 96.44 152 ILE B N 1
ATOM 3107 C CA . ILE B 1 152 ? -9.188 5.23 14.227 1 96.44 152 ILE B CA 1
ATOM 3108 C C . ILE B 1 152 ? -8.711 4.465 15.461 1 96.44 152 ILE B C 1
ATOM 3110 O O . ILE B 1 152 ? -8.492 3.254 15.398 1 96.44 152 ILE B O 1
ATOM 3114 N N . LYS B 1 153 ? -8.523 5.16 16.531 1 94.62 153 LYS B N 1
ATOM 3115 C CA . LYS B 1 153 ? -7.977 4.574 17.75 1 94.62 153 LYS B CA 1
ATOM 3116 C C . LYS B 1 153 ? -9.055 4.398 18.812 1 94.62 153 LYS B C 1
ATOM 3118 O O . LYS B 1 153 ? -10.109 5.035 18.734 1 94.62 153 LYS B O 1
ATOM 3123 N N . PRO B 1 154 ? -8.758 3.426 19.766 1 94.94 154 PRO B N 1
ATOM 3124 C CA . PRO B 1 154 ? -9.719 3.266 20.859 1 94.94 154 PRO B CA 1
ATOM 3125 C C . PRO B 1 154 ? -10.062 4.59 21.547 1 94.94 154 PRO B C 1
ATOM 3127 O O . PRO B 1 154 ? -9.172 5.406 21.797 1 94.94 154 PRO B O 1
ATOM 3130 N N . GLY B 1 155 ? -11.336 4.77 21.828 1 93.75 155 GLY B N 1
ATOM 3131 C CA . GLY B 1 155 ? -11.781 5.992 22.484 1 93.75 155 GLY B CA 1
ATOM 3132 C C . GLY B 1 155 ? -12.352 7.012 21.5 1 93.75 155 GLY B C 1
ATOM 3133 O O . GLY B 1 155 ? -13.102 7.902 21.906 1 93.75 155 GLY B O 1
ATOM 3134 N N . MET B 1 156 ? -11.953 6.906 20.281 1 91.88 156 MET B N 1
ATOM 3135 C CA . MET B 1 156 ? -12.531 7.785 19.266 1 91.88 156 MET B CA 1
ATOM 3136 C C . MET B 1 156 ? -13.961 7.367 18.922 1 91.88 156 MET B C 1
ATOM 3138 O O . MET B 1 156 ? -14.352 6.227 19.188 1 91.88 156 MET B O 1
ATOM 3142 N N . LYS B 1 157 ? -14.734 8.219 18.312 1 92.94 157 LYS B N 1
ATOM 3143 C CA . LYS B 1 157 ? -16.156 7.953 18.078 1 92.94 157 LYS B CA 1
ATOM 3144 C C . LYS B 1 157 ? -16.406 7.578 16.625 1 92.94 157 LYS B C 1
ATOM 3146 O O . LYS B 1 157 ? -17.516 7.199 16.25 1 92.94 157 LYS B O 1
ATOM 3151 N N . GLY B 1 158 ? -15.422 7.684 15.812 1 94.81 158 GLY B N 1
ATOM 3152 C CA . GLY B 1 158 ? -15.586 7.387 14.398 1 94.81 158 GLY B CA 1
ATOM 3153 C C . GLY B 1 158 ? -15.109 8.508 13.492 1 94.81 158 GLY B C 1
ATOM 3154 O O . GLY B 1 158 ? -14.133 9.195 13.805 1 94.81 158 GLY B O 1
ATOM 3155 N N . ILE B 1 159 ? -15.758 8.562 12.305 1 95.06 159 ILE B N 1
ATOM 3156 C CA . ILE B 1 159 ? -15.234 9.5 11.312 1 95.06 159 ILE B CA 1
ATOM 3157 C C . ILE B 1 159 ? -16.391 10.078 10.492 1 95.06 159 ILE B C 1
ATOM 3159 O O . ILE B 1 159 ? -17.406 9.414 10.273 1 95.06 159 ILE B O 1
ATOM 3163 N N . GLU B 1 160 ? -16.172 11.312 10.133 1 93.81 160 GLU B N 1
ATOM 3164 C CA . GLU B 1 160 ? -17.078 12.008 9.219 1 93.81 160 GLU B CA 1
ATOM 3165 C C . GLU B 1 160 ? -16.344 12.492 7.977 1 93.81 160 GLU B C 1
ATOM 3167 O O . GLU B 1 160 ? -15.281 13.102 8.078 1 93.81 160 GLU B O 1
ATOM 3172 N N . ILE B 1 161 ? -16.875 12.195 6.82 1 91.38 161 ILE B N 1
ATOM 3173 C CA . ILE B 1 161 ? -16.297 12.617 5.551 1 91.38 161 ILE B CA 1
ATOM 3174 C C . ILE B 1 161 ? -17.359 13.328 4.711 1 91.38 161 ILE B C 1
ATOM 3176 O O . ILE B 1 161 ? -18.453 12.805 4.523 1 91.38 161 ILE B O 1
ATOM 3180 N N . PRO B 1 162 ? -17.031 14.516 4.223 1 88.06 162 PRO B N 1
ATOM 3181 C CA . PRO B 1 162 ? -17.984 15.18 3.34 1 88.06 162 PRO B CA 1
ATOM 3182 C C . PRO B 1 162 ? -18.328 14.344 2.107 1 88.06 162 PRO B C 1
ATOM 3184 O O . PRO B 1 162 ? -17.453 13.711 1.52 1 88.06 162 PRO B O 1
ATOM 3187 N N . PRO B 1 163 ? -19.531 14.383 1.667 1 86.88 163 PRO B N 1
ATOM 3188 C CA . PRO B 1 163 ? -19.984 13.562 0.54 1 86.88 163 PRO B CA 1
ATOM 3189 C C . PRO B 1 163 ? -19.188 13.82 -0.733 1 86.88 163 PRO B C 1
ATOM 3191 O O . PRO B 1 163 ? -19.016 12.914 -1.55 1 86.88 163 PRO B O 1
ATOM 3194 N N . THR B 1 164 ? -18.703 14.992 -0.895 1 88.56 164 THR B N 1
ATOM 3195 C CA . THR B 1 164 ? -17.969 15.344 -2.104 1 88.56 164 THR B CA 1
ATOM 3196 C C . THR B 1 164 ? -16.594 14.68 -2.109 1 88.56 164 THR B C 1
ATOM 3198 O O . THR B 1 164 ? -15.93 14.617 -3.146 1 88.56 164 THR B O 1
ATOM 3201 N N . TRP B 1 165 ? -16.172 14.141 -0.964 1 90.81 165 TRP B N 1
ATOM 3202 C CA . TRP B 1 165 ? -14.82 13.617 -0.84 1 90.81 165 TRP B CA 1
ATOM 3203 C C . TRP B 1 165 ? -14.828 12.094 -0.765 1 90.81 165 TRP B C 1
ATOM 3205 O O . TRP B 1 165 ? -13.797 11.469 -0.516 1 90.81 165 TRP B O 1
ATOM 3215 N N . THR B 1 166 ? -16 11.523 -1.053 1 92.81 166 THR B N 1
ATOM 3216 C CA . THR B 1 166 ? -16.047 10.07 -0.955 1 92.81 166 THR B CA 1
ATOM 3217 C C . THR B 1 166 ? -16.984 9.484 -2.008 1 92.81 166 THR B C 1
ATOM 3219 O O . THR B 1 166 ? -18.016 10.078 -2.324 1 92.81 166 THR B O 1
ATOM 3222 N N . THR B 1 167 ? -16.625 8.312 -2.518 1 93.56 167 THR B N 1
ATOM 3223 C CA . THR B 1 167 ? -17.516 7.535 -3.369 1 93.56 167 THR B CA 1
ATOM 3224 C C . THR B 1 167 ? -18.453 6.676 -2.527 1 93.56 167 THR B C 1
ATOM 3226 O O . THR B 1 167 ? -19.391 6.066 -3.057 1 93.56 167 THR B O 1
ATOM 3229 N N . GLY B 1 168 ? -18.172 6.688 -1.245 1 93.75 168 GLY B N 1
ATOM 3230 C CA . GLY B 1 168 ? -18.906 5.816 -0.341 1 93.75 168 GLY B CA 1
ATOM 3231 C C . GLY B 1 168 ? -18.188 4.508 -0.059 1 93.75 168 GLY B C 1
ATOM 3232 O O . GLY B 1 168 ? -18.422 3.875 0.972 1 93.75 168 GLY B O 1
ATOM 3233 N N . LYS B 1 169 ? -17.328 4.035 -0.943 1 95.12 169 LYS B N 1
ATOM 3234 C CA . LYS B 1 169 ? -16.578 2.799 -0.742 1 95.12 169 LYS B CA 1
ATOM 3235 C C . LYS B 1 169 ? -15.523 2.963 0.354 1 95.12 169 LYS B C 1
ATOM 3237 O O . LYS B 1 169 ? -14.719 3.893 0.313 1 95.12 169 LYS B O 1
ATOM 3242 N N . CYS B 1 170 ? -15.625 2.105 1.341 1 96.44 170 CYS B N 1
ATOM 3243 C CA . CYS B 1 170 ? -14.703 2.223 2.467 1 96.44 170 CYS B CA 1
ATOM 3244 C C . CYS B 1 170 ? -14.336 0.851 3.016 1 96.44 170 CYS B C 1
ATOM 3246 O O . CYS B 1 170 ? -14.922 -0.16 2.615 1 96.44 170 CYS B O 1
ATOM 3248 N N . SER B 1 171 ? -13.32 0.786 3.807 1 96.88 171 SER B N 1
ATOM 3249 C CA . SER B 1 171 ? -12.836 -0.456 4.402 1 96.88 171 SER B CA 1
ATOM 3250 C C . SER B 1 171 ? -12.234 -0.209 5.781 1 96.88 171 SER B C 1
ATOM 3252 O O . SER B 1 171 ? -11.797 0.905 6.082 1 96.88 171 SER B O 1
ATOM 3254 N N . LEU B 1 172 ? -12.305 -1.15 6.621 1 97.25 172 LEU B N 1
ATOM 3255 C CA . LEU B 1 172 ? -11.656 -1.173 7.926 1 97.25 172 LEU B CA 1
ATOM 3256 C C . LEU B 1 172 ? -10.656 -2.316 8.016 1 97.25 172 LEU B C 1
ATOM 3258 O O . LEU B 1 172 ? -11.031 -3.488 7.969 1 97.25 172 LEU B O 1
ATOM 3262 N N . LEU B 1 173 ? -9.398 -1.938 8.203 1 96.94 173 LEU B N 1
ATOM 3263 C CA . LEU B 1 173 ? -8.312 -2.898 8.031 1 96.94 173 LEU B CA 1
ATOM 3264 C C . LEU B 1 173 ? -7.516 -3.051 9.32 1 96.94 173 LEU B C 1
ATOM 3266 O O . LEU B 1 173 ? -6.914 -2.088 9.805 1 96.94 173 LEU B O 1
ATOM 3270 N N . PRO B 1 174 ? -7.465 -4.246 9.914 1 96.88 174 PRO B N 1
ATOM 3271 C CA . PRO B 1 174 ? -6.699 -4.504 11.133 1 96.88 174 PRO B CA 1
ATOM 3272 C C . PRO B 1 174 ? -5.223 -4.781 10.859 1 96.88 174 PRO B C 1
ATOM 3274 O O . PRO B 1 174 ? -4.785 -5.934 10.922 1 96.88 174 PRO B O 1
ATOM 3277 N N . LEU B 1 175 ? -4.391 -3.752 10.703 1 94.38 175 LEU B N 1
ATOM 3278 C CA . LEU B 1 175 ? -3.02 -3.906 10.234 1 94.38 175 LEU B CA 1
ATOM 3279 C C . LEU B 1 175 ? -2.037 -3.885 11.398 1 94.38 175 LEU B C 1
ATOM 3281 O O . LEU B 1 175 ? -0.833 -4.07 11.203 1 94.38 175 LEU B O 1
ATOM 3285 N N . VAL B 1 176 ? -2.4 -3.676 12.586 1 89.81 176 VAL B N 1
ATOM 3286 C CA . VAL B 1 176 ? -1.507 -3.561 13.734 1 89.81 176 VAL B CA 1
ATOM 3287 C C . VAL B 1 176 ? -1.584 -4.828 14.578 1 89.81 176 VAL B C 1
ATOM 3289 O O . VAL B 1 176 ? -0.562 -5.465 14.852 1 89.81 176 VAL B O 1
ATOM 3292 N N . ASN B 1 177 ? -2.717 -5.109 15.023 1 88.25 177 ASN B N 1
ATOM 3293 C CA . ASN B 1 177 ? -3.131 -6.27 15.805 1 88.25 177 ASN B CA 1
ATOM 3294 C C . ASN B 1 177 ? -4.547 -6.711 15.445 1 88.25 177 ASN B C 1
ATOM 3296 O O . ASN B 1 177 ? -5.297 -5.961 14.82 1 88.25 177 ASN B O 1
ATOM 3300 N N . PRO B 1 178 ? -4.707 -8.023 15.758 1 92.06 178 PRO B N 1
ATOM 3301 C CA . PRO B 1 178 ? -6.129 -8.359 15.672 1 92.06 178 PRO B CA 1
ATOM 3302 C C . PRO B 1 178 ? -7.008 -7.395 16.469 1 92.06 178 PRO B C 1
ATOM 3304 O O . PRO B 1 178 ? -6.637 -6.98 17.562 1 92.06 178 PRO B O 1
ATOM 3307 N N . VAL B 1 179 ? -8.008 -6.867 15.758 1 95.19 179 VAL B N 1
ATOM 3308 C CA . VAL B 1 179 ? -9.016 -6.09 16.469 1 95.19 179 VAL B CA 1
ATOM 3309 C C . VAL B 1 179 ? -9.945 -7.031 17.234 1 95.19 179 VAL B C 1
ATOM 3311 O O . VAL B 1 179 ? -10.75 -7.746 16.625 1 95.19 179 VAL B O 1
ATOM 3314 N N . ARG B 1 180 ? -9.852 -7.008 18.547 1 95.75 180 ARG B N 1
ATOM 3315 C CA . ARG B 1 180 ? -10.57 -7.965 19.391 1 95.75 180 ARG B CA 1
ATOM 3316 C C . ARG B 1 180 ? -12.078 -7.746 19.297 1 95.75 180 ARG B C 1
ATOM 3318 O O . ARG B 1 180 ? -12.852 -8.711 19.312 1 95.75 180 ARG B O 1
ATOM 3325 N N . ASN B 1 181 ? -12.375 -6.535 19.234 1 96.75 181 ASN B N 1
ATOM 3326 C CA . ASN B 1 181 ? -13.781 -6.207 19.062 1 96.75 181 ASN B CA 1
ATOM 3327 C C . ASN B 1 181 ? -13.969 -4.855 18.375 1 96.75 181 ASN B C 1
ATOM 3329 O O . ASN B 1 181 ? -13.281 -3.889 18.719 1 96.75 181 ASN B O 1
ATOM 3333 N N . ILE B 1 182 ? -14.875 -4.84 17.438 1 97.62 182 ILE B N 1
ATOM 3334 C CA . ILE B 1 182 ? -15.258 -3.596 16.766 1 97.62 182 ILE B CA 1
ATOM 3335 C C . ILE B 1 182 ? -16.766 -3.57 16.547 1 97.62 182 ILE B C 1
ATOM 3337 O O . ILE B 1 182 ? -17.375 -4.602 16.234 1 97.62 182 ILE B O 1
ATOM 3341 N N . ARG B 1 183 ? -17.359 -2.463 16.75 1 98.19 183 ARG B N 1
ATOM 3342 C CA . ARG B 1 183 ? -18.75 -2.207 16.438 1 98.19 183 ARG B CA 1
ATOM 3343 C C . ARG B 1 183 ? -18.906 -0.951 15.586 1 98.19 183 ARG B C 1
ATOM 3345 O O . ARG B 1 183 ? -18.359 0.1 15.922 1 98.19 183 ARG B O 1
ATOM 3352 N N . THR B 1 184 ? -19.594 -1.104 14.523 1 98.12 184 THR B N 1
ATOM 3353 C CA . THR B 1 184 ? -19.75 0.049 13.641 1 98.12 184 THR B CA 1
ATOM 3354 C C . THR B 1 184 ? -21.219 0.31 13.344 1 98.12 184 THR B C 1
ATOM 3356 O O . THR B 1 184 ? -22.062 -0.584 13.492 1 98.12 184 THR B O 1
ATOM 3359 N N . SER B 1 185 ? -21.562 1.479 13.078 1 98.12 185 SER B N 1
ATOM 3360 C CA . SER B 1 185 ? -22.812 1.905 12.461 1 98.12 185 SER B CA 1
ATOM 3361 C C . SER B 1 185 ? -22.562 2.9 11.328 1 98.12 185 SER B C 1
ATOM 3363 O O . SER B 1 185 ? -21.562 3.629 11.344 1 98.12 185 SER B O 1
ATOM 3365 N N . GLY B 1 186 ? -23.438 2.846 10.359 1 97.38 186 GLY B N 1
ATOM 3366 C CA . GLY B 1 186 ? -23.297 3.752 9.234 1 97.38 186 GLY B CA 1
ATOM 3367 C C . GLY B 1 186 ? -22.656 3.096 8.023 1 97.38 186 GLY B C 1
ATOM 3368 O O . GLY B 1 186 ? -22.234 3.779 7.09 1 97.38 186 GLY B O 1
ATOM 3369 N N . LEU B 1 187 ? -22.562 1.796 8.047 1 97.38 187 LEU B N 1
ATOM 3370 C CA . LEU B 1 187 ? -22.047 1.024 6.926 1 97.38 187 LEU B CA 1
ATOM 3371 C C . LEU B 1 187 ? -23.125 0.131 6.332 1 97.38 187 LEU B C 1
ATOM 3373 O O . LEU B 1 187 ? -24.078 -0.228 7.016 1 97.38 187 LEU B O 1
ATOM 3377 N N . LYS B 1 188 ? -22.984 -0.139 5.066 1 96.5 188 LYS B N 1
ATOM 3378 C CA . LYS B 1 188 ? -23.875 -1.125 4.461 1 96.5 188 LYS B CA 1
ATOM 3379 C C . LYS B 1 188 ? -23.812 -2.451 5.215 1 96.5 188 LYS B C 1
ATOM 3381 O O . LYS B 1 188 ? -24.859 -3.074 5.461 1 96.5 188 LYS B O 1
ATOM 3386 N N . ILE B 1 189 ? -22.594 -2.922 5.531 1 95 189 ILE B N 1
ATOM 3387 C CA . ILE B 1 189 ? -22.375 -4.078 6.398 1 95 189 ILE B CA 1
ATOM 3388 C C . ILE B 1 189 ? -21.688 -3.635 7.688 1 95 189 ILE B C 1
ATOM 3390 O O . ILE B 1 189 ? -20.469 -3.51 7.738 1 95 189 ILE B O 1
ATOM 3394 N N . ASN B 1 190 ? -22.531 -3.514 8.656 1 97.5 190 ASN B N 1
ATOM 3395 C CA . ASN B 1 190 ? -21.969 -3.135 9.945 1 97.5 190 ASN B CA 1
ATOM 3396 C C . ASN B 1 190 ? -21.219 -4.293 10.594 1 97.5 190 ASN B C 1
ATOM 3398 O O . ASN B 1 190 ? -21.594 -5.453 10.438 1 97.5 190 ASN B O 1
ATOM 3402 N N . LEU B 1 191 ? -20.219 -3.848 11.281 1 96.75 191 LEU B N 1
ATOM 3403 C CA . LEU B 1 191 ? -19.359 -4.836 11.922 1 96.75 191 LEU B CA 1
ATOM 3404 C C . LEU B 1 191 ? -19.719 -5.004 13.391 1 96.75 191 LEU B C 1
ATOM 3406 O O . LEU B 1 191 ? -20.094 -4.035 14.055 1 96.75 191 LEU B O 1
ATOM 3410 N N . ASN B 1 192 ? -19.656 -6.188 13.867 1 96.75 192 ASN B N 1
ATOM 3411 C CA . ASN B 1 192 ? -19.844 -6.57 15.266 1 96.75 192 ASN B CA 1
ATOM 3412 C C . ASN B 1 192 ? -19.016 -7.801 15.625 1 96.75 192 ASN B C 1
ATOM 3414 O O . ASN B 1 192 ? -19.547 -8.922 15.656 1 96.75 192 ASN B O 1
ATOM 3418 N N . GLY B 1 193 ? -17.812 -7.629 15.977 1 94.5 193 GLY B N 1
ATOM 3419 C CA . GLY B 1 193 ? -16.938 -8.742 16.281 1 94.5 193 GLY B CA 1
ATOM 3420 C C . GLY B 1 193 ? -15.484 -8.469 15.922 1 94.5 193 GLY B C 1
ATOM 3421 O O . GLY B 1 193 ? -15.094 -7.32 15.703 1 94.5 193 GLY B O 1
ATOM 3422 N N . PRO B 1 194 ? -14.695 -9.484 15.961 1 95.25 194 PRO B N 1
ATOM 3423 C CA . PRO B 1 194 ? -13.258 -9.312 15.742 1 95.25 194 PRO B CA 1
ATOM 3424 C C . PRO B 1 194 ? -12.898 -9.172 14.266 1 95.25 194 PRO B C 1
ATOM 3426 O O . PRO B 1 194 ? -13.656 -9.602 13.391 1 95.25 194 PRO B O 1
ATOM 3429 N N . LEU B 1 195 ? -11.852 -8.523 13.938 1 94.88 195 LEU B N 1
ATOM 3430 C CA . LEU B 1 195 ? -11.18 -8.461 12.641 1 94.88 195 LEU B CA 1
ATOM 3431 C C . LEU B 1 195 ? -9.711 -8.836 12.773 1 94.88 195 LEU B C 1
ATOM 3433 O O . LEU B 1 195 ? -9.055 -8.469 13.75 1 94.88 195 LEU B O 1
ATOM 3437 N N . GLU B 1 196 ? -9.219 -9.555 11.828 1 94.38 196 GLU B N 1
ATOM 3438 C CA . GLU B 1 196 ? -7.82 -9.992 11.859 1 94.38 196 GLU B CA 1
ATOM 3439 C C . GLU B 1 196 ? -7.289 -10.242 10.453 1 94.38 196 GLU B C 1
ATOM 3441 O O . GLU B 1 196 ? -7.926 -10.938 9.656 1 94.38 196 GLU B O 1
ATOM 3446 N N . LEU B 1 197 ? -6.152 -9.602 10.195 1 93.12 197 LEU B N 1
ATOM 3447 C CA . LEU B 1 197 ? -5.508 -9.883 8.922 1 93.12 197 LEU B CA 1
ATOM 3448 C C . LEU B 1 197 ? -5.141 -11.359 8.805 1 93.12 197 LEU B C 1
ATOM 3450 O O . LEU B 1 197 ? -4.621 -11.945 9.758 1 93.12 197 LEU B O 1
ATOM 3454 N N . GLY B 1 198 ? -5.355 -11.953 7.645 1 90.12 198 GLY B N 1
ATOM 3455 C CA . GLY B 1 198 ? -5.164 -13.383 7.449 1 90.12 198 GLY B CA 1
ATOM 3456 C C . GLY B 1 198 ? -6.398 -14.195 7.773 1 90.12 198 GLY B C 1
ATOM 3457 O O . GLY B 1 198 ? -6.43 -15.406 7.535 1 90.12 198 GLY B O 1
ATOM 3458 N N . LYS B 1 199 ? -7.391 -13.609 8.328 1 89.5 199 LYS B N 1
ATOM 3459 C CA . LYS B 1 199 ? -8.672 -14.242 8.641 1 89.5 199 LYS B CA 1
ATOM 3460 C C . LYS B 1 199 ? -9.836 -13.43 8.094 1 89.5 199 LYS B C 1
ATOM 3462 O O . LYS B 1 199 ? -10.117 -13.461 6.895 1 89.5 199 LYS B O 1
ATOM 3467 N N . HIS B 1 200 ? -10.414 -12.516 8.93 1 87.5 200 HIS B N 1
ATOM 3468 C CA . HIS B 1 200 ? -11.555 -11.703 8.516 1 87.5 200 HIS B CA 1
ATOM 3469 C C . HIS B 1 200 ? -11.211 -10.219 8.531 1 87.5 200 HIS B C 1
ATOM 3471 O O . HIS B 1 200 ? -10.766 -9.688 9.555 1 87.5 200 HIS B O 1
ATOM 3477 N N . ILE B 1 201 ? -11.383 -9.57 7.379 1 89.44 201 ILE B N 1
ATOM 3478 C CA . ILE B 1 201 ? -11.219 -8.125 7.27 1 89.44 201 ILE B CA 1
ATOM 3479 C C . ILE B 1 201 ? -12.438 -7.516 6.574 1 89.44 201 ILE B C 1
ATOM 3481 O O . ILE B 1 201 ? -13.227 -8.234 5.953 1 89.44 201 ILE B O 1
ATOM 3485 N N . SER B 1 202 ? -12.633 -6.277 6.75 1 91.56 202 SER B N 1
ATOM 3486 C CA . SER B 1 202 ? -13.711 -5.566 6.082 1 91.56 202 SER B CA 1
ATOM 3487 C C . SER B 1 202 ? -13.203 -4.793 4.871 1 91.56 202 SER B C 1
ATOM 3489 O O . SER B 1 202 ? -12.68 -3.684 5.012 1 91.56 202 SER B O 1
ATOM 3491 N N . VAL B 1 203 ? -13.328 -5.355 3.699 1 91.06 203 VAL B N 1
ATOM 3492 C CA . VAL B 1 203 ? -12.906 -4.695 2.467 1 91.06 203 VAL B CA 1
ATOM 3493 C C . VAL B 1 203 ? -14.125 -4.418 1.588 1 91.06 203 VAL B C 1
ATOM 3495 O O . VAL B 1 203 ? -15.102 -5.168 1.617 1 91.06 203 VAL B O 1
ATOM 3498 N N . SER B 1 204 ? -14.047 -3.385 0.836 1 89.94 204 SER B N 1
ATOM 3499 C CA . SER B 1 204 ? -15.055 -3.006 -0.149 1 89.94 204 SER B CA 1
ATOM 3500 C C . SER B 1 204 ? -16.422 -2.832 0.5 1 89.94 204 SER B C 1
ATOM 3502 O O . SER B 1 204 ? -17.438 -3.258 -0.055 1 89.94 204 SER B O 1
ATOM 3504 N N . ASN B 1 205 ? -16.438 -2.383 1.742 1 93.62 205 ASN B N 1
ATOM 3505 C CA . ASN B 1 205 ? -17.672 -1.969 2.387 1 93.62 205 ASN B CA 1
ATOM 3506 C C . ASN B 1 205 ? -18.172 -0.635 1.837 1 93.62 205 ASN B C 1
ATOM 3508 O O . ASN B 1 205 ? -17.609 -0.105 0.877 1 93.62 205 ASN B O 1
ATOM 3512 N N . LYS B 1 206 ? -19.328 -0.143 2.402 1 95.62 206 LYS B N 1
ATOM 3513 C CA . LYS B 1 206 ? -19.891 1.106 1.896 1 95.62 206 LYS B CA 1
ATOM 3514 C C . LYS B 1 206 ? -20.5 1.938 3.025 1 95.62 206 LYS B C 1
ATOM 3516 O O . LYS B 1 206 ? -21.203 1.406 3.887 1 95.62 206 LYS B O 1
ATOM 3521 N N . MET B 1 207 ? -20.125 3.18 2.971 1 95.88 207 MET B N 1
ATOM 3522 C CA . MET B 1 207 ? -20.766 4.109 3.887 1 95.88 207 MET B CA 1
ATOM 3523 C C . MET B 1 207 ? -22.203 4.379 3.455 1 95.88 207 MET B C 1
ATOM 3525 O O . MET B 1 207 ? -22.484 4.531 2.264 1 95.88 207 MET B O 1
ATOM 3529 N N . THR B 1 208 ? -23.109 4.473 4.324 1 95.62 208 THR B N 1
ATOM 3530 C CA . THR B 1 208 ? -24.516 4.742 4.004 1 95.62 208 THR B CA 1
ATOM 3531 C C . THR B 1 208 ? -24.828 6.227 4.156 1 95.62 208 THR B C 1
ATOM 3533 O O . THR B 1 208 ? -25.891 6.691 3.73 1 95.62 208 THR B O 1
ATOM 3536 N N . GLY B 1 209 ? -24.031 7.043 4.707 1 92.75 209 GLY B N 1
ATOM 3537 C CA . GLY B 1 209 ? -24.094 8.484 4.902 1 92.75 209 GLY B CA 1
ATOM 3538 C C . GLY B 1 209 ? -22.734 9.141 4.91 1 92.75 209 GLY B C 1
ATOM 3539 O O . GLY B 1 209 ? -21.797 8.68 4.242 1 92.75 209 GLY B O 1
ATOM 3540 N N . ASN B 1 210 ? -22.703 10.266 5.684 1 90.31 210 ASN B N 1
ATOM 3541 C CA . ASN B 1 210 ? -21.453 11.016 5.676 1 90.31 210 ASN B CA 1
ATOM 3542 C C . ASN B 1 210 ? -20.594 10.695 6.895 1 90.31 210 ASN B C 1
ATOM 3544 O O . ASN B 1 210 ? -19.547 11.32 7.113 1 90.31 210 ASN B O 1
ATOM 3548 N N . SER B 1 211 ? -21.125 9.75 7.66 1 94.75 211 SER B N 1
ATOM 3549 C CA . SER B 1 211 ? -20.375 9.422 8.867 1 94.75 211 SER B CA 1
ATOM 3550 C C . SER B 1 211 ? -20.438 7.926 9.172 1 94.75 211 SER B C 1
ATOM 3552 O O . SER B 1 211 ? -21.375 7.246 8.75 1 94.75 211 SER B O 1
ATOM 3554 N N . VAL B 1 212 ? -19.438 7.418 9.766 1 96.94 212 VAL B N 1
ATOM 3555 C CA . VAL B 1 212 ? -19.375 6.059 10.289 1 96.94 212 VAL B CA 1
ATOM 3556 C C . VAL B 1 212 ? -19 6.098 11.773 1 96.94 212 VAL B C 1
ATOM 3558 O O . VAL B 1 212 ? -17.969 6.652 12.141 1 96.94 212 VAL B O 1
ATOM 3561 N N . LEU B 1 213 ? -19.891 5.609 12.602 1 98 213 LEU B N 1
ATOM 3562 C CA . LEU B 1 213 ? -19.516 5.406 14 1 98 213 LEU B CA 1
ATOM 3563 C C . LEU B 1 213 ? -18.688 4.141 14.164 1 98 213 LEU B C 1
ATOM 3565 O O . LEU B 1 213 ? -19.031 3.086 13.625 1 98 213 LEU B O 1
ATOM 3569 N N . ILE B 1 214 ? -17.609 4.297 14.875 1 97.94 214 ILE B N 1
ATOM 3570 C CA . ILE B 1 214 ? -16.688 3.188 15.047 1 97.94 214 ILE B CA 1
ATOM 3571 C C . ILE B 1 214 ? -16.25 3.09 16.5 1 97.94 214 ILE B C 1
ATOM 3573 O O . ILE B 1 214 ? -15.625 4.008 17.031 1 97.94 214 ILE B O 1
ATOM 3577 N N . LYS B 1 215 ? -16.625 2.078 17.141 1 97.5 215 LYS B N 1
ATOM 3578 C CA . LYS B 1 215 ? -16.109 1.698 18.453 1 97.5 215 LYS B CA 1
ATOM 3579 C C . LYS B 1 215 ? -15.188 0.491 18.344 1 97.5 215 LYS B C 1
ATOM 3581 O O . LYS B 1 215 ? -15.617 -0.599 17.953 1 97.5 215 LYS B O 1
ATOM 3586 N N . THR B 1 216 ? -13.961 0.705 18.688 1 97.19 216 THR B N 1
ATOM 3587 C CA . THR B 1 216 ? -12.977 -0.35 18.469 1 97.19 216 THR B CA 1
ATOM 3588 C C . THR B 1 216 ? -12.086 -0.512 19.703 1 97.19 216 THR B C 1
ATOM 3590 O O . THR B 1 216 ? -11.781 0.467 20.391 1 97.19 216 THR B O 1
ATOM 3593 N N . THR B 1 217 ? -11.68 -1.739 20.016 1 97.12 217 THR B N 1
ATOM 3594 C CA . THR B 1 217 ? -10.812 -2.031 21.156 1 97.12 217 THR B CA 1
ATOM 3595 C C . THR B 1 217 ? -9.344 -1.829 20.781 1 97.12 217 THR B C 1
ATOM 3597 O O . THR B 1 217 ? -8.484 -1.719 21.656 1 97.12 217 THR B O 1
ATOM 3600 N N . ASP B 1 218 ? -9.016 -1.87 19.531 1 96.25 218 ASP B N 1
ATOM 3601 C CA . ASP B 1 218 ? -7.672 -1.752 18.969 1 96.25 218 ASP B CA 1
ATOM 3602 C C . ASP B 1 218 ? -7.645 -0.764 17.812 1 96.25 218 ASP B C 1
ATOM 3604 O O . ASP B 1 218 ? -8.672 -0.5 17.188 1 96.25 218 ASP B O 1
ATOM 3608 N N . PRO B 1 219 ? -6.457 -0.19 17.547 1 95.38 219 PRO B N 1
ATOM 3609 C CA . PRO B 1 219 ? -6.391 0.698 16.391 1 95.38 219 PRO B CA 1
ATOM 3610 C C . PRO B 1 219 ? -6.785 -0 15.086 1 95.38 219 PRO B C 1
ATOM 3612 O O . PRO B 1 219 ? -6.457 -1.173 14.891 1 95.38 219 PRO B O 1
ATOM 3615 N N . ILE B 1 220 ? -7.492 0.711 14.242 1 97.12 220 ILE B N 1
ATOM 3616 C CA . ILE B 1 220 ? -7.926 0.173 12.953 1 97.12 220 ILE B CA 1
ATOM 3617 C C . ILE B 1 220 ? -7.742 1.227 11.867 1 97.12 220 ILE B C 1
ATOM 3619 O O . ILE B 1 220 ? -7.969 2.416 12.102 1 97.12 220 ILE B O 1
ATOM 3623 N N . LEU B 1 221 ? -7.258 0.805 10.719 1 97.56 221 LEU B N 1
ATOM 3624 C CA . LEU B 1 221 ? -7.102 1.726 9.602 1 97.56 221 LEU B CA 1
ATOM 3625 C C . LEU B 1 221 ? -8.406 1.867 8.82 1 97.56 221 LEU B C 1
ATOM 3627 O O . LEU B 1 221 ? -8.945 0.877 8.328 1 97.56 221 LEU B O 1
ATOM 3631 N N . PHE B 1 222 ? -8.914 3.055 8.797 1 97.69 222 PHE B N 1
ATOM 3632 C CA . PHE B 1 222 ? -10.062 3.381 7.961 1 97.69 222 PHE B CA 1
ATOM 3633 C C . PHE B 1 222 ? -9.617 3.896 6.598 1 97.69 222 PHE B C 1
ATOM 3635 O O . PHE B 1 222 ? -8.758 4.773 6.512 1 97.69 222 PHE B O 1
ATOM 3642 N N . THR B 1 223 ? -10.109 3.305 5.535 1 97.44 223 THR B N 1
ATOM 3643 C CA . THR B 1 223 ? -9.828 3.762 4.176 1 97.44 223 THR B CA 1
ATOM 3644 C C . THR B 1 223 ? -11.125 4.07 3.434 1 97.44 223 THR B C 1
ATOM 3646 O O . THR B 1 223 ? -12.125 3.373 3.607 1 97.44 223 THR B O 1
ATOM 3649 N N . CYS B 1 224 ? -11.062 5.086 2.66 1 96.31 224 CYS B N 1
ATOM 3650 C CA . CYS B 1 224 ? -12.203 5.477 1.84 1 96.31 224 CYS B CA 1
ATOM 3651 C C . CYS B 1 224 ? -11.758 5.891 0.443 1 96.31 224 CYS B C 1
ATOM 3653 O O . CYS B 1 224 ? -10.719 6.543 0.286 1 96.31 224 CYS B O 1
ATOM 3655 N N . GLN B 1 225 ? -12.547 5.492 -0.563 1 96.06 225 GLN B N 1
ATOM 3656 C CA . GLN B 1 225 ? -12.227 5.867 -1.938 1 96.06 225 GLN B CA 1
ATOM 3657 C C . GLN B 1 225 ? -12.68 7.297 -2.234 1 96.06 225 GLN B C 1
ATOM 3659 O O . GLN B 1 225 ? -13.781 7.695 -1.855 1 96.06 225 GLN B O 1
ATOM 3664 N N . ILE B 1 226 ? -11.805 8.008 -2.852 1 9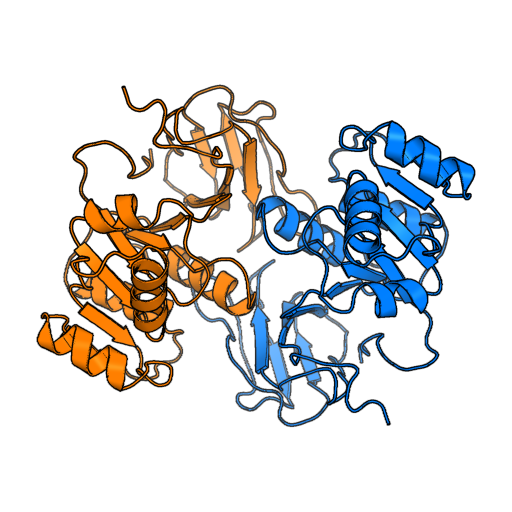4 226 ILE B N 1
ATOM 3665 C CA . ILE B 1 226 ? -12.102 9.391 -3.223 1 94 226 ILE B CA 1
ATOM 3666 C C . ILE B 1 226 ? -12.602 9.438 -4.664 1 94 226 ILE B C 1
ATOM 3668 O O . ILE B 1 226 ? -12.125 8.688 -5.516 1 94 226 ILE B O 1
ATOM 3672 N N . PRO B 1 227 ? -13.57 10.344 -4.883 1 93 227 PRO B N 1
ATOM 3673 C CA . PRO B 1 227 ? -14.008 10.492 -6.27 1 93 227 PRO B CA 1
ATOM 3674 C C . PRO B 1 227 ? -12.93 11.102 -7.168 1 93 227 PRO B C 1
ATOM 3676 O O . PRO B 1 227 ? -11.953 11.656 -6.668 1 93 227 PRO B O 1
ATOM 3679 N N . GLU B 1 228 ? -13.109 10.977 -8.453 1 89.31 228 GLU B N 1
ATOM 3680 C CA . GLU B 1 228 ? -12.156 11.477 -9.438 1 89.31 228 GLU B CA 1
ATOM 3681 C C . GLU B 1 228 ? -11.93 12.977 -9.273 1 89.31 228 GLU B C 1
ATOM 3683 O O . GLU B 1 228 ? -10.805 13.453 -9.398 1 89.31 228 GLU B O 1
ATOM 3688 N N . ASP B 1 229 ? -12.961 13.758 -9.047 1 85.94 229 ASP B N 1
ATOM 3689 C CA . ASP B 1 229 ? -12.859 15.195 -8.82 1 85.94 229 ASP B CA 1
ATOM 3690 C C . ASP B 1 229 ? -13.578 15.609 -7.543 1 85.94 229 ASP B C 1
ATOM 3692 O O . ASP B 1 229 ? -14.758 15.961 -7.578 1 85.94 229 ASP B O 1
ATOM 3696 N N . PRO B 1 230 ? -12.805 15.578 -6.418 1 84.75 230 PRO B N 1
ATOM 3697 C CA . PRO B 1 230 ? -13.453 15.945 -5.156 1 84.75 230 PRO B CA 1
ATOM 3698 C C . PRO B 1 230 ? -13.734 17.438 -5.051 1 84.75 230 PRO B C 1
ATOM 3700 O O . PRO B 1 230 ? -14.484 17.859 -4.164 1 84.75 230 PRO B O 1
ATOM 3703 N N . PHE B 1 231 ? -13.195 18.297 -5.93 1 81.62 231 PHE B N 1
ATOM 3704 C CA . PHE B 1 231 ? -13.391 19.734 -5.883 1 81.62 231 PHE B CA 1
ATOM 3705 C C . PHE B 1 231 ? -14.508 20.156 -6.832 1 81.62 231 PHE B C 1
ATOM 3707 O O . PHE B 1 231 ? -14.891 21.328 -6.855 1 81.62 231 PHE B O 1
ATOM 3714 N N . LYS B 1 232 ? -14.945 19.391 -7.859 1 70.44 232 LYS B N 1
ATOM 3715 C CA . LYS B 1 232 ? -16 19.797 -8.781 1 70.44 232 LYS B CA 1
ATOM 3716 C C . LYS B 1 232 ? -17.25 20.25 -8.031 1 70.44 232 LYS B C 1
ATOM 3718 O O . LYS B 1 232 ? -17.859 21.25 -8.398 1 70.44 232 LYS B O 1
ATOM 3723 N N . ASN B 1 233 ? -17.891 19.469 -7.242 1 52.19 233 ASN B N 1
ATOM 3724 C CA . ASN B 1 233 ? -19.188 19.891 -6.758 1 52.19 233 ASN B CA 1
ATOM 3725 C C . ASN B 1 233 ? -19.062 20.812 -5.555 1 52.19 233 ASN B C 1
ATOM 3727 O O . ASN B 1 233 ? -20.016 20.953 -4.766 1 52.19 233 ASN B O 1
ATOM 3731 N N . ARG B 1 234 ? -17.984 21.344 -5.207 1 47.31 234 ARG B N 1
ATOM 3732 C CA . ARG B 1 234 ? -17.922 22.391 -4.195 1 47.31 234 ARG B CA 1
ATOM 3733 C C . ARG B 1 234 ? -18.578 23.672 -4.699 1 47.31 234 ARG B C 1
ATOM 3735 O O . ARG B 1 234 ? -17.984 24.406 -5.492 1 47.31 234 ARG B O 1
ATOM 3742 N N . LYS B 1 235 ? -19.859 23.672 -5.012 1 37.72 235 LYS B N 1
ATOM 3743 C CA . LYS B 1 235 ? -20.609 24.906 -5.152 1 37.72 235 LYS B CA 1
ATOM 3744 C C . LYS B 1 235 ? -20.75 25.625 -3.809 1 37.72 235 LYS B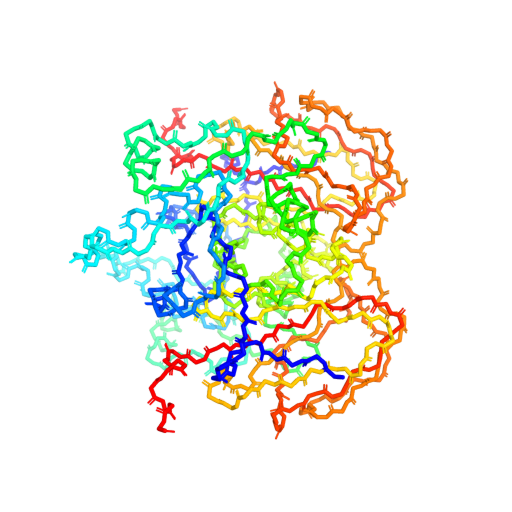 C 1
ATOM 3746 O O . LYS B 1 235 ? -21.016 24.984 -2.789 1 37.72 235 LYS B O 1
#

Nearest PDB structures (foldseek):
  2f17-assembly1_A  TM=8.801E-01  e=1.747E-22  Mus musculus
  3lm8-assembly1_A  TM=8.035E-01  e=5.544E-15  Bacillus subtilis
  3lm8-assembly6_D  TM=7.703E-01  e=1.904E-14  Bacillus subtilis
  3lm8-assembly5_C  TM=7.987E-01  e=4.874E-14  Bacillus subtilis
  3k94-assembly1_A  TM=8.139E-01  e=1.578E-13  Geobacillus thermodenitrificans NG80-2

Organism: Trichomonas vaginalis (strain ATCC PRA-98 / G3) (NCBI:txid412133)

Secondary structure (DSSP, 8-state):
-EEPTTSTT---EEEE-SSPPPTTHHHHHHH-SEEEEETTHHHHHHHHHHHTT--SPPPPSEEEE--TTS-HHHHHHHHHTT-EEEE----SS-HHHHHHHHHHHTT--SPEEEES-SSSSHHHHHHHHHHHHH--SS-EEEE-SSEEEEEE-TT--EEE--GGG--SEEEEE--SS-EEEEEEESBSS--EEEE-TTS--EEEEEBSSSEEEEEESS-EEEEEEPPS-TTTT--/-EE-S-STT---EEEE-SSPPPTTHHHHHHH-SEEEEETTHHHHHHHHHHHTT--SPPPPSEEEE--TTS-HHHHHHHHHTT-EEEE----SS-HHHHHHHHHHHTT--SPEEEES-SSSSHHHHHHHHHHHHH--SS-EEEE-SSEEEEEE-TT--EEE--GGG--SEEEEE--SS-EEEEEEESBSS--EEEE-TTS--EEEEEBSSSEEEEEESS-EEEEEEPPS-TTTT--

Solvent-accessible surface area (backbone atoms only — not comparable to full-atom values): 24005 Å² total; per-residue (Å²): 99,45,64,56,77,81,46,88,92,50,69,26,28,32,35,33,28,66,44,67,62,28,92,59,40,69,62,54,54,69,69,31,71,38,38,33,21,26,34,33,6,51,52,41,51,52,50,52,34,53,77,68,72,42,84,87,63,85,67,40,58,34,34,22,21,76,50,83,66,40,48,67,71,56,50,52,54,39,44,76,72,60,28,41,79,45,80,42,78,89,51,101,55,55,47,61,37,51,30,51,49,52,41,49,74,69,68,51,58,45,40,33,40,35,29,11,47,64,51,73,50,61,56,55,28,50,45,45,55,25,32,44,59,46,43,83,77,38,60,42,33,42,40,48,64,32,32,39,33,34,74,46,46,55,87,47,48,30,40,35,46,62,66,59,56,36,68,35,41,24,28,46,41,24,46,37,30,58,19,73,35,33,39,40,44,42,39,74,72,58,46,78,43,61,31,24,59,43,74,45,66,47,59,81,38,33,45,71,61,50,41,36,41,36,46,36,72,33,52,31,38,38,38,32,31,33,37,93,60,47,67,71,79,70,119,101,47,64,58,78,80,47,88,93,52,67,27,28,30,36,31,28,65,43,64,61,29,94,59,40,68,63,55,54,70,68,29,70,39,38,33,21,27,32,32,7,51,51,42,52,51,50,52,33,53,76,66,73,43,84,88,63,86,68,41,57,33,33,21,20,75,49,83,67,40,49,67,70,56,49,52,53,40,43,74,73,61,26,41,80,45,80,42,78,92,51,103,54,56,47,61,38,51,30,51,48,52,43,48,72,69,68,51,60,45,40,33,42,34,28,11,46,63,54,73,50,59,58,55,28,51,44,45,55,25,33,44,59,46,44,82,77,36,60,40,35,43,41,47,64,31,32,40,34,34,75,48,48,55,87,46,50,29,40,36,45,62,66,57,56,36,69,35,40,24,29,45,41,24,47,38,30,59,21,72,35,31,40,42,43,42,39,72,71,58,47,78,43,61,32,24,58,44,73,46,64,47,59,82,38,33,44,73,60,48,42,34,41,37,45,37,71,32,52,32,38,38,36,33,32,33,39,94,61,46,67,70,78,70,120

Foldseek 3Di:
DAEDQPDPPAAEEEEFEQADFAPCNQVVQQRHPAYEYFQNRLVVVVVVCVVVVHDPGDAHCEYEEQNPNPDPVSVVVRVVNHYHYDYDDPDVADRLLSRVVVCVVVVVAHAYEYTRQDDDDVVSVVSNVVSQVVDDRHWYWYDHQWKTKTKDAAPDFWYFADPLFAPFFKWKADPPAWFQFKFKPQKPDTDTGIADPVPHTGGRIGGNDRIMTMHTPGMIMMMGTTDNDSCVPPD/DAEDQPDPPAAEEEEFEQADFAPCNQVVQQRHPAYEYFQNRLVVVVVVCVVVVHDPGDAHCEYEEQNPNPDPVSVVVRVVNHYHYDYDDPDVADRLLSRVVVCVVVVVAHAYEYTRQDDDDVVSVVSNVVSQVVDDRHWYWYDHQWKIKTKDAAPDFWYFADPLFAPFFKWKADPPAWFQFKFKPQKPDTDTGIADPVPHTGGRIGGNDRIMTMHTPGMIMMMGTTDNDSPVPPD